Protein AF-A0A8J0UZQ8-F1 (afdb_monomer_lite)

pLDDT: mean 79.14, std 21.5, range [26.36, 98.38]

Radius of gyration: 143.66 Å; chains: 1; bounding box: 264×91×442 Å

Foldseek 3Di:
DPPPVVVVVVVVVPDPDDPPPCDLVNLVVVLVVLVVVVVVLVVVVVVLVVVVVVVVVVPDDDDDDDPVVVVVVVVSVVVVVVSVVVVVVSVVSNVVSVVVNVVVVPPPPPVVVVVVVVVVVVVVVVVVVVVVVVVVVVVVVVVVVVVVVVVVVVVVVVVVVVVVVVVVVVVVVVVVVVVVVVVVVVVVVVVVVVVVVVVVVVVVVVVVVVVVVVVVVVVVVVVVVVVVVVVVVVVVVVVVVVVVVVVVVVVVVVVVVVVVVVVVVVVVVVVVVVVVVVVVVVVVVVVVVVVVVVVVVVVVVVVVVVVVVVVVVVVVVVVVVVVVVVVVVVVVVVVVVVVVVVVVVVVVVVVVVVVVVVVVVVVVVVVVVVVVVVVVVVVVVVVPPVVPVVPDPPPPPDDDDDDDDDDDDDDDDDDYDDDDDDDDDDDDDDDDDDDDDDDDDDDDDDDDDDDDDDDDDDDDDDDDDDDPPPPVVVVVVVVVVVVVVVVVVVVVVVVVVVVVVVVVVVVVVVVVVVVVVVVVVVVVVVVVVVVVVVVVVVVVVVVVVVVVVVVVVVVVVVVVVVVVVVVVVVVVVVVVVVVVVVVVVVVVVVVVVVVVVVVVVVVVVVVVVVVVVVVVVVVVVVVVVVD

Organism: Xenopus laevis (NCBI:txid8355)

Sequence (627 aa):
MAHSETFLSSLKSSMHWPVEELTCDKVVTLLTKLKDTDVAANSVETLIEKLKDSSRGILRADNVSSLDAIDISKQNDLLWKELETFRHIRGILESFLQTHYSKSSRLINQESVEVLMGQLLEHEKDNLRLREQVVEKETKVEDLLHLIQQEKDTAVKSNQVSRSTEATHIRLQNLVKRKETENQQMVTQIQSLAAVISGRKLEIEDLRREITHLKEKQTFEKEGLKKAFRVQKQKVDNFQDVMENLNTQIKKKETELSEVHSSCSIWKDHHDSAVETKTRLEVQHESLTKQISDHLKHIKTMDEEREQSKEENAEKISAIILENARFSEENVKLKASIAALESETVLVNSELLEVREKASQQKHFAEQYENQVQKLQEELNKLKEKFKDVLTKKKEILENKASENKKVRKQLDADLAKLEHVPGMLKSADQMLQECQDSLLVSKGKCAEQSETIKELQIQVDTNDYFLGNESFKLENNRIERKCEEIRIKLEKMIMHNEQLESKLKGQERDLQRSEVELEGKAKECSTLMRLLENAVEAGNKQISEENNKVLSKELALQRKLQSLESELKRKRAEHKQLGCTLNAFEKTHNLRLEEIRHSLEMTESRNKSIQSYVQFLKTSYAAMFE

Structure (mmCIF, N/CA/C/O backbone):
data_AF-A0A8J0UZQ8-F1
#
_entry.id   AF-A0A8J0UZQ8-F1
#
loop_
_atom_site.group_PDB
_atom_site.id
_atom_site.type_symbol
_atom_site.label_atom_id
_atom_site.label_alt_id
_atom_site.label_comp_id
_atom_site.label_asym_id
_atom_site.label_entity_id
_atom_site.label_seq_id
_atom_site.pdbx_PDB_ins_code
_atom_site.Cartn_x
_atom_site.Cartn_y
_atom_site.Cartn_z
_atom_site.occupancy
_atom_site.B_iso_or_equiv
_atom_site.auth_seq_id
_atom_site.auth_comp_id
_atom_site.auth_asym_id
_atom_site.auth_atom_id
_atom_site.pdbx_PDB_model_num
ATOM 1 N N . MET A 1 1 ? -140.876 -11.805 173.313 1.00 34.88 1 MET A N 1
ATOM 2 C CA . MET A 1 1 ? -139.611 -12.425 172.850 1.00 34.88 1 MET A CA 1
ATOM 3 C C . MET A 1 1 ? -138.848 -11.565 171.840 1.00 34.88 1 MET A C 1
ATOM 5 O O . MET A 1 1 ? -137.631 -11.601 171.894 1.00 34.88 1 MET A O 1
ATOM 9 N N . ALA A 1 2 ? -139.491 -10.735 171.006 1.00 29.89 2 ALA A N 1
ATOM 10 C CA . ALA A 1 2 ? -138.828 -9.832 170.044 1.00 29.89 2 ALA A CA 1
ATOM 11 C C . ALA A 1 2 ? -138.071 -8.621 170.668 1.00 29.89 2 ALA A C 1
ATOM 13 O O . ALA A 1 2 ? -138.267 -7.480 170.254 1.00 29.89 2 ALA A O 1
ATOM 14 N N . HIS A 1 3 ? -137.261 -8.838 171.713 1.00 29.42 3 HIS A N 1
ATOM 15 C CA . HIS A 1 3 ? -136.576 -7.779 172.482 1.00 29.42 3 HIS A CA 1
ATOM 16 C C . HIS A 1 3 ? -135.078 -8.036 172.756 1.00 29.42 3 HIS A C 1
ATOM 18 O O . HIS A 1 3 ? -134.438 -7.208 173.395 1.00 29.42 3 HIS A O 1
ATOM 24 N N . SER A 1 4 ? -134.494 -9.141 172.275 1.00 35.53 4 SER A N 1
ATOM 25 C CA . SER A 1 4 ? -133.034 -9.361 172.304 1.00 35.53 4 SER A CA 1
ATOM 26 C C . SER A 1 4 ? -132.328 -8.924 171.013 1.00 35.53 4 SER A C 1
ATOM 28 O O . SER A 1 4 ? -131.155 -8.566 171.045 1.00 35.53 4 SER A O 1
ATOM 30 N N . GLU A 1 5 ? -133.029 -8.910 169.877 1.00 37.84 5 GLU A N 1
ATOM 31 C CA . GLU A 1 5 ? -132.443 -8.588 168.565 1.00 37.84 5 GLU A CA 1
ATOM 32 C C . GLU A 1 5 ? -132.211 -7.080 168.368 1.00 37.84 5 GLU A C 1
ATOM 34 O O . GLU A 1 5 ? -131.200 -6.676 167.791 1.00 37.84 5 GLU A O 1
ATOM 39 N N . THR A 1 6 ? -133.092 -6.232 168.911 1.00 38.31 6 THR A N 1
ATOM 40 C CA . THR A 1 6 ? -133.046 -4.767 168.744 1.00 38.31 6 THR A CA 1
ATOM 41 C C . THR A 1 6 ? -131.818 -4.098 169.367 1.00 38.31 6 THR A C 1
ATOM 43 O O . THR A 1 6 ? -131.409 -3.028 168.912 1.00 38.31 6 THR A O 1
ATOM 46 N N . PHE A 1 7 ? -131.191 -4.713 170.376 1.00 38.91 7 PHE A N 1
ATOM 47 C CA . PHE A 1 7 ? -129.964 -4.176 170.975 1.00 38.91 7 PHE A CA 1
ATOM 48 C C . PHE A 1 7 ? -128.735 -4.450 170.090 1.00 38.91 7 PHE A C 1
ATOM 50 O O . PHE A 1 7 ? -127.898 -3.567 169.895 1.00 38.91 7 PHE A O 1
ATOM 57 N N . LEU A 1 8 ? -128.668 -5.636 169.471 1.00 41.19 8 LEU A N 1
ATOM 58 C CA . LEU A 1 8 ? -127.585 -6.024 168.559 1.00 41.19 8 LEU A CA 1
ATOM 59 C C . LEU A 1 8 ? -127.618 -5.234 167.241 1.00 41.19 8 LEU A C 1
ATOM 61 O O . LEU A 1 8 ? -126.560 -4.872 166.724 1.00 41.19 8 LEU A O 1
ATOM 65 N N . SER A 1 9 ? -128.805 -4.907 166.716 1.00 42.94 9 SER A N 1
ATOM 66 C CA . SER A 1 9 ? -128.928 -4.034 165.539 1.00 42.94 9 SER A CA 1
ATOM 67 C C . SER A 1 9 ? -128.489 -2.593 165.820 1.00 42.94 9 SER A C 1
ATOM 69 O O . SER A 1 9 ? -127.842 -1.981 164.972 1.00 42.94 9 SER A O 1
ATOM 71 N N . SER A 1 10 ? -128.783 -2.061 167.014 1.00 37.75 10 SER A N 1
ATOM 72 C CA . SER A 1 10 ? -128.386 -0.697 167.401 1.00 37.75 10 SER A CA 1
ATOM 73 C C . SER A 1 10 ? -126.862 -0.560 167.532 1.00 37.75 10 SER A C 1
ATOM 75 O O . SER A 1 10 ? -126.260 0.349 166.959 1.00 37.75 10 SER A O 1
ATOM 77 N N . LEU A 1 11 ? -126.209 -1.533 168.181 1.00 39.81 11 LEU A N 1
ATOM 78 C CA . LEU A 1 11 ? -124.748 -1.569 168.327 1.00 39.81 11 LEU A CA 1
ATOM 79 C C . LEU A 1 11 ? -124.027 -1.662 166.968 1.00 39.81 11 LEU A C 1
ATOM 81 O O . LEU A 1 11 ? -123.036 -0.965 166.749 1.00 39.81 11 LEU A O 1
ATOM 85 N N . LYS A 1 12 ? -124.575 -2.433 166.016 1.00 43.50 12 LYS A N 1
ATOM 86 C CA . LYS A 1 12 ? -124.059 -2.513 164.636 1.00 43.50 12 LYS A CA 1
ATOM 87 C C . LYS A 1 12 ? -124.160 -1.203 163.849 1.00 43.50 12 LYS A C 1
ATOM 89 O O . LYS A 1 12 ? -123.363 -1.005 162.939 1.00 43.50 12 LYS A O 1
ATOM 94 N N . SER A 1 13 ? -125.112 -0.326 164.177 1.00 42.34 13 SER A N 1
ATOM 95 C CA . SER A 1 13 ? -125.307 0.952 163.476 1.00 42.34 13 SER A CA 1
ATOM 96 C C . SER A 1 13 ? -124.574 2.135 164.123 1.00 42.34 13 SER A C 1
ATOM 98 O O . SER A 1 13 ? -124.467 3.183 163.490 1.00 42.34 13 SER A O 1
ATOM 100 N N . SER A 1 14 ? -124.083 1.994 165.360 1.00 30.70 14 SER A N 1
ATOM 101 C CA . SER A 1 14 ? -123.416 3.080 166.097 1.00 30.70 14 SER A CA 1
ATOM 102 C C . SER A 1 14 ? -121.882 3.015 166.068 1.00 30.70 14 SER A C 1
ATOM 104 O O . SER A 1 14 ? -121.236 3.989 166.449 1.00 30.70 14 SER A O 1
ATOM 106 N N . MET A 1 15 ? -121.284 1.899 165.637 1.00 38.62 15 MET A N 1
ATOM 107 C CA . MET A 1 15 ? -119.825 1.723 165.575 1.00 38.62 15 MET A CA 1
ATOM 108 C C . MET A 1 15 ? -119.311 1.749 164.131 1.00 38.62 15 MET A C 1
ATOM 110 O O . MET A 1 15 ? -118.851 0.738 163.599 1.00 38.62 15 MET A O 1
ATOM 114 N N . HIS A 1 16 ? -119.368 2.922 163.494 1.00 40.88 16 HIS A N 1
ATOM 115 C CA . HIS A 1 16 ? -118.760 3.146 162.179 1.00 40.88 16 HIS A CA 1
ATOM 116 C C . HIS A 1 16 ? -117.230 3.269 162.308 1.00 40.88 16 HIS A C 1
ATOM 118 O O . HIS A 1 16 ? -116.658 4.351 162.192 1.00 40.88 16 HIS A O 1
ATOM 124 N N . TRP A 1 17 ? -116.553 2.149 162.570 1.00 43.09 17 TRP A N 1
ATOM 125 C CA . TRP A 1 17 ? -115.090 2.086 162.573 1.00 43.09 17 TRP A CA 1
ATOM 126 C C . TRP A 1 17 ? -114.530 2.492 161.192 1.00 43.09 17 TRP A C 1
ATOM 128 O O . TRP A 1 17 ? -115.028 1.989 160.180 1.00 43.09 17 TRP A O 1
ATOM 138 N N . PRO A 1 18 ? -113.508 3.368 161.107 1.00 45.88 18 PRO A N 1
ATOM 139 C CA . PRO A 1 18 ? -112.849 3.684 159.840 1.00 45.88 18 PRO A CA 1
ATOM 140 C C . PRO A 1 18 ? -112.042 2.481 159.336 1.00 45.88 18 PRO A C 1
ATOM 142 O O . PRO A 1 18 ? -111.085 2.050 159.979 1.00 45.88 18 PRO A O 1
ATOM 145 N N . VAL A 1 19 ? -112.427 1.922 158.186 1.00 46.81 19 VAL A N 1
ATOM 146 C CA . VAL A 1 19 ? -111.831 0.682 157.645 1.00 46.81 19 VAL A CA 1
ATOM 147 C C . VAL A 1 19 ? -110.556 0.949 156.821 1.00 46.81 19 VAL A C 1
ATOM 149 O O . VAL A 1 19 ? -109.783 0.034 156.560 1.00 46.81 19 VAL A O 1
ATOM 152 N N . GLU A 1 20 ? -110.289 2.203 156.447 1.00 48.88 20 GLU A N 1
ATOM 153 C CA . GLU A 1 20 ? -109.357 2.543 155.357 1.00 48.88 20 GLU A CA 1
ATOM 154 C C . GLU A 1 20 ? -107.892 2.805 155.781 1.00 48.88 20 GLU A C 1
ATOM 156 O O . GLU A 1 20 ? -107.035 2.959 154.917 1.00 48.88 20 GLU A O 1
ATOM 161 N N . GLU A 1 21 ? -107.554 2.795 157.081 1.00 50.72 21 GLU A N 1
ATOM 162 C CA . GLU A 1 21 ? -106.186 3.103 157.569 1.00 50.72 21 GLU A CA 1
ATOM 163 C C . GLU A 1 21 ? -105.440 1.954 158.291 1.00 50.72 21 GLU A C 1
ATOM 165 O O . GLU A 1 21 ? -104.323 2.154 158.796 1.00 50.72 21 GLU A O 1
ATOM 170 N N . LEU A 1 22 ? -106.004 0.744 158.373 1.00 54.41 22 LEU A N 1
ATOM 171 C CA . LEU A 1 22 ? -105.365 -0.392 159.061 1.00 54.41 22 LEU A CA 1
ATOM 172 C C . LEU A 1 22 ? -104.388 -1.157 158.145 1.00 54.41 22 LEU A C 1
ATOM 174 O O . LEU A 1 22 ? -104.737 -2.155 157.514 1.00 54.41 22 LEU A O 1
ATOM 178 N N . THR A 1 23 ? -103.126 -0.717 158.130 1.00 63.88 23 THR A N 1
ATOM 179 C CA . THR A 1 23 ? -101.997 -1.470 157.549 1.00 63.88 23 THR A CA 1
ATOM 180 C C . THR A 1 23 ? -101.756 -2.796 158.290 1.00 63.88 23 THR A C 1
ATOM 182 O O . THR A 1 23 ? -102.120 -2.931 159.460 1.00 63.88 23 THR A O 1
ATOM 185 N N . CYS A 1 24 ? -101.120 -3.780 157.636 1.00 66.19 24 CYS A N 1
ATOM 186 C CA . CYS A 1 24 ? -100.894 -5.120 158.208 1.00 66.19 24 CYS A CA 1
ATOM 187 C C . CYS A 1 24 ? -100.284 -5.089 159.620 1.00 66.19 24 CYS A C 1
ATOM 189 O O . CYS A 1 24 ? -100.784 -5.765 160.518 1.00 66.19 24 CYS A O 1
ATOM 191 N N . ASP A 1 25 ? -99.268 -4.256 159.847 1.00 63.06 25 ASP A N 1
ATOM 192 C CA . ASP A 1 25 ? -98.584 -4.171 161.143 1.00 63.06 25 ASP A CA 1
ATOM 193 C C . ASP A 1 25 ? -99.485 -3.583 162.244 1.00 63.06 25 ASP A C 1
ATOM 195 O O . ASP A 1 25 ? -99.451 -4.038 163.392 1.00 63.06 25 ASP A O 1
ATOM 199 N N . LYS A 1 26 ? -100.367 -2.627 161.897 1.00 66.56 26 LYS A N 1
ATOM 200 C CA . LYS A 1 26 ? -101.402 -2.116 162.815 1.00 66.56 26 LYS A CA 1
ATOM 201 C C . LYS A 1 26 ? -102.396 -3.225 163.185 1.00 66.56 26 LYS A C 1
ATOM 203 O O . LYS A 1 26 ? -102.745 -3.344 164.357 1.00 66.56 26 LYS A O 1
ATOM 208 N N . VAL A 1 27 ? -102.820 -4.055 162.223 1.00 69.56 27 VAL A N 1
ATOM 209 C CA . VAL A 1 27 ? -103.741 -5.189 162.461 1.00 69.56 27 VAL A CA 1
ATOM 210 C C . VAL A 1 27 ? -103.128 -6.202 163.435 1.00 69.56 27 VAL A C 1
ATOM 212 O O . VAL A 1 27 ? -103.775 -6.574 164.415 1.00 69.56 27 VAL A O 1
ATOM 215 N N . VAL A 1 28 ? -101.866 -6.593 163.224 1.00 73.94 28 VAL A N 1
ATOM 216 C CA . VAL A 1 28 ? -101.139 -7.511 164.124 1.00 73.94 28 VAL A CA 1
ATOM 217 C C . VAL A 1 28 ? -101.000 -6.918 165.533 1.00 73.94 28 VAL A C 1
ATOM 219 O O . VAL A 1 28 ? -101.250 -7.608 166.520 1.00 73.94 28 VAL A O 1
ATOM 222 N N . THR A 1 29 ? -100.684 -5.622 165.636 1.00 74.44 29 THR A N 1
ATOM 223 C CA . THR A 1 29 ? -100.526 -4.908 166.921 1.00 74.44 29 THR A CA 1
ATOM 224 C C . THR A 1 29 ? -101.844 -4.743 167.698 1.00 74.44 29 THR A C 1
ATOM 226 O O . THR A 1 29 ? -101.830 -4.578 168.919 1.00 74.44 29 THR A O 1
ATOM 229 N N . LEU A 1 30 ? -102.994 -4.781 167.018 1.00 74.19 30 LEU A N 1
ATOM 230 C CA . LEU A 1 30 ? -104.315 -4.752 167.657 1.00 74.19 30 LEU A CA 1
ATOM 231 C C . LEU A 1 30 ? -104.755 -6.145 168.134 1.00 74.19 30 LEU A C 1
ATOM 233 O O . LEU A 1 30 ? -105.306 -6.262 169.228 1.00 74.19 30 LEU A O 1
ATOM 237 N N . LEU A 1 31 ? -104.465 -7.198 167.361 1.00 74.38 31 LEU A N 1
ATOM 238 C CA . LEU A 1 31 ? -104.781 -8.587 167.726 1.00 74.38 31 LEU A CA 1
ATOM 239 C C . LEU A 1 31 ? -104.046 -9.067 168.989 1.00 74.38 31 LEU A C 1
ATOM 241 O O . LEU A 1 31 ? -104.606 -9.857 169.748 1.00 74.38 31 LEU A O 1
ATOM 245 N N . THR A 1 32 ? -102.825 -8.589 169.252 1.00 76.19 32 THR A N 1
ATOM 246 C CA . THR A 1 32 ? -102.106 -8.905 170.501 1.00 76.19 32 THR A CA 1
ATOM 247 C C . THR A 1 32 ? -102.741 -8.221 171.713 1.00 76.19 32 THR A C 1
ATOM 249 O O . THR A 1 32 ? -103.123 -8.904 172.663 1.00 76.19 32 THR A O 1
ATOM 252 N N . LYS A 1 33 ? -102.978 -6.903 171.651 1.00 75.19 33 LYS A N 1
ATOM 253 C CA . LYS A 1 33 ? -103.614 -6.135 172.745 1.00 75.19 33 LYS A CA 1
ATOM 254 C C . LYS A 1 33 ? -105.016 -6.636 173.122 1.00 75.19 33 LYS A C 1
ATOM 256 O O . LYS A 1 33 ? -105.438 -6.500 174.273 1.00 75.19 33 LYS A O 1
ATOM 261 N N . LEU A 1 34 ? -105.744 -7.229 172.173 1.00 76.12 34 LEU A N 1
ATOM 262 C CA . LEU A 1 34 ? -107.062 -7.823 172.423 1.00 76.12 34 LEU A CA 1
ATOM 263 C C . LEU A 1 34 ? -106.997 -9.086 173.307 1.00 76.12 34 LEU A C 1
ATOM 265 O O . LEU A 1 34 ? -107.992 -9.434 173.938 1.00 76.12 34 LEU A O 1
ATOM 269 N N . LYS A 1 35 ? -105.839 -9.756 173.390 1.00 77.69 35 LYS A N 1
ATOM 270 C CA . LYS A 1 35 ? -105.624 -10.917 174.272 1.00 77.69 35 LYS A CA 1
ATOM 271 C C . LYS A 1 35 ? -105.169 -10.514 175.670 1.00 77.69 35 LYS A C 1
ATOM 273 O O . LYS A 1 35 ? -105.643 -11.096 176.641 1.00 77.69 35 LYS A O 1
ATOM 278 N N . ASP A 1 36 ? -104.349 -9.472 175.789 1.00 72.12 36 ASP A N 1
ATOM 279 C CA . ASP A 1 36 ? -103.924 -8.940 177.094 1.00 72.12 36 ASP A CA 1
ATOM 280 C C . ASP A 1 36 ? -105.127 -8.457 177.932 1.00 72.12 36 ASP A C 1
ATOM 282 O O . ASP A 1 36 ? -105.193 -8.672 179.144 1.00 72.12 36 ASP A O 1
ATOM 286 N N . THR A 1 37 ? -106.125 -7.856 177.275 1.00 70.62 37 THR A N 1
ATOM 287 C CA . THR A 1 37 ? -107.376 -7.411 177.919 1.00 70.62 37 THR A CA 1
ATOM 288 C C . THR A 1 37 ? -108.304 -8.561 178.330 1.00 70.62 37 THR A C 1
ATOM 290 O O . THR A 1 37 ? -109.068 -8.405 179.283 1.00 70.62 37 THR A O 1
ATOM 293 N N . ASP A 1 38 ? -108.209 -9.729 177.691 1.00 70.25 38 ASP A N 1
ATOM 294 C CA . ASP A 1 38 ? -109.006 -10.917 178.030 1.00 70.25 38 ASP A CA 1
ATOM 295 C C . ASP A 1 38 ? -108.553 -11.540 179.365 1.00 70.25 38 ASP A C 1
ATOM 297 O O . ASP A 1 38 ? -109.364 -11.889 180.223 1.00 70.25 38 ASP A O 1
ATOM 301 N N . VAL A 1 39 ? -107.235 -11.584 179.602 1.00 71.62 39 VAL A N 1
ATOM 302 C CA . VAL A 1 39 ? -106.645 -12.032 180.880 1.00 71.62 39 VAL A CA 1
ATOM 303 C C . VAL A 1 39 ? -107.080 -11.128 182.044 1.00 71.62 39 VAL A C 1
ATOM 305 O O . VAL A 1 39 ? -107.359 -11.611 183.147 1.00 71.62 39 VAL A O 1
ATOM 308 N N . ALA A 1 40 ? -107.196 -9.819 181.797 1.00 65.31 40 ALA A N 1
ATOM 309 C CA . ALA A 1 40 ? -107.700 -8.866 182.782 1.00 65.31 40 ALA A CA 1
ATOM 310 C C . ALA A 1 40 ? -109.198 -9.070 183.084 1.00 65.31 40 ALA A C 1
ATOM 312 O O . ALA A 1 40 ? -109.579 -9.075 184.254 1.00 65.31 40 ALA A O 1
ATOM 313 N N . ALA A 1 41 ? -110.038 -9.298 182.067 1.00 67.25 41 ALA A N 1
ATOM 314 C CA . ALA A 1 41 ? -111.479 -9.507 182.243 1.00 67.25 41 ALA A CA 1
ATOM 315 C C . ALA A 1 41 ? -111.796 -10.740 183.115 1.00 67.25 41 ALA A C 1
ATOM 317 O O . ALA A 1 41 ? -112.526 -10.632 184.103 1.00 67.25 41 ALA A O 1
ATOM 318 N N . ASN A 1 42 ? -111.154 -11.879 182.833 1.00 70.00 42 ASN A N 1
ATOM 319 C CA . ASN A 1 42 ? -111.321 -13.125 183.600 1.00 70.00 42 ASN A CA 1
ATOM 320 C C . ASN A 1 42 ? -110.870 -12.984 185.079 1.00 70.00 42 ASN A C 1
ATOM 322 O O . ASN A 1 42 ? -111.333 -13.700 185.973 1.00 70.00 42 ASN A O 1
ATOM 326 N N . SER A 1 43 ? -109.982 -12.023 185.364 1.00 66.19 43 SER A N 1
ATOM 327 C CA . SER A 1 43 ? -109.537 -11.695 186.729 1.00 66.19 43 SER A CA 1
ATOM 328 C C . SER A 1 43 ? -110.558 -10.856 187.517 1.00 66.19 43 SER A C 1
ATOM 330 O O . SER A 1 43 ? -110.538 -10.863 188.747 1.00 66.19 43 SER A O 1
ATOM 332 N N . VAL A 1 44 ? -111.464 -10.145 186.834 1.00 66.62 44 VAL A N 1
ATOM 333 C CA . VAL A 1 44 ? -112.565 -9.382 187.456 1.00 66.62 44 VAL A CA 1
ATOM 334 C C . VAL A 1 44 ? -113.750 -10.297 187.776 1.00 66.62 44 VAL A C 1
ATOM 336 O O . VAL A 1 44 ? -114.333 -10.196 188.856 1.00 66.62 44 VAL A O 1
ATOM 339 N N . GLU A 1 45 ? -114.064 -11.240 186.888 1.00 65.38 45 GLU A N 1
ATOM 340 C CA . GLU A 1 45 ? -115.134 -12.233 187.067 1.00 65.38 45 GLU A CA 1
ATOM 341 C C . GLU A 1 45 ? -114.956 -13.028 188.382 1.00 65.38 45 GLU A C 1
ATOM 343 O O . GLU A 1 45 ? -115.851 -13.074 189.230 1.00 65.38 45 GLU A O 1
ATOM 348 N N . THR A 1 46 ? -113.735 -13.509 188.643 1.00 66.31 46 THR A N 1
ATOM 349 C CA . THR A 1 46 ? -113.366 -14.230 189.882 1.00 66.31 46 THR A CA 1
ATOM 350 C C . THR A 1 46 ? -113.296 -13.365 191.156 1.00 66.31 46 THR A C 1
ATOM 352 O O . THR A 1 46 ? -113.137 -13.906 192.260 1.00 66.31 46 THR A O 1
ATOM 355 N N . LEU A 1 47 ? -113.437 -12.038 191.048 1.00 63.91 47 LEU A N 1
ATOM 356 C CA . LEU A 1 47 ? -113.645 -11.125 192.184 1.00 63.91 47 LEU A CA 1
ATOM 357 C C . LEU A 1 47 ? -115.138 -10.875 192.448 1.00 63.91 47 LEU A C 1
ATOM 359 O O . LEU A 1 47 ? -115.550 -10.866 193.611 1.00 63.91 47 LEU A O 1
ATOM 363 N N . ILE A 1 48 ? -115.951 -10.735 191.395 1.00 67.31 48 ILE A N 1
ATOM 364 C CA . ILE A 1 48 ? -117.414 -10.575 191.494 1.00 67.31 48 ILE A CA 1
ATOM 365 C C . ILE A 1 48 ? -118.045 -11.804 192.167 1.00 67.31 48 ILE A C 1
ATOM 367 O O . ILE A 1 48 ? -118.869 -11.654 193.072 1.00 67.31 48 ILE A O 1
ATOM 371 N N . GLU A 1 49 ? -117.594 -13.010 191.808 1.00 66.75 49 GLU A N 1
ATOM 372 C CA . GLU A 1 49 ? -118.042 -14.273 192.416 1.00 66.75 49 GLU A CA 1
ATOM 373 C C . GLU A 1 49 ? -117.886 -14.260 193.954 1.00 66.75 49 GLU A C 1
ATOM 375 O O . GLU A 1 49 ? -118.827 -14.535 194.701 1.00 66.75 49 GLU A O 1
ATOM 380 N N . LYS A 1 50 ? -116.720 -13.821 194.453 1.00 62.31 50 LYS A N 1
ATOM 381 C CA . LYS A 1 50 ? -116.420 -13.723 195.896 1.00 62.31 50 LYS A CA 1
ATOM 382 C C . LYS A 1 50 ? -117.275 -12.668 196.603 1.00 62.31 50 LYS A C 1
ATOM 384 O O . LYS A 1 50 ? -117.646 -12.850 197.765 1.00 62.31 50 LYS A O 1
ATOM 389 N N . LEU A 1 51 ? -117.623 -11.580 195.913 1.00 62.84 51 LEU A N 1
ATOM 390 C CA . LEU A 1 51 ? -118.540 -10.561 196.429 1.00 62.84 51 LEU A CA 1
ATOM 391 C C . LEU A 1 51 ? -119.965 -11.128 196.606 1.00 62.84 51 LEU A C 1
ATOM 393 O O . LEU A 1 51 ? -120.651 -10.810 197.584 1.00 62.84 51 LEU A O 1
ATOM 397 N N . LYS A 1 52 ? -120.391 -12.008 195.687 1.00 61.31 52 LYS A N 1
ATOM 398 C CA . LYS A 1 52 ? -121.694 -12.703 195.683 1.00 61.31 52 LYS A CA 1
ATOM 399 C C . LYS A 1 52 ? -121.823 -13.752 196.802 1.00 61.31 52 LYS A C 1
ATOM 401 O O . LYS A 1 52 ? -122.936 -14.039 197.240 1.00 61.31 52 LYS A O 1
ATOM 406 N N . ASP A 1 53 ? -120.707 -14.255 197.332 1.00 60.19 53 ASP A N 1
ATOM 407 C CA . ASP A 1 53 ? -120.685 -15.092 198.542 1.00 60.19 53 ASP A CA 1
ATOM 408 C C . ASP A 1 53 ? -120.609 -14.287 199.842 1.00 60.19 53 ASP A C 1
ATOM 410 O O . ASP A 1 53 ? -121.390 -14.545 200.759 1.00 60.19 53 ASP A O 1
ATOM 414 N N . SER A 1 54 ? -119.750 -13.266 199.918 1.00 59.44 54 SER A N 1
ATOM 415 C CA . SER A 1 54 ? -119.637 -12.422 201.120 1.00 59.44 54 SER A CA 1
ATOM 416 C C . SER A 1 54 ? -120.969 -11.730 201.467 1.00 59.44 54 SER A C 1
ATOM 418 O O . SER A 1 54 ? -121.408 -11.726 202.619 1.00 59.44 54 SER A O 1
ATOM 420 N N . SER A 1 55 ? -121.694 -11.247 200.450 1.00 57.31 55 SER A N 1
ATOM 421 C CA . SER A 1 55 ? -123.030 -10.648 200.613 1.00 57.31 55 SER A CA 1
ATOM 422 C C . SER A 1 55 ? -124.107 -11.632 201.103 1.00 57.31 55 SER A C 1
ATOM 424 O O . SER A 1 55 ? -125.024 -11.218 201.815 1.00 57.31 55 SER A O 1
ATOM 426 N N . ARG A 1 56 ? -123.985 -12.941 200.825 1.00 58.91 56 ARG A N 1
ATOM 427 C CA . ARG A 1 56 ? -124.908 -13.968 201.355 1.00 58.91 56 ARG A CA 1
ATOM 428 C C . ARG A 1 56 ? -124.755 -14.215 202.860 1.00 58.91 56 ARG A C 1
ATOM 430 O O . ARG A 1 56 ? -125.693 -14.731 203.468 1.00 58.91 56 ARG A O 1
ATOM 437 N N . GLY A 1 57 ? -123.623 -13.840 203.462 1.00 53.06 57 GLY A N 1
ATOM 438 C CA . GLY A 1 57 ? -123.392 -13.964 204.906 1.00 53.06 57 GLY A CA 1
ATOM 439 C C . GLY A 1 57 ? -124.132 -12.921 205.753 1.00 53.06 57 GLY A C 1
ATOM 440 O O . GLY A 1 57 ? -124.505 -13.211 206.884 1.00 53.06 57 GLY A O 1
ATOM 441 N N . ILE A 1 58 ? -124.379 -11.728 205.202 1.00 57.28 58 ILE A N 1
ATOM 442 C CA . ILE A 1 58 ? -124.948 -10.582 205.938 1.00 57.28 58 ILE A CA 1
ATOM 443 C C . ILE A 1 58 ? -126.482 -10.691 206.065 1.00 57.28 58 ILE A C 1
ATOM 445 O O . ILE A 1 58 ? -127.068 -10.276 207.059 1.00 57.28 58 ILE A O 1
ATOM 449 N N . LEU A 1 59 ? -127.152 -11.300 205.082 1.00 54.25 59 LEU A N 1
ATOM 450 C CA . LEU A 1 59 ? -128.613 -11.267 204.908 1.00 54.25 59 LEU A CA 1
ATOM 451 C C . LEU A 1 59 ? -129.411 -12.288 205.759 1.00 54.25 59 LEU A C 1
ATOM 453 O O . LEU A 1 59 ? -130.439 -12.785 205.297 1.00 54.25 59 LEU A O 1
ATOM 457 N N . ARG A 1 60 ? -128.953 -12.664 206.967 1.00 55.31 60 ARG A N 1
ATOM 458 C CA . ARG A 1 60 ? -129.600 -13.738 207.765 1.00 55.31 60 ARG A CA 1
ATOM 459 C C . ARG A 1 60 ? -129.935 -13.455 209.237 1.00 55.31 60 ARG A C 1
ATOM 461 O O . ARG A 1 60 ? -130.613 -14.300 209.817 1.00 55.31 60 ARG A O 1
ATOM 468 N N . ALA A 1 61 ? -129.523 -12.337 209.841 1.00 46.50 61 ALA A N 1
ATOM 469 C CA . ALA A 1 61 ? -129.875 -12.020 211.234 1.00 46.50 61 ALA A CA 1
ATOM 470 C C . ALA A 1 61 ? -129.862 -10.509 211.547 1.00 46.50 61 ALA A C 1
ATOM 472 O O . ALA A 1 61 ? -129.175 -9.742 210.878 1.00 46.50 61 ALA A O 1
ATOM 473 N N . ASP A 1 62 ? -130.641 -10.142 212.568 1.00 47.34 62 ASP A N 1
ATOM 474 C CA . ASP A 1 62 ? -130.685 -8.928 213.403 1.00 47.34 62 ASP A CA 1
ATOM 475 C C . ASP A 1 62 ? -129.653 -7.811 213.090 1.00 47.34 62 ASP A C 1
ATOM 477 O O . ASP A 1 62 ? -128.448 -8.014 213.203 1.00 47.34 62 ASP A O 1
ATOM 481 N N . ASN A 1 63 ? -130.022 -6.556 212.797 1.00 48.81 63 ASN A N 1
ATOM 482 C CA . ASN A 1 63 ? -131.346 -5.920 212.731 1.00 48.81 63 ASN A CA 1
ATOM 483 C C . ASN A 1 63 ? -131.379 -4.888 211.583 1.00 48.81 63 ASN A C 1
ATOM 485 O O . ASN A 1 63 ? -131.177 -3.695 211.809 1.00 48.81 63 ASN A O 1
ATOM 489 N N . VAL A 1 64 ? -131.647 -5.332 210.351 1.00 53.41 64 VAL A N 1
ATOM 490 C CA . VAL A 1 64 ? -131.880 -4.452 209.188 1.00 53.41 64 VAL A CA 1
ATOM 491 C C . VAL A 1 64 ? -133.095 -4.962 208.404 1.00 53.41 64 VAL A C 1
ATOM 493 O O . VAL A 1 64 ? -133.310 -6.169 208.304 1.00 53.41 64 VAL A O 1
ATOM 496 N N . SER A 1 65 ? -133.940 -4.049 207.918 1.00 41.34 65 SER A N 1
ATOM 497 C CA . SER A 1 65 ? -135.270 -4.377 207.383 1.00 41.34 65 SER A CA 1
ATOM 498 C C . SER A 1 65 ? -135.253 -4.777 205.900 1.00 41.34 65 SER A C 1
ATOM 500 O O . SER A 1 65 ? -134.316 -4.488 205.162 1.00 41.34 65 SER A O 1
ATOM 502 N N . SER A 1 66 ? -136.323 -5.430 205.443 1.00 52.34 66 SER A N 1
ATOM 503 C CA . SER A 1 66 ? -136.405 -6.208 204.193 1.00 52.34 66 SER A CA 1
ATOM 504 C C . SER A 1 66 ? -136.265 -5.438 202.867 1.00 52.34 66 SER A C 1
ATOM 506 O O . SER A 1 66 ? -136.463 -6.036 201.810 1.00 52.34 66 SER A O 1
ATOM 508 N N . LEU A 1 67 ? -135.969 -4.137 202.889 1.00 57.97 67 LEU A N 1
ATOM 509 C CA . LEU A 1 67 ? -135.809 -3.322 201.681 1.00 57.97 67 LEU A CA 1
ATOM 510 C C . LEU A 1 67 ? -134.410 -3.506 201.064 1.00 57.97 67 LEU A C 1
ATOM 512 O O . LEU A 1 67 ? -134.289 -3.794 199.873 1.00 57.97 67 LEU A O 1
ATOM 516 N N . ASP A 1 68 ? -133.365 -3.445 201.894 1.00 54.50 68 ASP A N 1
ATOM 517 C CA . ASP A 1 68 ? -131.959 -3.423 201.455 1.00 54.50 68 ASP A CA 1
ATOM 518 C C . ASP A 1 68 ? -131.514 -4.739 200.787 1.00 54.50 68 ASP A C 1
ATOM 520 O O . ASP A 1 68 ? -130.649 -4.756 199.908 1.00 54.50 68 ASP A O 1
ATOM 524 N N . ALA A 1 69 ?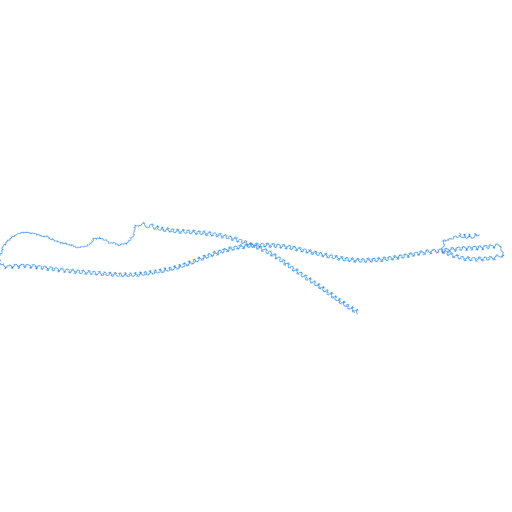 -132.167 -5.851 201.140 1.00 57.16 69 ALA A N 1
ATOM 525 C CA . ALA A 1 69 ? -131.928 -7.169 200.553 1.00 57.16 69 ALA A CA 1
ATOM 526 C C . ALA A 1 69 ? -132.216 -7.231 199.039 1.00 57.16 69 ALA A C 1
ATOM 528 O O . ALA A 1 69 ? -131.628 -8.049 198.328 1.00 57.16 69 ALA A O 1
ATOM 529 N N . ILE A 1 70 ? -133.121 -6.385 198.535 1.00 59.03 70 ILE A N 1
ATOM 530 C CA . ILE A 1 70 ? -133.573 -6.421 197.138 1.00 59.03 70 ILE A CA 1
ATOM 531 C C . ILE A 1 70 ? -132.603 -5.658 196.223 1.00 59.03 70 ILE A C 1
ATOM 533 O O . ILE A 1 70 ? -132.303 -6.121 195.119 1.00 59.03 70 ILE A O 1
ATOM 537 N N . ASP A 1 71 ? -132.082 -4.513 196.665 1.00 61.06 71 ASP A N 1
ATOM 538 C CA . ASP A 1 71 ? -131.254 -3.651 195.813 1.00 61.06 71 ASP A CA 1
ATOM 539 C C . ASP A 1 71 ? -129.809 -4.155 195.669 1.00 61.06 71 ASP A C 1
ATOM 541 O O . ASP A 1 71 ? -129.236 -4.051 194.580 1.00 61.06 71 ASP A O 1
ATOM 545 N N . ILE A 1 72 ? -129.268 -4.832 196.691 1.00 61.53 72 ILE A N 1
ATOM 546 C CA . ILE A 1 72 ? -127.977 -5.540 196.597 1.00 61.53 72 ILE A CA 1
ATOM 547 C C . ILE A 1 72 ? -128.026 -6.635 195.513 1.00 61.53 72 ILE A C 1
ATOM 549 O O . ILE A 1 72 ? -127.067 -6.798 194.756 1.00 61.53 72 ILE A O 1
ATOM 553 N N . SER A 1 73 ? -129.151 -7.351 195.371 1.00 60.59 73 SER A N 1
ATOM 554 C CA . SER A 1 73 ? -129.312 -8.352 194.304 1.00 60.59 73 SER A CA 1
ATOM 555 C C . SER A 1 73 ? -129.333 -7.706 192.914 1.00 60.59 73 SER A C 1
ATOM 557 O O . SER A 1 73 ? -128.650 -8.182 192.007 1.00 60.59 73 SER A O 1
ATOM 559 N N . LYS A 1 74 ? -130.063 -6.591 192.745 1.00 62.75 74 LYS A N 1
ATOM 560 C CA . LYS A 1 74 ? -130.160 -5.877 191.456 1.00 62.75 74 LYS A CA 1
ATOM 561 C C . LYS A 1 74 ? -128.805 -5.369 190.963 1.00 62.75 74 LYS A C 1
ATOM 563 O O . LYS A 1 74 ? -128.523 -5.485 189.774 1.00 62.75 74 LYS A O 1
ATOM 568 N N . GLN A 1 75 ? -127.972 -4.813 191.848 1.00 66.06 75 GLN A N 1
ATOM 569 C CA . GLN A 1 75 ? -126.637 -4.334 191.465 1.00 66.06 75 GLN A CA 1
ATOM 570 C C . GLN A 1 75 ? -125.730 -5.478 190.993 1.00 66.06 75 GLN A C 1
ATOM 572 O O . GLN A 1 75 ? -125.022 -5.333 189.998 1.00 66.06 75 GLN A O 1
ATOM 577 N N . ASN A 1 76 ? -125.791 -6.632 191.661 1.00 65.88 76 ASN A N 1
ATOM 578 C CA . ASN A 1 76 ? -124.946 -7.785 191.345 1.00 65.88 76 ASN A CA 1
ATOM 579 C C . ASN A 1 76 ? -125.320 -8.428 189.989 1.00 65.88 76 ASN A C 1
ATOM 581 O O . ASN A 1 76 ? -124.447 -8.840 189.227 1.00 65.88 76 ASN A O 1
ATOM 585 N N . ASP A 1 77 ? -126.611 -8.451 189.641 1.00 63.28 77 ASP A N 1
ATOM 586 C CA . ASP A 1 77 ? -127.081 -8.953 188.340 1.00 63.28 77 ASP A CA 1
ATOM 587 C C . ASP A 1 77 ? -126.920 -7.927 187.194 1.00 63.28 77 ASP A C 1
ATOM 589 O O . ASP A 1 77 ? -126.861 -8.311 186.022 1.00 63.28 77 ASP A O 1
ATOM 593 N N . LEU A 1 78 ? -126.801 -6.628 187.503 1.00 75.19 78 LEU A N 1
ATOM 594 C CA . LEU A 1 78 ? -126.449 -5.589 186.524 1.00 75.19 78 LEU A CA 1
ATOM 595 C C . LEU A 1 78 ? -124.977 -5.701 186.092 1.00 75.19 78 LEU A C 1
ATOM 597 O O . LEU A 1 78 ? -124.688 -5.685 184.897 1.00 75.19 78 LEU A O 1
ATOM 601 N N . LEU A 1 79 ? -124.068 -5.889 187.054 1.00 67.88 79 LEU A N 1
ATOM 602 C CA . LEU A 1 79 ? -122.625 -6.037 186.818 1.00 67.88 79 LEU A CA 1
ATOM 603 C C . LEU A 1 79 ? -122.302 -7.257 185.937 1.00 67.88 79 LEU A C 1
ATOM 605 O O . LEU A 1 79 ? -121.494 -7.168 185.013 1.00 67.88 79 LEU A O 1
ATOM 609 N N . TRP A 1 80 ? -122.999 -8.377 186.160 1.00 73.69 80 TRP A N 1
ATOM 610 C CA . TRP A 1 80 ? -122.872 -9.576 185.320 1.00 73.69 80 TRP A CA 1
ATOM 611 C C . TRP A 1 80 ? -123.343 -9.338 183.872 1.00 73.69 80 TRP A C 1
ATOM 613 O O . TRP A 1 80 ? -122.765 -9.875 182.928 1.00 73.69 80 TRP A O 1
ATOM 623 N N . LYS A 1 81 ? -124.362 -8.489 183.671 1.00 70.44 81 LYS A N 1
ATOM 624 C CA . LYS A 1 81 ? -124.845 -8.115 182.332 1.00 70.44 81 LYS A CA 1
ATOM 625 C C . LYS A 1 81 ? -123.835 -7.291 181.536 1.00 70.44 81 LYS A C 1
ATOM 627 O O . LYS A 1 81 ? -123.722 -7.511 180.333 1.00 70.44 81 LYS A O 1
ATOM 632 N N . GLU A 1 82 ? -123.122 -6.358 182.165 1.00 71.56 82 GLU A N 1
ATOM 633 C CA . GLU A 1 82 ? -122.096 -5.563 181.471 1.00 71.56 82 GLU A CA 1
ATOM 634 C C . GLU A 1 82 ? -120.885 -6.416 181.065 1.00 71.56 82 GLU A C 1
ATOM 636 O O . GLU A 1 82 ? -120.370 -6.282 179.954 1.00 71.56 82 GLU A O 1
ATOM 641 N N . LEU A 1 83 ? -120.468 -7.351 181.923 1.00 74.25 83 LEU A N 1
ATOM 642 C CA . LEU A 1 83 ? -119.356 -8.260 181.629 1.00 74.25 83 LEU A CA 1
ATOM 643 C C . LEU A 1 83 ? -119.684 -9.169 180.422 1.00 74.25 83 LEU A C 1
ATOM 645 O O . LEU A 1 83 ? -118.868 -9.321 179.508 1.00 74.25 83 LEU A O 1
ATOM 649 N N . GLU A 1 84 ? -120.919 -9.674 180.346 1.00 69.88 84 GLU A N 1
ATOM 650 C CA . GLU A 1 84 ? -121.399 -10.475 179.210 1.00 69.88 84 GLU A CA 1
ATOM 651 C C . GLU A 1 84 ? -121.516 -9.667 177.898 1.00 69.88 84 GLU A C 1
ATOM 653 O O . GLU A 1 84 ? -121.182 -10.182 176.825 1.00 69.88 84 GLU A O 1
ATOM 658 N N . THR A 1 85 ? -121.925 -8.389 177.938 1.00 72.00 85 THR A N 1
ATOM 659 C CA . THR A 1 85 ? -121.947 -7.557 176.715 1.00 72.00 85 THR A CA 1
ATOM 660 C C . THR A 1 85 ? -120.539 -7.236 176.214 1.00 72.00 85 THR A C 1
ATOM 662 O O . THR A 1 85 ? -120.309 -7.280 175.001 1.00 72.00 85 THR A O 1
ATOM 665 N N . PHE A 1 86 ? -119.574 -7.004 177.111 1.00 74.50 86 PHE A N 1
ATOM 666 C CA . PHE A 1 86 ? -118.166 -6.820 176.741 1.00 74.50 86 PHE A CA 1
ATOM 667 C C . PHE A 1 86 ? -117.597 -8.064 176.036 1.00 74.50 86 PHE A C 1
ATOM 669 O O . PHE A 1 86 ? -116.985 -7.955 174.966 1.00 74.50 86 PHE A O 1
ATOM 676 N N . ARG A 1 87 ? -117.878 -9.259 176.578 1.00 75.50 87 ARG A N 1
ATOM 677 C CA . ARG A 1 87 ? -117.479 -10.553 175.995 1.00 75.50 87 ARG A CA 1
ATOM 678 C C . ARG A 1 87 ? -117.995 -10.726 174.561 1.00 75.50 87 ARG A C 1
ATOM 680 O O . ARG A 1 87 ? -117.250 -11.178 173.690 1.00 75.50 87 ARG A O 1
ATOM 687 N N . HIS A 1 88 ? -119.235 -10.314 174.293 1.00 73.69 88 HIS A N 1
ATOM 688 C CA . HIS A 1 88 ? -119.837 -10.408 172.960 1.00 73.69 88 HIS A CA 1
ATOM 689 C C . HIS A 1 88 ? -119.230 -9.413 171.951 1.00 73.69 88 HIS A C 1
ATOM 691 O O . HIS A 1 88 ? -118.964 -9.780 170.805 1.00 73.69 88 HIS A O 1
ATOM 697 N N . ILE A 1 89 ? -118.950 -8.172 172.371 1.00 73.62 89 ILE A N 1
ATOM 698 C CA . ILE A 1 89 ? -118.326 -7.146 171.513 1.00 73.62 89 ILE A CA 1
ATOM 699 C C . ILE A 1 89 ? -116.897 -7.555 171.110 1.00 73.62 89 ILE A C 1
ATOM 701 O O . ILE A 1 89 ? -116.524 -7.406 169.942 1.00 73.62 89 ILE A O 1
ATOM 705 N N . ARG A 1 90 ? -116.117 -8.141 172.033 1.00 76.44 90 ARG A N 1
ATOM 706 C CA . ARG A 1 90 ? -114.752 -8.634 171.761 1.00 76.44 90 ARG A CA 1
ATOM 707 C C . ARG A 1 90 ? -114.707 -9.663 170.627 1.00 76.44 90 ARG A C 1
ATOM 709 O O . ARG A 1 90 ? -113.890 -9.526 169.717 1.00 76.44 90 ARG A O 1
ATOM 716 N N . GLY A 1 91 ? -115.589 -10.667 170.661 1.00 75.50 91 GLY A N 1
ATOM 717 C CA . GLY A 1 91 ? -115.602 -11.753 169.671 1.00 75.50 91 GLY A CA 1
ATOM 718 C C . GLY A 1 91 ? -115.879 -11.276 168.239 1.00 75.50 91 GLY A C 1
ATOM 719 O O . GLY A 1 91 ? -115.313 -11.807 167.282 1.00 75.50 91 GLY A O 1
ATOM 720 N N . ILE A 1 92 ? -116.686 -10.221 168.085 1.00 76.81 92 ILE A N 1
ATOM 721 C CA . ILE A 1 92 ? -116.921 -9.575 166.786 1.00 76.81 92 ILE A CA 1
ATOM 722 C C . ILE A 1 92 ? -115.618 -8.939 166.271 1.00 76.81 92 ILE A C 1
ATOM 724 O O . ILE A 1 92 ? -115.255 -9.142 165.109 1.00 76.81 92 ILE A O 1
ATOM 728 N N . LEU A 1 93 ? -114.886 -8.224 167.133 1.00 75.88 93 LEU A N 1
ATOM 729 C CA . LEU A 1 93 ? -113.668 -7.496 166.764 1.00 75.88 93 LEU A CA 1
ATOM 730 C C . LEU A 1 93 ? -112.524 -8.424 166.309 1.00 75.88 93 LEU A C 1
ATOM 732 O O . LEU A 1 93 ? -111.861 -8.136 165.311 1.00 75.88 93 LEU A O 1
ATOM 736 N N . GLU A 1 94 ? -112.320 -9.556 166.993 1.00 76.25 94 GLU A N 1
ATOM 737 C CA . GLU A 1 94 ? -111.263 -10.528 166.653 1.00 76.25 94 GLU A CA 1
ATOM 738 C C . GLU A 1 94 ? -111.487 -11.142 165.257 1.00 76.25 94 GLU A C 1
ATOM 740 O O . GLU A 1 94 ? -110.562 -11.203 164.441 1.00 76.25 94 GLU A O 1
ATOM 745 N N . SER A 1 95 ? -112.738 -11.499 164.931 1.00 74.81 95 SER A N 1
ATOM 746 C CA . SER A 1 95 ? -113.104 -12.063 163.620 1.00 74.81 95 SER A CA 1
ATOM 747 C C . SER A 1 95 ? -112.852 -11.101 162.446 1.00 74.81 95 SER A C 1
ATOM 749 O O . SER A 1 95 ? -112.445 -11.523 161.356 1.00 74.81 95 SER A O 1
ATOM 751 N N . PHE A 1 96 ? -113.042 -9.798 162.674 1.00 78.25 96 PHE A N 1
ATOM 752 C CA . PHE A 1 96 ? -112.859 -8.756 161.666 1.00 78.25 96 PHE A CA 1
ATOM 753 C C . PHE A 1 96 ? -111.374 -8.553 161.327 1.00 78.25 96 PHE A C 1
ATOM 755 O O . PHE A 1 96 ? -110.990 -8.585 160.155 1.00 78.25 96 PHE A O 1
ATOM 762 N N . LEU A 1 97 ? -110.526 -8.421 162.353 1.00 78.00 97 LEU A N 1
ATOM 763 C CA . LEU A 1 97 ? -109.082 -8.209 162.193 1.00 78.00 97 LEU A CA 1
ATOM 764 C C . LEU A 1 97 ? -108.397 -9.400 161.502 1.00 78.00 97 LEU A C 1
ATOM 766 O O . LEU A 1 97 ? -107.620 -9.202 160.564 1.00 78.00 97 LEU A O 1
ATOM 770 N N . GLN A 1 98 ? -108.740 -10.632 161.899 1.00 75.19 98 GLN A N 1
ATOM 771 C CA . GLN A 1 98 ? -108.189 -11.852 161.299 1.00 75.19 98 GLN A CA 1
ATOM 772 C C . GLN A 1 98 ? -108.492 -11.939 159.790 1.00 75.19 98 GLN A C 1
ATOM 774 O O . GLN A 1 98 ? -107.618 -12.276 158.988 1.00 75.19 98 GLN A O 1
ATOM 779 N N . THR A 1 99 ? -109.717 -11.576 159.392 1.00 74.88 99 THR A N 1
ATOM 780 C CA . THR A 1 99 ? -110.169 -11.606 157.990 1.00 74.88 99 THR A CA 1
ATOM 781 C C . THR A 1 99 ? -109.419 -10.595 157.113 1.00 74.88 99 THR A C 1
ATOM 783 O O . THR A 1 99 ? -109.134 -10.876 155.946 1.00 74.88 99 THR A O 1
ATOM 786 N N . HIS A 1 100 ? -109.065 -9.427 157.662 1.00 71.81 100 HIS A N 1
ATOM 787 C CA . HIS A 1 100 ? -108.376 -8.370 156.915 1.00 71.81 100 HIS A CA 1
ATOM 788 C C . HIS A 1 100 ? -106.932 -8.759 156.550 1.00 71.81 100 HIS A C 1
ATOM 790 O O . HIS A 1 100 ? -106.507 -8.597 155.402 1.00 71.81 100 HIS A O 1
ATOM 796 N N . TYR A 1 101 ? -106.198 -9.349 157.503 1.00 71.81 101 TYR A N 1
ATOM 797 C CA . TYR A 1 101 ? -104.798 -9.756 157.327 1.00 71.81 101 TYR A CA 1
ATOM 798 C C . TYR A 1 101 ? -104.620 -10.777 156.188 1.00 71.81 101 TYR A C 1
ATOM 800 O O . TYR A 1 101 ? -103.822 -10.569 155.270 1.00 71.81 101 TYR A O 1
ATOM 808 N N . SER A 1 102 ? -105.418 -11.854 156.191 1.00 68.44 102 SER A N 1
ATOM 809 C CA . SER A 1 102 ? -105.322 -12.930 155.191 1.00 68.44 102 SER A CA 1
ATOM 810 C C . SER A 1 102 ? -105.629 -12.482 153.759 1.00 68.44 102 SER A C 1
ATOM 812 O O . SER A 1 102 ? -105.150 -13.105 152.809 1.00 68.44 102 SER A O 1
ATOM 814 N N . LYS A 1 103 ? -106.430 -11.422 153.589 1.00 66.81 103 LYS A N 1
ATOM 815 C CA . LYS A 1 103 ? -106.817 -10.903 152.271 1.00 66.81 103 LYS A CA 1
ATOM 816 C C . LYS A 1 103 ? -105.719 -10.030 151.657 1.00 66.81 103 LYS A C 1
ATOM 818 O O . LYS A 1 103 ? -105.430 -10.171 150.473 1.00 66.81 103 LYS A O 1
ATOM 823 N N . SER A 1 104 ? -105.078 -9.185 152.468 1.00 63.41 104 SER A N 1
ATOM 824 C CA . SER A 1 104 ? -104.045 -8.247 152.006 1.00 63.41 104 SER A CA 1
ATOM 825 C C . SER A 1 104 ? -102.748 -8.957 151.583 1.00 63.41 104 SER A C 1
ATOM 827 O O . SER A 1 104 ? -102.209 -8.697 150.508 1.00 63.41 104 SER A O 1
ATOM 829 N N . SER A 1 105 ? -102.292 -9.946 152.365 1.00 60.28 105 SER A N 1
ATOM 830 C CA . SER A 1 105 ? -101.015 -10.639 152.115 1.00 60.28 105 SER A CA 1
ATOM 831 C C . SER A 1 105 ? -100.968 -11.487 150.832 1.00 60.28 105 SER A C 1
ATOM 833 O O . SER A 1 105 ? -99.872 -11.846 150.402 1.00 60.28 105 SER A O 1
ATOM 835 N N . ARG A 1 106 ? -102.112 -11.861 150.239 1.00 63.47 106 ARG A N 1
ATOM 836 C CA . ARG A 1 106 ? -102.142 -12.711 149.032 1.00 63.47 106 ARG A CA 1
ATOM 837 C C . ARG A 1 106 ? -101.944 -11.937 147.730 1.00 63.47 106 ARG A C 1
ATOM 839 O O . ARG A 1 106 ? -101.323 -12.471 146.823 1.00 63.47 106 ARG A O 1
ATOM 846 N N . LEU A 1 107 ? -102.454 -10.709 147.644 1.00 62.81 107 LEU A N 1
ATOM 847 C CA . LEU A 1 107 ? -102.429 -9.916 146.408 1.00 62.81 107 LEU A CA 1
ATOM 848 C C . LEU A 1 107 ? -100.998 -9.478 146.048 1.00 62.81 107 LEU A C 1
ATOM 850 O O . LEU A 1 107 ? -100.523 -9.735 144.947 1.00 62.81 107 LEU A O 1
ATOM 854 N N . ILE A 1 108 ? -100.279 -8.907 147.019 1.00 63.31 108 ILE A N 1
ATOM 855 C CA . ILE A 1 108 ? -98.977 -8.245 146.813 1.00 63.31 108 ILE A CA 1
ATOM 856 C C . ILE A 1 108 ? -97.879 -9.211 146.313 1.00 63.31 108 ILE A C 1
ATOM 858 O O . ILE A 1 108 ? -97.012 -8.823 145.528 1.00 63.31 108 ILE A O 1
ATOM 862 N N . ASN A 1 109 ? -97.917 -10.475 146.745 1.00 63.22 109 ASN A N 1
ATOM 863 C CA . ASN A 1 109 ? -96.851 -11.449 146.478 1.00 63.22 109 ASN A CA 1
ATOM 864 C C . ASN A 1 109 ? -97.017 -12.237 145.168 1.00 63.22 109 ASN A C 1
ATOM 866 O O . ASN A 1 109 ? -96.081 -12.933 144.785 1.00 63.22 109 ASN A O 1
ATOM 870 N N . GLN A 1 110 ? -98.178 -12.179 144.505 1.00 65.00 110 GLN A N 1
ATOM 871 C CA . GLN A 1 110 ? -98.411 -12.958 143.283 1.00 65.00 110 GLN A CA 1
ATOM 872 C C . GLN A 1 110 ? -98.122 -12.137 142.016 1.00 65.00 110 GLN A C 1
ATOM 874 O O . GLN A 1 110 ? -97.300 -12.550 141.198 1.00 65.00 110 GLN A O 1
ATOM 879 N N . GLU A 1 111 ? -98.699 -10.936 141.897 1.00 64.56 111 GLU A N 1
ATOM 880 C CA . GLU A 1 111 ? -98.511 -10.062 140.724 1.00 64.56 111 GLU A CA 1
ATOM 881 C C . GLU A 1 111 ? -97.036 -9.662 140.516 1.00 64.56 111 GLU A C 1
ATOM 883 O O . GLU A 1 111 ? -96.545 -9.592 139.390 1.00 64.56 111 GLU A O 1
ATOM 888 N N . SER A 1 112 ? -96.297 -9.446 141.609 1.00 67.44 112 SER A N 1
ATOM 889 C CA . SER A 1 112 ? -94.893 -9.013 141.578 1.00 67.44 112 SER A CA 1
ATOM 890 C C . SER A 1 112 ? -93.921 -10.083 141.058 1.00 67.44 112 SER A C 1
ATOM 892 O O . SER A 1 112 ? -92.915 -9.742 140.432 1.00 67.44 112 SER A O 1
ATOM 894 N N . VAL A 1 113 ? -94.218 -11.369 141.270 1.00 75.88 113 VAL A N 1
ATOM 895 C CA . VAL A 1 113 ? -93.373 -12.487 140.813 1.00 75.88 113 VAL A CA 1
ATOM 896 C C . VAL A 1 113 ? -93.637 -12.818 139.343 1.00 75.88 113 VAL A C 1
ATOM 898 O O . VAL A 1 113 ? -92.689 -13.055 138.593 1.00 75.88 113 VAL A O 1
ATOM 901 N N . GLU A 1 114 ? -94.900 -12.789 138.907 1.00 77.94 114 GLU A N 1
ATOM 902 C CA . GLU A 1 114 ? -95.278 -13.075 137.515 1.00 77.94 114 GLU A CA 1
ATOM 903 C C . GLU A 1 114 ? -94.668 -12.050 136.535 1.00 77.94 114 GLU A C 1
ATOM 905 O O . GLU A 1 114 ? -94.131 -12.440 135.496 1.00 77.94 114 GLU A O 1
ATOM 910 N N . VAL A 1 115 ? -94.637 -10.758 136.896 1.00 81.62 115 VAL A N 1
ATOM 911 C CA . VAL A 1 115 ? -94.015 -9.698 136.073 1.00 81.62 115 VAL A CA 1
ATOM 912 C C . VAL A 1 115 ? -92.505 -9.906 135.897 1.00 81.62 115 VAL A C 1
ATOM 914 O O . VAL A 1 115 ? -92.007 -9.843 134.771 1.00 81.62 115 VAL A O 1
ATOM 917 N N . LEU A 1 116 ? -91.769 -10.188 136.979 1.00 82.62 116 LEU A N 1
ATOM 918 C CA . LEU A 1 116 ? -90.316 -10.408 136.917 1.00 82.62 116 LEU A CA 1
ATOM 919 C C . LEU A 1 116 ? -89.957 -11.683 136.138 1.00 82.62 116 LEU A C 1
ATOM 921 O O . LEU A 1 116 ? -88.984 -11.695 135.384 1.00 82.62 116 LEU A O 1
ATOM 925 N N . MET A 1 117 ? -90.757 -12.743 136.275 1.00 83.38 117 MET A N 1
ATOM 926 C CA . MET A 1 117 ? -90.562 -13.990 135.531 1.00 83.38 117 MET A CA 1
ATOM 927 C C . MET A 1 117 ? -90.835 -13.804 134.030 1.00 83.38 117 MET A C 1
ATOM 929 O O . MET A 1 117 ? -90.086 -14.320 133.200 1.00 83.38 117 MET A O 1
ATOM 933 N N . GLY A 1 118 ? -91.850 -13.008 133.674 1.00 86.00 118 GLY A N 1
ATOM 934 C CA . GLY A 1 118 ? -92.115 -12.605 132.291 1.00 86.00 118 GLY A CA 1
ATOM 935 C C . GLY A 1 118 ? -90.973 -11.787 131.678 1.00 86.00 118 GLY A C 1
ATOM 936 O O . GLY A 1 118 ? -90.562 -12.065 130.553 1.00 86.00 118 GLY A O 1
ATOM 937 N N . GLN A 1 119 ? -90.408 -10.834 132.429 1.00 88.00 119 GLN A N 1
ATOM 938 C CA . GLN A 1 119 ? -89.242 -10.053 131.991 1.00 88.00 119 GLN A CA 1
ATOM 939 C C . GLN A 1 119 ? -87.998 -10.927 131.781 1.00 88.00 119 GLN A C 1
ATOM 941 O O . GLN A 1 119 ? -87.308 -10.765 130.775 1.00 88.00 119 GLN A O 1
ATOM 946 N N . LEU A 1 120 ? -87.731 -11.883 132.679 1.00 87.75 120 LEU A N 1
ATOM 947 C CA . LEU A 1 120 ? -86.614 -12.818 132.523 1.00 87.75 120 LEU A CA 1
ATOM 948 C C . LEU A 1 120 ? -86.776 -13.683 131.263 1.00 87.75 120 LEU A C 1
ATOM 950 O O . LEU A 1 120 ? -85.846 -13.761 130.466 1.00 87.75 120 LEU A O 1
ATOM 954 N N . LEU A 1 121 ? -87.961 -14.262 131.042 1.00 90.50 121 LEU A N 1
ATOM 955 C CA . LEU A 1 121 ? -88.250 -15.068 129.850 1.00 90.50 121 LEU A CA 1
ATOM 956 C C . LEU A 1 121 ? -88.140 -14.261 128.548 1.00 90.50 121 LEU A C 1
ATOM 958 O O . LEU A 1 121 ? -87.685 -14.796 127.537 1.00 90.50 121 LEU A O 1
ATOM 962 N N . GLU A 1 122 ? -88.533 -12.985 128.539 1.00 89.88 122 GLU A N 1
ATOM 963 C CA . GLU A 1 122 ? -88.370 -12.135 127.353 1.00 89.88 122 GLU A CA 1
ATOM 964 C C . GLU A 1 122 ? -86.892 -11.798 127.102 1.00 89.88 122 GLU A C 1
ATOM 966 O O . GLU A 1 122 ? -86.425 -11.881 125.966 1.00 89.88 122 GLU A O 1
ATOM 971 N N . HIS A 1 123 ? -86.112 -11.538 128.157 1.00 90.44 123 HIS A N 1
ATOM 972 C CA . HIS A 1 123 ? -84.662 -11.373 128.045 1.00 90.44 123 HIS A CA 1
ATOM 973 C C . HIS A 1 123 ? -83.935 -12.659 127.616 1.00 90.44 123 HIS A C 1
ATOM 975 O O . HIS A 1 123 ? -82.946 -12.576 126.889 1.00 90.44 123 HIS A O 1
ATOM 981 N N . GLU A 1 124 ? -84.414 -13.847 127.994 1.00 90.19 124 GLU A N 1
ATOM 982 C CA . GLU A 1 124 ? -83.877 -15.124 127.502 1.00 90.19 124 GLU A CA 1
ATOM 983 C C . GLU A 1 124 ? -84.165 -15.329 126.006 1.00 90.19 124 GLU A C 1
ATOM 985 O O . GLU A 1 124 ? -83.251 -15.698 125.261 1.00 90.19 124 GLU A O 1
ATOM 990 N N . LYS A 1 125 ? -85.380 -15.007 125.532 1.00 91.81 125 LYS A N 1
ATOM 991 C CA . LYS A 1 125 ? -85.711 -14.989 124.090 1.00 91.81 125 LYS A CA 1
ATOM 992 C C . LYS A 1 125 ? -84.854 -13.983 123.323 1.00 91.81 125 LYS A C 1
ATOM 994 O O . LYS A 1 125 ? -84.346 -14.311 122.253 1.00 91.81 125 LYS A O 1
ATOM 999 N N . ASP A 1 126 ? -84.676 -12.774 123.857 1.00 92.38 126 ASP A N 1
ATOM 1000 C CA . ASP A 1 126 ? -83.815 -11.748 123.262 1.00 92.38 126 ASP A CA 1
ATOM 1001 C C . ASP A 1 126 ? -82.359 -12.228 123.170 1.00 92.38 126 ASP A C 1
ATOM 1003 O O . ASP A 1 126 ? -81.720 -12.049 122.134 1.00 92.38 126 ASP A O 1
ATOM 1007 N N . ASN A 1 127 ? -81.837 -12.880 124.214 1.00 90.44 127 ASN A N 1
ATOM 1008 C CA . ASN A 1 127 ? -80.471 -13.413 124.257 1.00 90.44 127 ASN A CA 1
ATOM 1009 C C . ASN A 1 127 ? -80.283 -14.570 123.259 1.00 90.44 127 ASN A C 1
ATOM 1011 O O . ASN A 1 127 ? -79.279 -14.603 122.550 1.00 90.44 127 ASN A O 1
ATOM 1015 N N . LEU A 1 128 ? -81.266 -15.471 123.135 1.00 94.44 128 LEU A N 1
ATOM 1016 C CA . LEU A 1 128 ? -81.293 -16.507 122.096 1.00 94.44 128 LEU A CA 1
ATOM 1017 C C . LEU A 1 128 ? -81.301 -15.891 120.691 1.00 94.44 128 LEU A C 1
ATOM 1019 O O . LEU A 1 128 ? -80.401 -16.179 119.904 1.00 94.44 128 LEU A O 1
ATOM 1023 N N . ARG A 1 129 ? -82.227 -14.966 120.410 1.00 94.56 129 ARG A N 1
ATOM 1024 C CA . ARG A 1 129 ? -82.325 -14.270 119.116 1.00 94.56 129 ARG A CA 1
ATOM 1025 C C . ARG A 1 129 ? -81.042 -13.509 118.770 1.00 94.56 129 ARG A C 1
ATOM 1027 O O . ARG A 1 129 ? -80.640 -13.481 117.610 1.00 94.56 129 ARG A O 1
ATOM 1034 N N . LEU A 1 130 ? -80.382 -12.898 119.755 1.00 94.25 130 LEU A N 1
ATOM 1035 C CA . LEU A 1 130 ? -79.095 -12.224 119.559 1.00 94.25 130 LEU A CA 1
ATOM 1036 C C . LEU A 1 130 ? -77.962 -13.214 119.260 1.00 94.25 130 LEU A C 1
ATOM 1038 O O . LEU A 1 130 ? -77.135 -12.917 118.404 1.00 94.25 130 LEU A O 1
ATOM 1042 N N . ARG A 1 131 ? -77.927 -14.396 119.890 1.00 93.38 131 ARG A N 1
ATOM 1043 C CA . ARG A 1 131 ? -76.950 -15.454 119.558 1.00 93.38 131 ARG A CA 1
ATOM 1044 C C . ARG A 1 131 ? -77.170 -16.016 118.158 1.00 93.38 131 ARG A C 1
ATOM 1046 O O . ARG A 1 131 ? -76.207 -16.163 117.416 1.00 93.38 131 ARG A O 1
ATOM 1053 N N . GLU A 1 132 ? -78.421 -16.276 117.785 1.00 93.75 132 GLU A N 1
ATOM 1054 C CA . GLU A 1 132 ? -78.785 -16.692 116.426 1.00 93.75 132 GLU A CA 1
ATOM 1055 C C . GLU A 1 132 ? -78.353 -15.636 115.403 1.00 93.75 132 GLU A C 1
ATOM 1057 O O . GLU A 1 132 ? -77.719 -15.975 114.409 1.00 93.75 132 GLU A O 1
ATOM 1062 N N . GLN A 1 133 ? -78.596 -14.350 115.679 1.00 95.06 133 GLN A N 1
ATOM 1063 C CA . GLN A 1 133 ? -78.114 -13.251 114.838 1.00 95.06 133 GLN A CA 1
ATOM 1064 C C . GLN A 1 133 ? -76.585 -13.138 114.809 1.00 95.06 133 GLN A C 1
ATOM 1066 O O . GLN A 1 133 ? -76.048 -12.803 113.761 1.00 95.06 133 GLN A O 1
ATOM 1071 N N . VAL A 1 134 ? -75.867 -13.420 115.900 1.00 93.25 134 VAL A N 1
ATOM 1072 C CA . VAL A 1 134 ? -74.394 -13.455 115.894 1.00 93.25 134 VAL A CA 1
ATOM 1073 C C . VAL A 1 134 ? -73.895 -14.575 114.980 1.00 93.25 134 VAL A C 1
ATOM 1075 O O . VAL A 1 134 ? -73.148 -14.279 114.054 1.00 93.25 134 VAL A O 1
ATOM 1078 N N . VAL A 1 135 ? -74.391 -15.807 115.124 1.00 94.00 135 VAL A N 1
ATOM 1079 C CA . VAL A 1 135 ? -74.000 -16.941 114.260 1.00 94.00 135 VAL A CA 1
ATOM 1080 C C . VAL A 1 135 ? -74.392 -16.700 112.792 1.00 94.00 135 VAL A C 1
ATOM 1082 O O . VAL A 1 135 ? -73.622 -16.994 111.876 1.00 94.00 135 VAL A O 1
ATOM 1085 N N . GLU A 1 136 ? -75.554 -16.092 112.538 1.00 93.88 136 GLU A N 1
ATOM 1086 C CA . GLU A 1 136 ? -76.003 -15.702 111.191 1.00 93.88 136 GLU A CA 1
ATOM 1087 C C . GLU A 1 136 ? -75.151 -14.570 110.580 1.00 93.88 136 GLU A C 1
ATOM 1089 O O . GLU A 1 136 ? -75.119 -14.400 109.361 1.00 93.88 136 GLU A O 1
ATOM 1094 N N . LYS A 1 137 ? -74.434 -13.792 111.402 1.00 93.31 137 LYS A N 1
ATOM 1095 C CA . LYS A 1 137 ? -73.462 -12.781 110.955 1.00 93.31 137 LYS A CA 1
ATOM 1096 C C . LYS A 1 137 ? -72.058 -13.360 110.811 1.00 93.31 137 LYS A C 1
ATOM 1098 O O . LYS A 1 137 ? -71.377 -12.983 109.865 1.00 93.31 137 LYS A O 1
ATOM 1103 N N . GLU A 1 138 ? -71.647 -14.271 111.688 1.00 93.19 138 GLU A N 1
ATOM 1104 C CA . GLU A 1 138 ? -70.365 -14.981 111.622 1.00 93.19 138 GLU A CA 1
ATOM 1105 C C . GLU A 1 138 ? -70.283 -15.824 110.345 1.00 93.19 138 GLU A C 1
ATOM 1107 O O . GLU A 1 138 ? -69.378 -15.614 109.543 1.00 93.19 138 GLU A O 1
ATOM 1112 N N . THR A 1 139 ? -71.296 -16.650 110.067 1.00 93.69 139 THR A N 1
ATOM 1113 C CA . THR A 1 139 ? -71.400 -17.414 108.804 1.00 93.69 139 THR A CA 1
ATOM 1114 C C . THR A 1 139 ? -71.370 -16.510 107.565 1.00 93.69 139 THR A C 1
ATOM 1116 O O . THR A 1 139 ? -70.622 -16.772 106.627 1.00 93.69 139 THR A O 1
ATOM 1119 N N . LYS A 1 140 ? -72.083 -15.374 107.577 1.00 95.06 140 LYS A N 1
ATOM 1120 C CA . LYS A 1 140 ? -72.018 -14.382 106.484 1.00 95.06 140 LYS A CA 1
ATOM 1121 C C . LYS A 1 140 ? -70.648 -13.708 106.357 1.00 95.06 140 LYS A C 1
ATOM 1123 O O . LYS A 1 140 ? -70.281 -13.302 105.258 1.00 95.06 140 LYS A O 1
ATOM 1128 N N . VAL A 1 141 ? -69.891 -13.564 107.445 1.00 93.56 141 VAL A N 1
ATOM 1129 C CA . VAL A 1 141 ? -68.504 -13.078 107.407 1.00 93.56 141 VAL A CA 1
ATOM 1130 C C . VAL A 1 141 ? -67.576 -14.148 106.827 1.00 93.56 141 VAL A C 1
ATOM 1132 O O . VAL A 1 141 ? -66.724 -13.802 106.013 1.00 93.56 141 VAL A O 1
ATOM 1135 N N . GLU A 1 142 ? -67.764 -15.426 107.156 1.00 94.25 142 GLU A N 1
ATOM 1136 C CA . GLU A 1 142 ? -67.017 -16.542 106.556 1.00 94.25 142 GLU A CA 1
ATOM 1137 C C . GLU A 1 142 ? -67.281 -16.666 105.044 1.00 94.25 142 GLU A C 1
ATOM 1139 O O . GLU A 1 142 ? -66.326 -16.720 104.263 1.00 94.25 142 GLU A O 1
ATOM 1144 N N . ASP A 1 143 ? -68.545 -16.590 104.610 1.00 94.38 143 ASP A N 1
ATOM 1145 C CA . ASP A 1 143 ? -68.930 -16.552 103.189 1.00 94.38 143 ASP A CA 1
ATOM 1146 C C . ASP A 1 143 ? -68.276 -15.370 102.451 1.00 94.38 143 ASP A C 1
ATOM 1148 O O . ASP A 1 143 ? -67.701 -15.533 101.368 1.00 94.38 143 ASP A O 1
ATOM 1152 N N . LEU A 1 144 ? -68.320 -14.168 103.040 1.00 94.31 144 LEU A N 1
ATOM 1153 C CA . LEU A 1 144 ? -67.696 -12.972 102.466 1.00 94.31 144 LEU A CA 1
ATOM 1154 C C . LEU A 1 144 ? -66.165 -13.077 102.427 1.00 94.31 144 LEU A C 1
ATOM 1156 O O . LEU A 1 144 ? -65.557 -12.638 101.452 1.00 94.31 144 LEU A O 1
ATOM 1160 N N . LEU A 1 145 ? -65.528 -13.687 103.431 1.00 94.56 145 LEU A N 1
ATOM 1161 C CA . LEU A 1 145 ? -64.086 -13.950 103.433 1.00 94.56 145 LEU A CA 1
ATOM 1162 C C . LEU A 1 145 ? -63.692 -14.959 102.345 1.00 94.56 145 LEU A C 1
ATOM 1164 O O . LEU A 1 145 ? -62.683 -14.748 101.664 1.00 94.56 145 LEU A O 1
ATOM 1168 N N . HIS A 1 146 ? -64.497 -16.004 102.124 1.00 95.00 146 HIS A N 1
ATOM 1169 C CA . HIS A 1 146 ? -64.304 -16.934 101.011 1.00 95.00 146 HIS A CA 1
ATOM 1170 C C . HIS A 1 146 ? -64.432 -16.218 99.656 1.00 95.00 146 HIS A C 1
ATOM 1172 O O . HIS A 1 146 ? -63.552 -16.357 98.804 1.00 95.00 146 HIS A O 1
ATOM 1178 N N . LEU A 1 147 ? -65.469 -15.392 99.472 1.00 95.19 147 LEU A N 1
ATOM 1179 C CA . LEU A 1 147 ? -65.659 -14.559 98.277 1.00 95.19 147 LEU A CA 1
ATOM 1180 C C . LEU A 1 147 ? -64.473 -13.613 98.028 1.00 95.19 147 LEU A C 1
ATOM 1182 O O . LEU A 1 147 ? -63.944 -13.592 96.919 1.00 95.19 147 LEU A O 1
ATOM 1186 N N . ILE A 1 148 ? -63.997 -12.900 99.054 1.00 93.00 148 ILE A N 1
ATOM 1187 C CA . ILE A 1 148 ? -62.834 -12.000 98.961 1.00 93.00 148 ILE A CA 1
ATOM 1188 C C . ILE A 1 148 ? -61.562 -12.771 98.580 1.00 93.00 148 ILE A C 1
ATOM 1190 O O . ILE A 1 148 ? -60.781 -12.304 97.747 1.00 93.00 148 ILE A O 1
ATOM 1194 N N . GLN A 1 149 ? -61.335 -13.960 99.148 1.00 94.19 149 GLN A N 1
ATOM 1195 C CA . GLN A 1 149 ? -60.172 -14.782 98.806 1.00 94.19 149 GLN A CA 1
ATOM 1196 C C . GLN A 1 149 ? -60.279 -15.360 97.381 1.00 94.19 149 GLN A C 1
ATOM 1198 O O . GLN A 1 149 ? -59.294 -15.335 96.641 1.00 94.19 149 GLN A O 1
ATOM 1203 N N . GLN A 1 150 ? -61.469 -15.783 96.947 1.00 94.56 150 GLN A N 1
ATOM 1204 C CA . GLN A 1 150 ? -61.728 -16.230 95.575 1.00 94.56 150 GLN A CA 1
ATOM 1205 C C . GLN A 1 150 ? -61.556 -15.093 94.551 1.00 94.56 150 GLN A C 1
ATOM 1207 O O . GLN A 1 150 ? -60.967 -15.305 93.484 1.00 94.56 150 GLN A O 1
ATOM 1212 N N . GLU A 1 151 ? -62.026 -13.882 94.859 1.00 91.69 151 GLU A N 1
ATOM 1213 C CA . GLU A 1 151 ? -61.848 -12.694 94.019 1.00 91.69 151 GLU A CA 1
ATOM 1214 C C . GLU A 1 151 ? -60.369 -12.297 93.936 1.00 91.69 151 GLU A C 1
ATOM 1216 O O . GLU A 1 151 ? -59.847 -12.096 92.841 1.00 91.69 151 GLU A O 1
ATOM 1221 N N . LYS A 1 152 ? -59.651 -12.299 95.064 1.00 94.94 152 LYS A N 1
ATOM 1222 C CA . LYS A 1 152 ? -58.199 -12.075 95.138 1.00 94.94 152 LYS A CA 1
ATOM 1223 C C . LYS A 1 152 ? -57.408 -13.085 94.301 1.00 94.94 152 LYS A C 1
ATOM 1225 O O . LYS A 1 152 ? -56.546 -12.677 93.522 1.00 94.94 152 LYS A O 1
ATOM 1230 N N . ASP A 1 153 ? -57.717 -14.378 94.381 1.00 94.38 153 ASP A N 1
ATOM 1231 C CA . ASP A 1 153 ? -57.052 -15.398 93.557 1.00 94.38 153 ASP A CA 1
ATOM 1232 C C . ASP A 1 153 ? -57.411 -15.269 92.070 1.00 94.38 153 ASP A C 1
ATOM 1234 O O . ASP A 1 153 ? -56.582 -15.536 91.194 1.00 94.38 153 ASP A O 1
ATOM 1238 N N . THR A 1 154 ? -58.626 -14.811 91.762 1.00 94.19 154 THR A N 1
ATOM 1239 C CA . THR A 1 154 ? -59.054 -14.486 90.392 1.00 94.19 154 THR A CA 1
ATOM 1240 C C . THR A 1 154 ? -58.320 -13.251 89.862 1.00 94.19 154 THR A C 1
ATOM 1242 O O . THR A 1 154 ? -57.842 -13.263 88.727 1.00 94.19 154 THR A O 1
ATOM 1245 N N . ALA A 1 155 ? -58.121 -12.226 90.691 1.00 94.12 155 ALA A N 1
ATOM 1246 C CA . ALA A 1 155 ? -57.335 -11.041 90.371 1.00 94.12 155 ALA A CA 1
ATOM 1247 C C . ALA A 1 155 ? -55.845 -11.373 90.182 1.00 94.12 155 ALA A C 1
ATOM 1249 O O . ALA A 1 155 ? -55.218 -10.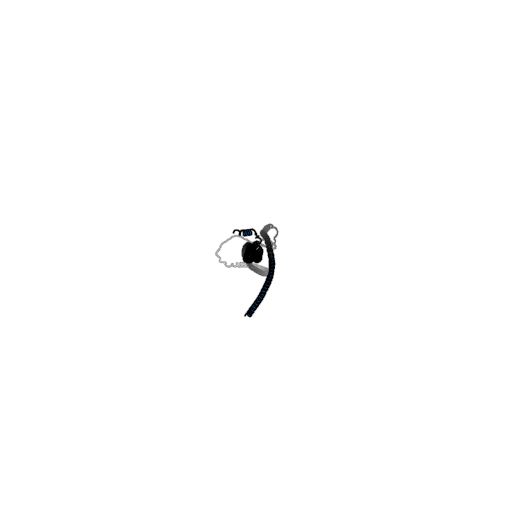833 89.271 1.00 94.12 155 ALA A O 1
ATOM 1250 N N . VAL A 1 156 ? -55.267 -12.290 90.966 1.00 95.44 156 VAL A N 1
ATOM 1251 C CA . VAL A 1 156 ? -53.892 -12.785 90.758 1.00 95.44 156 VAL A CA 1
ATOM 1252 C C . VAL A 1 156 ? -53.772 -13.521 89.419 1.00 95.44 156 VAL A C 1
ATOM 1254 O O . VAL A 1 156 ? -52.878 -13.200 88.632 1.00 95.44 156 VAL A O 1
ATOM 1257 N N . LYS A 1 157 ? -54.700 -14.437 89.107 1.00 94.94 157 LYS A N 1
ATOM 1258 C CA . LYS A 1 157 ? -54.742 -15.148 87.812 1.00 94.94 157 LYS A CA 1
ATOM 1259 C C . LYS A 1 157 ? -54.891 -14.171 86.640 1.00 94.94 157 LYS A C 1
ATOM 1261 O O . LYS A 1 157 ? -54.123 -14.250 85.683 1.00 94.94 157 LYS A O 1
ATOM 1266 N N . SER A 1 158 ? -55.808 -13.209 86.745 1.00 94.31 158 SER A N 1
ATOM 1267 C CA . SER A 1 158 ? -56.025 -12.152 85.747 1.00 94.31 158 SER A CA 1
ATOM 1268 C C . SER A 1 158 ? -54.772 -11.292 85.536 1.00 94.31 158 SER A C 1
ATOM 1270 O O . SER A 1 158 ? -54.333 -11.102 84.403 1.00 94.31 158 SER A O 1
ATOM 1272 N N . ASN A 1 159 ? -54.105 -10.863 86.613 1.00 95.38 159 ASN A N 1
ATOM 1273 C CA . ASN A 1 159 ? -52.837 -10.132 86.534 1.00 95.38 159 ASN A CA 1
ATOM 1274 C C . ASN A 1 159 ? -51.710 -10.961 85.894 1.00 95.38 159 ASN A C 1
ATOM 1276 O O . ASN A 1 159 ? -50.894 -10.413 85.153 1.00 95.38 159 ASN A O 1
ATOM 1280 N N . GLN A 1 160 ? -51.645 -12.271 86.149 1.00 95.94 160 GLN A N 1
ATOM 1281 C CA . GLN A 1 160 ? -50.640 -13.141 85.535 1.00 95.94 160 GLN A CA 1
ATOM 1282 C C . GLN A 1 160 ? -50.906 -13.374 84.039 1.00 95.94 160 GLN A C 1
ATOM 1284 O O . GLN A 1 160 ? -49.954 -13.367 83.256 1.00 95.94 160 GLN A O 1
ATOM 1289 N N . VAL A 1 161 ? -52.173 -13.501 83.629 1.00 95.69 161 VAL A N 1
ATOM 1290 C CA . VAL A 1 161 ? -52.568 -13.508 82.208 1.00 95.69 161 VAL A CA 1
ATOM 1291 C C . VAL A 1 161 ? -52.237 -12.164 81.556 1.00 95.69 161 VAL A C 1
ATOM 1293 O O . VAL A 1 161 ? -51.558 -12.148 80.540 1.00 95.69 161 VAL A O 1
ATOM 1296 N N . SER A 1 162 ? -52.607 -11.039 82.171 1.00 95.50 162 SER A N 1
ATOM 1297 C CA . SER A 1 162 ? -52.308 -9.690 81.667 1.00 95.50 162 SER A CA 1
ATOM 1298 C C . SER A 1 162 ? -50.804 -9.479 81.423 1.00 95.50 162 SER A C 1
ATOM 1300 O O . SER A 1 162 ? -50.387 -9.084 80.330 1.00 95.50 162 SER A O 1
ATOM 1302 N N . ARG A 1 163 ? -49.959 -9.865 82.391 1.00 96.12 163 ARG A N 1
ATOM 1303 C CA . ARG A 1 163 ? -48.490 -9.836 82.258 1.00 96.12 163 ARG A CA 1
ATOM 1304 C C . ARG A 1 163 ? -47.971 -10.737 81.133 1.00 96.12 163 ARG A C 1
ATOM 1306 O O . ARG A 1 163 ? -47.011 -10.357 80.464 1.00 96.12 163 ARG A O 1
ATOM 1313 N N . SER A 1 164 ? -48.569 -11.910 80.909 1.00 95.44 164 SER A N 1
ATOM 1314 C CA . SER A 1 164 ? -48.151 -12.801 79.818 1.00 95.44 164 SER A CA 1
ATOM 1315 C C . SER A 1 164 ? -48.603 -12.281 78.450 1.00 95.44 164 SER A C 1
ATOM 1317 O O . SER A 1 164 ? -47.809 -12.305 77.507 1.00 95.44 164 SER A O 1
ATOM 1319 N N . THR A 1 165 ? -49.809 -11.711 78.349 1.00 95.56 165 THR A N 1
ATOM 1320 C CA . THR A 1 165 ? -50.285 -11.055 77.125 1.00 95.56 165 THR A CA 1
ATOM 1321 C C . THR A 1 165 ? -49.428 -9.844 76.771 1.00 95.56 165 THR A C 1
ATOM 1323 O O . THR A 1 165 ? -48.994 -9.750 75.624 1.00 95.56 165 THR A O 1
ATOM 1326 N N . GLU A 1 166 ? -49.060 -9.002 77.740 1.00 96.56 166 GLU A N 1
ATOM 1327 C CA . GLU A 1 166 ? -48.170 -7.855 77.515 1.00 96.56 166 GLU A CA 1
ATOM 1328 C C . GLU A 1 166 ? -46.769 -8.305 77.069 1.00 96.56 166 GLU A C 1
ATOM 1330 O O . GLU A 1 166 ? -46.247 -7.833 76.058 1.00 96.56 166 GLU A O 1
ATOM 1335 N N . ALA A 1 167 ? -46.187 -9.314 77.729 1.00 96.56 167 ALA A N 1
ATOM 1336 C CA . ALA A 1 167 ? -44.904 -9.884 77.315 1.00 96.56 167 ALA A CA 1
ATOM 1337 C C . ALA A 1 167 ? -44.945 -10.444 75.876 1.00 96.56 167 ALA A C 1
ATOM 1339 O O . ALA A 1 167 ? -43.991 -10.265 75.111 1.00 96.56 167 ALA A O 1
ATOM 1340 N N . THR A 1 168 ? -46.049 -11.084 75.468 1.00 96.25 168 THR A N 1
ATOM 1341 C CA . THR A 1 168 ? -46.220 -11.531 74.074 1.00 96.25 168 THR A CA 1
ATOM 1342 C C . THR A 1 168 ? -46.469 -10.378 73.100 1.00 96.25 168 THR A C 1
ATOM 1344 O O . THR A 1 168 ? -45.918 -10.419 71.999 1.00 96.25 168 THR A O 1
ATOM 1347 N N . HIS A 1 169 ? -47.200 -9.331 73.497 1.00 97.50 169 HIS A N 1
ATOM 1348 C CA . HIS A 1 169 ? -47.419 -8.129 72.690 1.00 97.50 169 HIS A CA 1
ATOM 1349 C C . HIS A 1 169 ? -46.092 -7.417 72.402 1.00 97.50 169 HIS A C 1
ATOM 1351 O O . HIS A 1 169 ? -45.750 -7.214 71.236 1.00 97.50 169 HIS A O 1
ATOM 1357 N N . ILE A 1 170 ? -45.280 -7.157 73.432 1.00 97.56 170 ILE A N 1
ATOM 1358 C CA . ILE A 1 170 ? -43.929 -6.589 73.298 1.00 97.56 170 ILE A CA 1
ATOM 1359 C C . ILE A 1 170 ? -43.054 -7.472 72.394 1.00 97.56 170 ILE A C 1
ATOM 1361 O O . ILE A 1 170 ? -42.360 -6.963 71.508 1.00 97.56 170 ILE A O 1
ATOM 1365 N N . ARG A 1 171 ? -43.097 -8.806 72.556 1.00 97.44 171 ARG A N 1
ATOM 1366 C CA . ARG A 1 171 ? -42.319 -9.735 71.713 1.00 97.44 171 ARG A CA 1
ATOM 1367 C C . ARG A 1 171 ? -42.734 -9.673 70.240 1.00 97.44 171 ARG A C 1
ATOM 1369 O O . ARG A 1 171 ? -41.862 -9.714 69.372 1.00 97.44 171 ARG A O 1
ATOM 1376 N N . LEU A 1 172 ? -44.035 -9.578 69.959 1.00 97.62 172 LEU A N 1
ATOM 1377 C CA . LEU A 1 172 ? -44.574 -9.454 68.603 1.00 97.62 172 LEU A CA 1
ATOM 1378 C C . LEU A 1 172 ? -44.263 -8.080 68.001 1.00 97.62 172 LEU A C 1
ATOM 1380 O O . LEU A 1 172 ? -43.764 -8.021 66.881 1.00 97.62 172 LEU A O 1
ATOM 1384 N N . GLN A 1 173 ? -44.436 -6.991 68.751 1.00 97.94 173 GLN A N 1
ATOM 1385 C CA . GLN A 1 173 ? -44.092 -5.638 68.307 1.00 97.94 173 GLN A CA 1
ATOM 1386 C C . GLN A 1 173 ? -42.594 -5.525 67.959 1.00 97.94 173 GLN A C 1
ATOM 1388 O O . GLN A 1 173 ? -42.231 -4.976 66.921 1.00 97.94 173 GLN A O 1
ATOM 1393 N N . ASN A 1 174 ? -41.717 -6.129 68.768 1.00 97.25 174 ASN A N 1
ATOM 1394 C CA . ASN A 1 174 ? -40.276 -6.208 68.501 1.00 97.25 174 ASN A CA 1
ATOM 1395 C C . ASN A 1 174 ? -39.898 -7.211 67.393 1.00 97.25 174 ASN A C 1
ATOM 1397 O O . ASN A 1 174 ? -38.756 -7.213 66.932 1.00 97.25 174 ASN A O 1
ATOM 1401 N N . LEU A 1 175 ? -40.807 -8.090 66.961 1.00 98.12 175 LEU A N 1
ATOM 1402 C CA . LEU A 1 175 ? -40.629 -8.919 65.766 1.00 98.12 175 LEU A CA 1
ATOM 1403 C C . LEU A 1 175 ? -41.053 -8.152 64.506 1.00 98.12 175 LEU A C 1
ATOM 1405 O O . LEU A 1 175 ? -40.293 -8.133 63.542 1.00 98.12 175 LEU A O 1
ATOM 1409 N N . VAL A 1 176 ? -42.199 -7.464 64.552 1.00 97.50 176 VAL A N 1
ATOM 1410 C CA . VAL A 1 176 ? -42.699 -6.584 63.482 1.00 97.50 176 VAL A CA 1
ATOM 1411 C C . VAL A 1 176 ? -41.669 -5.501 63.162 1.00 97.50 176 VAL A C 1
ATOM 1413 O O . VAL A 1 176 ? -41.173 -5.479 62.041 1.00 97.50 176 VAL A O 1
ATOM 1416 N N . LYS A 1 177 ? -41.207 -4.734 64.160 1.00 97.81 177 LYS A N 1
ATOM 1417 C CA . LYS A 1 177 ? -40.170 -3.693 63.990 1.00 97.81 177 LYS A CA 1
ATOM 1418 C C . LYS A 1 177 ? -38.876 -4.198 63.338 1.00 97.81 177 LYS A C 1
ATOM 1420 O O . LYS A 1 177 ? -38.227 -3.461 62.603 1.00 97.81 177 LYS A O 1
ATOM 1425 N N . ARG A 1 178 ? -38.484 -5.455 63.589 1.00 97.56 178 ARG A N 1
ATOM 1426 C CA . ARG A 1 178 ? -37.325 -6.079 62.921 1.00 97.56 178 ARG A CA 1
ATOM 1427 C C . ARG A 1 178 ? -37.633 -6.485 61.482 1.00 97.56 178 ARG A C 1
ATOM 1429 O O . ARG A 1 178 ? -36.798 -6.271 60.616 1.00 97.56 178 ARG A O 1
ATOM 1436 N N . LYS A 1 179 ? -38.824 -7.017 61.195 1.00 97.56 179 LYS A N 1
ATOM 1437 C CA . LYS A 1 179 ? -39.227 -7.331 59.814 1.00 97.56 179 LYS A CA 1
ATOM 1438 C C . LYS A 1 179 ? -39.490 -6.087 58.967 1.00 97.56 179 LYS A C 1
ATOM 1440 O O . LYS A 1 179 ? -39.218 -6.115 57.773 1.00 97.56 179 LYS A O 1
ATOM 1445 N N . GLU A 1 180 ? -39.907 -4.983 59.574 1.00 97.44 180 GLU A N 1
ATOM 1446 C CA . GLU A 1 180 ? -39.975 -3.670 58.928 1.00 97.44 180 GLU A CA 1
ATOM 1447 C C . GLU A 1 180 ? -38.576 -3.165 58.539 1.00 97.44 180 GLU A C 1
ATOM 1449 O O . GLU A 1 180 ? -38.371 -2.793 57.384 1.00 97.44 180 GLU A O 1
ATOM 1454 N N . THR A 1 181 ? -37.583 -3.219 59.438 1.00 97.00 181 THR A N 1
ATOM 1455 C CA . THR A 1 181 ? -36.211 -2.789 59.102 1.00 97.00 181 THR A CA 1
ATOM 1456 C C . THR A 1 181 ? -35.506 -3.730 58.123 1.00 97.00 181 THR A C 1
ATOM 1458 O O . THR A 1 181 ? -34.839 -3.242 57.211 1.00 97.00 181 THR A O 1
ATOM 1461 N N . GLU A 1 182 ? -35.700 -5.049 58.230 1.00 97.19 182 GLU A N 1
ATOM 1462 C CA . GLU A 1 182 ? -35.245 -6.019 57.221 1.00 97.19 182 GLU A CA 1
ATOM 1463 C C . GLU A 1 182 ? -35.871 -5.728 55.841 1.00 97.19 182 GLU A C 1
ATOM 1465 O O . GLU A 1 182 ? -35.153 -5.646 54.845 1.00 97.19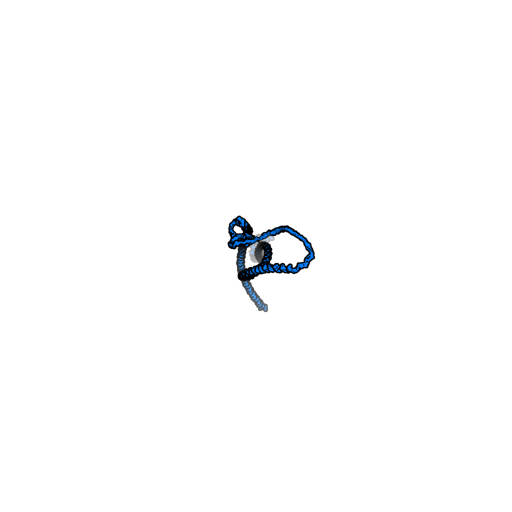 182 GLU A O 1
ATOM 1470 N N . ASN A 1 183 ? -37.186 -5.486 55.763 1.00 97.88 183 ASN A N 1
ATOM 1471 C CA . ASN A 1 183 ? -37.850 -5.132 54.503 1.00 97.88 183 ASN A CA 1
ATOM 1472 C C . ASN A 1 183 ? -37.327 -3.806 53.928 1.00 97.88 183 ASN A C 1
ATOM 1474 O O . ASN A 1 183 ? -37.091 -3.721 52.723 1.00 97.88 183 ASN A O 1
ATOM 1478 N N . GLN A 1 184 ? -37.084 -2.790 54.762 1.00 97.88 184 GLN A N 1
ATOM 1479 C CA . GLN A 1 184 ? -36.522 -1.509 54.320 1.00 97.88 184 GLN A CA 1
ATOM 1480 C C . GLN A 1 184 ? -35.105 -1.676 53.731 1.00 97.88 184 GLN A C 1
ATOM 1482 O O . GLN A 1 184 ? -34.756 -1.041 52.729 1.00 97.88 184 GLN A O 1
ATOM 1487 N N . GLN A 1 185 ? -34.297 -2.571 54.310 1.00 98.19 185 GLN A N 1
ATOM 1488 C CA . GLN A 1 185 ? -32.985 -2.953 53.777 1.00 98.19 185 GLN A CA 1
ATOM 1489 C C . GLN A 1 185 ? -33.115 -3.702 52.441 1.00 98.19 185 GLN A C 1
ATOM 1491 O O . GLN A 1 185 ? -32.412 -3.372 51.489 1.00 98.19 185 GLN A O 1
ATOM 1496 N N . MET A 1 186 ? -34.053 -4.645 52.318 1.00 97.62 186 MET A N 1
ATOM 1497 C CA . MET A 1 186 ? -34.293 -5.357 51.054 1.00 97.62 186 MET A CA 1
ATOM 1498 C C . MET A 1 186 ? -34.786 -4.417 49.941 1.00 97.62 186 MET A C 1
ATOM 1500 O O . MET A 1 186 ? -34.300 -4.496 48.814 1.00 97.62 186 MET A O 1
ATOM 1504 N N . VAL A 1 187 ? -35.689 -3.477 50.245 1.00 98.25 187 VAL A N 1
ATOM 1505 C CA . VAL A 1 187 ? -36.175 -2.467 49.284 1.00 98.25 187 VAL A CA 1
ATOM 1506 C C . VAL A 1 187 ? -35.036 -1.571 48.793 1.00 98.25 187 VAL A C 1
ATOM 1508 O O . VAL A 1 187 ? -34.903 -1.365 47.587 1.00 98.25 187 VAL A O 1
ATOM 1511 N N . THR A 1 188 ? -34.180 -1.076 49.691 1.00 97.62 188 THR A N 1
ATOM 1512 C CA . THR A 1 188 ? -33.037 -0.226 49.304 1.00 97.62 188 THR A CA 1
ATOM 1513 C C . THR A 1 188 ? -31.972 -0.997 48.513 1.00 97.62 188 THR A C 1
ATOM 1515 O O . THR A 1 188 ? -31.442 -0.469 47.532 1.00 97.62 188 THR A O 1
ATOM 1518 N N . GLN A 1 189 ? -31.724 -2.272 48.839 1.00 98.25 189 GLN A N 1
ATOM 1519 C CA . GLN A 1 189 ? -30.886 -3.155 48.017 1.00 98.25 189 GLN A CA 1
ATOM 1520 C C . GLN A 1 189 ? -31.468 -3.336 46.607 1.00 98.25 189 GLN A C 1
ATOM 1522 O O . GLN A 1 189 ? -30.760 -3.088 45.629 1.00 98.25 189 GLN A O 1
ATOM 1527 N N . ILE A 1 190 ? -32.757 -3.675 46.481 1.00 97.69 190 ILE A N 1
ATOM 1528 C CA . ILE A 1 190 ? -33.445 -3.830 45.186 1.00 97.69 190 ILE A CA 1
ATOM 1529 C C . ILE A 1 190 ? -33.377 -2.535 44.361 1.00 97.69 190 ILE A C 1
ATOM 1531 O O . ILE A 1 190 ? -33.068 -2.589 43.171 1.00 97.69 190 ILE A O 1
ATOM 1535 N N . GLN A 1 191 ? -33.595 -1.370 44.978 1.00 98.19 191 GLN A N 1
ATOM 1536 C CA . GLN A 1 191 ? -33.478 -0.067 44.310 1.00 98.19 191 GLN A CA 1
ATOM 1537 C C . GLN A 1 191 ? -32.052 0.199 43.800 1.00 98.19 191 GLN A C 1
ATOM 1539 O O . GLN A 1 191 ? -31.883 0.626 42.656 1.00 98.19 191 GLN A O 1
ATOM 1544 N N . SER A 1 192 ? -31.021 -0.102 44.599 1.00 98.00 192 SER A N 1
ATOM 1545 C CA . SER A 1 192 ? -29.621 0.057 44.174 1.00 98.00 192 SER A CA 1
ATOM 1546 C C . SER A 1 192 ? -29.250 -0.877 43.013 1.00 98.00 192 SER A C 1
ATOM 1548 O O . SER A 1 192 ? -28.626 -0.442 42.043 1.00 98.00 192 SER A O 1
ATOM 1550 N N . LEU A 1 193 ? -29.710 -2.133 43.044 1.00 98.00 193 LEU A N 1
ATOM 1551 C CA . LEU A 1 193 ? -29.510 -3.098 41.962 1.00 98.00 193 LEU A CA 1
ATOM 1552 C C . LEU A 1 193 ? -30.249 -2.673 40.687 1.00 98.00 193 LEU A C 1
ATOM 1554 O O . LEU A 1 193 ? -29.675 -2.744 39.601 1.00 98.00 193 LEU A O 1
ATOM 1558 N N . ALA A 1 194 ? -31.477 -2.162 40.802 1.00 97.56 194 ALA A N 1
ATOM 1559 C CA . ALA A 1 194 ? -32.233 -1.628 39.670 1.00 97.56 194 ALA A CA 1
ATOM 1560 C C . ALA A 1 194 ? -31.531 -0.420 39.020 1.00 97.56 194 ALA A C 1
ATOM 1562 O O . ALA A 1 194 ? -31.462 -0.340 37.791 1.00 97.56 194 ALA A O 1
ATOM 1563 N N . ALA A 1 195 ? -30.942 0.477 39.819 1.00 97.94 195 ALA A N 1
ATOM 1564 C CA . ALA A 1 195 ? -30.140 1.591 39.312 1.00 97.94 195 ALA A CA 1
ATOM 1565 C C . ALA A 1 195 ? -28.883 1.107 38.560 1.00 97.94 195 ALA A C 1
ATOM 1567 O O . ALA A 1 195 ? -28.608 1.580 37.455 1.00 97.94 195 ALA A O 1
ATOM 1568 N N . VAL A 1 196 ? -28.163 0.113 39.099 1.00 98.19 196 VAL A N 1
ATOM 1569 C CA . VAL A 1 196 ? -27.002 -0.505 38.427 1.00 98.19 196 VAL A CA 1
ATOM 1570 C C . VAL A 1 196 ? -27.408 -1.190 37.116 1.00 98.19 196 VAL A C 1
ATOM 1572 O O . VAL A 1 196 ? -26.738 -1.002 36.100 1.00 98.19 196 VAL A O 1
ATOM 1575 N N . ILE A 1 197 ? -28.523 -1.928 37.098 1.00 97.88 197 ILE A N 1
ATOM 1576 C CA . ILE A 1 197 ? -29.068 -2.560 35.885 1.00 97.88 197 ILE A CA 1
ATOM 1577 C C . ILE A 1 197 ? -29.433 -1.500 34.836 1.00 97.88 197 ILE A C 1
ATOM 1579 O O . ILE A 1 197 ? -29.108 -1.669 33.661 1.00 97.88 197 ILE A O 1
ATOM 1583 N N . SER A 1 198 ? -30.046 -0.383 35.243 1.00 97.81 198 SER A N 1
ATOM 1584 C CA . SER A 1 198 ? -30.362 0.727 34.337 1.00 97.81 198 SER A CA 1
ATOM 1585 C C . SER A 1 198 ? -29.100 1.371 33.750 1.00 97.81 198 SER A C 1
ATOM 1587 O O . SER A 1 198 ? -29.054 1.628 32.547 1.00 97.81 198 SER A O 1
ATOM 1589 N N . GLY A 1 199 ? -28.056 1.577 34.561 1.00 97.75 199 GLY A N 1
ATOM 1590 C CA . GLY A 1 199 ? -26.761 2.086 34.096 1.00 97.75 199 GLY A CA 1
ATOM 1591 C C . GLY A 1 199 ? -26.093 1.153 33.082 1.00 97.75 199 GLY A C 1
ATOM 1592 O O . GLY A 1 199 ? -25.723 1.589 31.993 1.00 97.75 199 GLY A O 1
ATOM 1593 N N . ARG A 1 200 ? -26.026 -0.153 33.383 1.00 97.38 200 ARG A N 1
ATOM 1594 C CA . ARG A 1 200 ? -25.495 -1.169 32.454 1.00 97.38 200 ARG A CA 1
ATOM 1595 C C . ARG A 1 200 ? -26.318 -1.283 31.168 1.00 97.38 200 ARG A C 1
ATOM 1597 O O . ARG A 1 200 ? -25.753 -1.528 30.107 1.00 97.38 200 ARG A O 1
ATOM 1604 N N . LYS A 1 201 ? -27.639 -1.079 31.224 1.00 98.38 201 LYS A N 1
ATOM 1605 C CA . LYS A 1 201 ? -28.491 -1.055 30.025 1.00 98.38 201 LYS A CA 1
ATOM 1606 C C . LYS A 1 201 ? -28.138 0.117 29.099 1.00 98.38 201 LYS A C 1
ATOM 1608 O O . LYS A 1 201 ? -28.073 -0.089 27.892 1.00 98.38 201 LYS A O 1
ATOM 1613 N N . LEU A 1 202 ? -27.886 1.308 29.648 1.00 97.94 202 LEU A N 1
ATOM 1614 C CA . LEU A 1 202 ? -27.460 2.476 28.866 1.00 97.94 202 LEU A CA 1
ATOM 1615 C C . LEU A 1 202 ? -26.084 2.250 28.223 1.00 97.94 202 LEU A C 1
ATOM 1617 O O . LEU A 1 202 ? -25.959 2.414 27.014 1.00 97.94 202 LEU A O 1
ATOM 1621 N N . GLU A 1 203 ? -25.110 1.755 28.991 1.00 98.12 203 GLU A N 1
ATOM 1622 C CA . GLU A 1 203 ? -23.766 1.394 28.505 1.00 98.12 203 GLU A CA 1
ATOM 1623 C C . GLU A 1 203 ? -23.815 0.369 27.353 1.00 98.12 203 GLU A C 1
ATOM 1625 O O . GLU A 1 203 ? -23.110 0.510 26.354 1.00 98.12 203 GLU A O 1
ATOM 1630 N N . ILE A 1 204 ? -24.698 -0.634 27.437 1.00 97.88 204 ILE A N 1
ATOM 1631 C CA . ILE A 1 204 ? -24.941 -1.591 26.345 1.00 97.88 204 ILE A CA 1
ATOM 1632 C C . ILE A 1 204 ? -25.533 -0.895 25.108 1.00 97.88 204 ILE A C 1
ATOM 1634 O O . ILE A 1 204 ? -25.168 -1.243 23.985 1.00 97.88 204 ILE A O 1
ATOM 1638 N N . GLU A 1 205 ? -26.423 0.084 25.278 1.00 98.00 205 GLU A N 1
ATOM 1639 C CA . GLU A 1 205 ? -27.005 0.850 24.168 1.00 98.00 205 GLU A CA 1
ATOM 1640 C C . GLU A 1 205 ? -25.990 1.812 23.517 1.00 98.00 205 GLU A C 1
ATOM 1642 O O . GLU A 1 205 ? -26.038 2.019 22.303 1.00 98.00 205 GLU A O 1
ATOM 1647 N N . ASP A 1 206 ? -25.051 2.368 24.293 1.00 97.56 206 ASP A N 1
ATOM 1648 C CA . ASP A 1 206 ? -23.911 3.148 23.789 1.00 97.56 206 ASP A CA 1
ATOM 1649 C C . ASP A 1 206 ? -22.958 2.271 22.968 1.00 97.56 206 ASP A C 1
ATOM 1651 O O . ASP A 1 206 ? -22.690 2.573 21.802 1.00 97.56 206 ASP A O 1
ATOM 1655 N N . LEU A 1 207 ? -22.527 1.134 23.523 1.00 97.94 207 LEU A N 1
ATOM 1656 C CA . LEU A 1 207 ? -21.651 0.180 22.835 1.00 97.94 207 LEU A CA 1
ATOM 1657 C C . LEU A 1 207 ? -22.299 -0.391 21.563 1.00 97.94 207 LEU A C 1
ATOM 1659 O O . LEU A 1 207 ? -21.621 -0.587 20.556 1.00 97.94 207 LEU A O 1
ATOM 1663 N N . ARG A 1 208 ? -23.620 -0.612 21.556 1.00 98.38 208 ARG A N 1
ATOM 1664 C CA . ARG A 1 208 ? -24.365 -0.998 20.343 1.00 98.38 208 ARG A CA 1
ATOM 1665 C C . ARG A 1 208 ? -24.280 0.066 19.250 1.00 98.38 208 ARG A C 1
ATOM 1667 O O . ARG A 1 208 ? -24.025 -0.296 18.102 1.00 98.38 208 ARG A O 1
ATOM 1674 N N . ARG A 1 209 ? -24.459 1.345 19.600 1.00 97.94 209 ARG A N 1
ATOM 1675 C CA . ARG A 1 209 ? -24.347 2.478 18.663 1.00 97.94 209 ARG A CA 1
ATOM 1676 C C . ARG A 1 209 ? -22.922 2.658 18.136 1.00 97.94 209 ARG A C 1
ATOM 1678 O O . ARG A 1 209 ? -22.745 2.931 16.949 1.00 97.94 209 ARG A O 1
ATOM 1685 N N . GLU A 1 210 ? -21.907 2.440 18.970 1.00 97.25 210 GLU A N 1
ATOM 1686 C CA . GLU A 1 210 ? -20.511 2.427 18.516 1.00 97.25 210 GLU A CA 1
ATOM 1687 C C . GLU A 1 210 ? -20.248 1.260 17.544 1.00 97.25 210 GLU A C 1
ATOM 1689 O O . GLU A 1 210 ? -19.671 1.463 16.475 1.00 97.25 210 GLU A O 1
ATOM 1694 N N . ILE A 1 211 ? -20.750 0.056 17.843 1.00 97.62 211 ILE A N 1
ATOM 1695 C CA . ILE A 1 211 ? -20.624 -1.123 16.969 1.00 97.62 211 ILE A CA 1
ATOM 1696 C C . ILE A 1 211 ? -21.322 -0.919 15.612 1.00 97.62 211 ILE A C 1
ATOM 1698 O O . ILE A 1 211 ? -20.786 -1.368 14.595 1.00 97.62 211 ILE A O 1
ATOM 1702 N N . THR A 1 212 ? -22.490 -0.267 15.548 1.00 97.69 212 THR A N 1
ATOM 1703 C CA . THR A 1 212 ? -23.142 0.034 14.257 1.00 97.69 212 THR A CA 1
ATOM 1704 C C . THR A 1 212 ? -22.352 1.065 13.456 1.00 97.69 212 THR A C 1
ATOM 1706 O O . THR A 1 212 ? -22.033 0.799 12.299 1.00 97.69 212 THR A O 1
ATOM 1709 N N . HIS A 1 213 ? -21.920 2.162 14.084 1.00 97.56 213 HIS A N 1
ATOM 1710 C CA . HIS A 1 213 ? -21.096 3.186 13.435 1.00 97.56 213 HIS A CA 1
ATOM 1711 C C . HIS A 1 213 ? -19.758 2.624 12.910 1.00 97.56 213 HIS A C 1
ATOM 1713 O O . HIS A 1 213 ? -19.348 2.917 11.786 1.00 97.56 213 HIS A O 1
ATOM 1719 N N . LEU A 1 214 ? -19.088 1.753 13.676 1.00 97.44 214 LEU A N 1
ATOM 1720 C CA . LEU A 1 214 ? -17.855 1.089 13.236 1.00 97.44 214 LEU A CA 1
ATOM 1721 C C . LEU A 1 214 ? -18.089 0.138 12.049 1.00 97.44 214 LEU A C 1
ATOM 1723 O O . LEU A 1 214 ? -17.242 0.068 11.157 1.00 97.44 214 LEU A O 1
ATOM 1727 N N . LYS A 1 215 ? -19.234 -0.557 11.990 1.00 97.38 215 LYS A N 1
ATOM 1728 C CA . LYS A 1 215 ? -19.616 -1.386 10.830 1.00 97.38 215 LYS A CA 1
ATOM 1729 C C . LYS A 1 215 ? -19.901 -0.537 9.593 1.00 97.38 215 LYS A C 1
ATOM 1731 O O . LYS A 1 215 ? -19.398 -0.854 8.518 1.00 97.38 215 LYS A O 1
ATOM 1736 N N . GLU A 1 216 ? -20.657 0.548 9.735 1.00 97.00 216 GLU A N 1
ATOM 1737 C CA . GLU A 1 216 ? -20.943 1.493 8.647 1.00 97.00 216 GLU A CA 1
ATOM 1738 C C . GLU A 1 216 ? -19.640 2.062 8.075 1.00 97.00 216 GLU A C 1
ATOM 1740 O O . GLU A 1 216 ? -19.376 1.922 6.875 1.00 97.00 216 GLU A O 1
ATOM 1745 N N . LYS A 1 217 ? -18.758 2.565 8.946 1.00 97.00 217 LYS A N 1
ATOM 1746 C CA . LYS A 1 217 ? -17.414 3.021 8.577 1.00 97.00 217 LYS A CA 1
ATOM 1747 C C . LYS A 1 217 ? -16.612 1.934 7.850 1.00 97.00 217 LYS A C 1
ATOM 1749 O O . LYS A 1 217 ? -16.073 2.205 6.779 1.00 97.00 217 LYS A O 1
ATOM 1754 N N . GLN A 1 218 ? -16.588 0.700 8.361 1.00 97.50 218 GLN A N 1
ATOM 1755 C CA . GLN A 1 218 ? -15.902 -0.421 7.706 1.00 97.50 218 GLN A CA 1
ATOM 1756 C C . GLN A 1 218 ? -16.463 -0.697 6.299 1.00 97.50 218 GLN A C 1
ATOM 1758 O O . GLN A 1 218 ? -15.695 -0.973 5.375 1.00 97.50 218 GLN A O 1
ATOM 1763 N N . THR A 1 219 ? -17.784 -0.617 6.098 1.00 97.00 219 THR A N 1
ATOM 1764 C CA . THR A 1 219 ? -18.380 -0.798 4.761 1.00 97.00 219 THR A CA 1
ATOM 1765 C C . THR A 1 219 ? -18.027 0.339 3.802 1.00 97.00 219 THR A C 1
ATOM 1767 O O . THR A 1 219 ? -17.730 0.068 2.636 1.00 97.00 219 THR A O 1
ATOM 1770 N N . PHE A 1 220 ? -17.972 1.582 4.290 1.00 95.62 220 PHE A N 1
ATOM 1771 C CA . PHE A 1 220 ? -17.550 2.747 3.512 1.00 95.62 220 PHE A CA 1
ATOM 1772 C C . PHE A 1 220 ? -16.074 2.651 3.095 1.00 95.62 220 PHE A C 1
ATOM 1774 O O . PHE A 1 220 ? -15.759 2.771 1.910 1.00 95.62 220 PHE A O 1
ATOM 1781 N N . GLU A 1 221 ? -15.175 2.347 4.036 1.00 96.62 221 GLU A N 1
ATOM 1782 C CA . GLU A 1 221 ? -13.742 2.145 3.770 1.00 96.62 221 GLU A CA 1
ATOM 1783 C C . GLU A 1 221 ? -13.515 0.985 2.787 1.00 96.62 221 GLU A C 1
ATOM 1785 O O . GLU A 1 221 ? -12.756 1.124 1.826 1.00 96.62 221 GLU A O 1
ATOM 1790 N N . LYS A 1 222 ? -14.242 -0.130 2.946 1.00 97.81 222 LYS A N 1
ATOM 1791 C CA . LYS A 1 222 ? -14.206 -1.272 2.016 1.00 97.81 222 LYS A CA 1
ATOM 1792 C C . LYS A 1 222 ? -14.647 -0.891 0.599 1.00 97.81 222 LYS A C 1
ATOM 1794 O O . LYS A 1 222 ? -14.061 -1.383 -0.364 1.00 97.81 222 LYS A O 1
ATOM 1799 N N . GLU A 1 223 ? -15.653 -0.033 0.441 1.00 96.38 223 GLU A N 1
ATOM 1800 C CA . GLU A 1 223 ? -16.095 0.435 -0.880 1.00 96.38 223 GLU A CA 1
ATOM 1801 C C . GLU A 1 223 ? -15.122 1.460 -1.490 1.00 96.38 223 GLU A C 1
ATOM 1803 O O . GLU A 1 223 ? -14.858 1.416 -2.693 1.00 96.38 223 GLU A O 1
ATOM 1808 N N . GLY A 1 224 ? -14.510 2.320 -0.670 1.00 96.00 224 GLY A N 1
ATOM 1809 C CA . GLY A 1 224 ? -13.399 3.183 -1.084 1.00 96.00 224 GLY A CA 1
ATOM 1810 C C . GLY A 1 224 ? -12.206 2.377 -1.611 1.00 96.00 224 GLY A C 1
ATOM 1811 O O . GLY A 1 224 ? -11.722 2.636 -2.714 1.00 96.00 224 GLY A O 1
ATOM 1812 N N . LEU A 1 225 ? -11.801 1.330 -0.885 1.00 96.81 225 LEU A N 1
ATOM 1813 C CA . LEU A 1 225 ? -10.732 0.412 -1.292 1.00 96.81 225 LEU A CA 1
ATOM 1814 C C . LEU A 1 225 ? -11.061 -0.336 -2.594 1.00 96.81 225 LEU A C 1
ATOM 1816 O O . LEU A 1 225 ? -10.202 -0.421 -3.470 1.00 96.81 225 LEU A O 1
ATOM 1820 N N . LYS A 1 226 ? -12.301 -0.816 -2.787 1.00 97.75 226 LYS A N 1
ATOM 1821 C CA . LYS A 1 226 ? -12.728 -1.401 -4.077 1.00 97.75 226 LYS A CA 1
ATOM 1822 C C . LYS A 1 226 ? -12.604 -0.405 -5.232 1.00 97.75 226 LYS A C 1
ATOM 1824 O O . LYS A 1 226 ? -12.173 -0.792 -6.316 1.00 97.75 226 LYS A O 1
ATOM 1829 N N . LYS A 1 227 ? -13.001 0.857 -5.031 1.00 97.31 227 LYS A N 1
ATOM 1830 C CA . LYS A 1 227 ? -12.913 1.906 -6.062 1.00 97.31 227 LYS A CA 1
ATOM 1831 C C . LYS A 1 227 ? -11.456 2.211 -6.412 1.00 97.31 227 LYS A C 1
ATOM 1833 O O . LYS A 1 227 ? -11.117 2.213 -7.592 1.00 97.31 227 LYS A O 1
ATOM 1838 N N . ALA A 1 228 ? -10.589 2.357 -5.409 1.00 94.69 228 ALA A N 1
ATOM 1839 C CA . ALA A 1 228 ? -9.148 2.513 -5.610 1.00 94.69 228 ALA A CA 1
ATOM 1840 C C . ALA A 1 228 ? -8.536 1.311 -6.356 1.00 94.69 228 ALA A C 1
ATOM 1842 O O . ALA A 1 228 ? -7.799 1.501 -7.321 1.00 94.69 228 ALA A O 1
ATOM 1843 N N . PHE A 1 229 ? -8.905 0.081 -5.983 1.00 95.94 229 PHE A N 1
ATOM 1844 C CA . PHE A 1 229 ? -8.459 -1.138 -6.665 1.00 95.94 229 PHE A CA 1
ATOM 1845 C C . PHE A 1 229 ? -8.920 -1.201 -8.129 1.00 95.94 229 PHE A C 1
ATOM 1847 O O . PHE A 1 229 ? -8.127 -1.561 -8.993 1.00 95.94 229 PHE A O 1
ATOM 1854 N N . ARG A 1 230 ? -10.163 -0.803 -8.443 1.00 97.44 230 ARG A N 1
ATOM 1855 C CA . ARG A 1 230 ? -10.653 -0.721 -9.834 1.00 97.44 230 ARG A CA 1
ATOM 1856 C C . ARG A 1 230 ? -9.841 0.270 -10.671 1.00 97.44 230 ARG A C 1
ATOM 1858 O O . ARG A 1 230 ? -9.438 -0.078 -11.774 1.00 97.44 230 ARG A O 1
ATOM 1865 N N . VAL A 1 231 ? -9.563 1.463 -10.137 1.00 96.44 231 VAL A N 1
ATOM 1866 C CA . VAL A 1 231 ? -8.729 2.474 -10.815 1.00 96.44 231 VAL A CA 1
ATOM 1867 C C . VAL A 1 231 ? -7.297 1.970 -11.003 1.00 96.44 231 VAL A C 1
ATOM 1869 O O . VAL A 1 231 ? -6.724 2.142 -12.076 1.00 96.44 231 VAL A O 1
ATOM 1872 N N . GLN A 1 232 ? -6.714 1.318 -9.993 1.00 94.50 232 GLN A N 1
ATOM 1873 C CA . GLN A 1 232 ? -5.360 0.777 -10.106 1.00 94.50 232 GLN A CA 1
ATOM 1874 C C . GLN A 1 232 ? -5.289 -0.402 -11.082 1.00 94.50 232 GLN A C 1
ATOM 1876 O O . GLN A 1 232 ? -4.323 -0.480 -11.837 1.00 94.50 232 GLN A O 1
ATOM 1881 N N . LYS A 1 233 ? -6.313 -1.268 -11.135 1.00 97.25 233 LYS A N 1
ATOM 1882 C CA . LYS A 1 233 ? -6.407 -2.301 -12.172 1.00 97.25 233 LYS A CA 1
ATOM 1883 C C . LYS A 1 233 ? -6.467 -1.662 -13.562 1.00 97.25 233 LYS A C 1
ATOM 1885 O O . LYS A 1 233 ? -5.636 -2.001 -14.388 1.00 97.25 233 LYS A O 1
ATOM 1890 N N . GLN A 1 234 ? -7.357 -0.695 -13.791 1.00 97.00 234 GLN A N 1
ATOM 1891 C CA . GLN A 1 234 ? -7.461 -0.020 -15.090 1.00 97.00 234 GLN A CA 1
ATOM 1892 C C . GLN A 1 234 ? -6.134 0.632 -15.519 1.00 97.00 234 GLN A C 1
ATOM 1894 O O . GLN A 1 234 ? -5.790 0.609 -16.694 1.00 97.00 234 GLN A O 1
ATOM 1899 N N . LYS A 1 235 ? -5.344 1.174 -14.580 1.00 96.25 235 LYS A N 1
ATOM 1900 C CA . LYS A 1 235 ? -3.984 1.650 -14.883 1.00 96.25 235 LYS A CA 1
ATOM 1901 C C . LYS A 1 235 ? -3.050 0.524 -15.333 1.00 96.25 235 LYS A C 1
ATOM 1903 O O . LYS A 1 235 ? -2.290 0.737 -16.266 1.00 96.25 235 LYS A O 1
ATOM 1908 N N . VAL A 1 236 ? -3.085 -0.639 -14.678 1.00 96.25 236 VAL A N 1
ATOM 1909 C CA . VAL A 1 236 ? -2.280 -1.811 -15.070 1.00 96.25 236 VAL A CA 1
ATOM 1910 C C . VAL A 1 236 ? -2.706 -2.330 -16.441 1.00 96.25 236 VAL A C 1
ATOM 1912 O O . VAL A 1 236 ? -1.836 -2.535 -17.279 1.00 96.25 236 VAL A O 1
ATOM 1915 N N . ASP A 1 237 ? -4.013 -2.457 -16.688 1.00 96.00 237 ASP A N 1
ATOM 1916 C CA . ASP A 1 237 ? -4.566 -2.865 -17.984 1.00 96.00 237 ASP A CA 1
ATOM 1917 C C . ASP A 1 237 ? -4.084 -1.892 -19.093 1.00 96.00 237 ASP A C 1
ATOM 1919 O O . ASP A 1 237 ? -3.426 -2.309 -20.043 1.00 96.00 237 ASP A O 1
ATOM 1923 N N . ASN A 1 238 ? -4.252 -0.573 -18.905 1.00 97.00 238 ASN A N 1
ATOM 1924 C CA . ASN A 1 238 ? -3.756 0.451 -19.839 1.00 97.00 238 ASN A CA 1
ATOM 1925 C C . ASN A 1 238 ? -2.223 0.405 -20.050 1.00 97.00 238 ASN A C 1
ATOM 1927 O O . ASN A 1 238 ? -1.739 0.675 -21.149 1.00 97.00 238 ASN A O 1
ATOM 1931 N N . PHE A 1 239 ? -1.432 0.128 -19.005 1.00 94.81 239 PHE A N 1
ATOM 1932 C CA . PHE A 1 239 ? 0.024 -0.005 -19.142 1.00 94.81 239 PHE A CA 1
ATOM 1933 C C . PHE A 1 239 ? 0.412 -1.284 -19.891 1.00 94.81 239 PHE A C 1
ATOM 1935 O O . PHE A 1 239 ? 1.406 -1.268 -20.616 1.00 94.81 239 PHE A O 1
ATOM 1942 N N . GLN A 1 240 ? -0.359 -2.365 -19.755 1.00 97.50 240 GLN A N 1
ATOM 1943 C CA . GLN A 1 240 ? -0.159 -3.590 -20.522 1.00 97.50 240 GLN A CA 1
ATOM 1944 C C . GLN A 1 240 ? -0.375 -3.335 -22.020 1.00 97.50 240 GLN A C 1
ATOM 1946 O O . GLN A 1 240 ? 0.513 -3.671 -22.802 1.00 97.50 240 GLN A O 1
ATOM 1951 N N . ASP A 1 241 ? -1.455 -2.647 -22.404 1.00 97.00 241 ASP A N 1
ATOM 1952 C CA . ASP A 1 241 ? -1.723 -2.263 -23.801 1.00 97.00 241 ASP A CA 1
ATOM 1953 C C . ASP A 1 241 ? -0.573 -1.426 -24.402 1.00 97.00 241 ASP A C 1
ATOM 1955 O O . ASP A 1 241 ? -0.133 -1.648 -25.534 1.00 97.00 241 ASP A O 1
ATOM 1959 N N . VAL A 1 242 ? -0.036 -0.470 -23.630 1.00 96.75 242 VAL A N 1
ATOM 1960 C CA . VAL A 1 242 ? 1.105 0.365 -24.049 1.00 96.75 242 VAL A CA 1
ATOM 1961 C C . VAL A 1 242 ? 2.393 -0.455 -24.180 1.00 96.75 242 VAL A C 1
ATOM 1963 O O . VAL A 1 242 ? 3.125 -0.278 -25.155 1.00 96.75 242 VAL A O 1
ATOM 1966 N N . MET A 1 243 ? 2.673 -1.368 -23.244 1.00 94.88 243 MET A N 1
ATOM 1967 C CA . MET A 1 243 ? 3.833 -2.264 -23.334 1.00 94.88 243 MET A CA 1
ATOM 1968 C C . MET A 1 243 ? 3.722 -3.233 -24.514 1.00 94.88 243 MET A C 1
ATOM 1970 O O . MET A 1 243 ? 4.724 -3.484 -25.179 1.00 94.88 243 MET A O 1
ATOM 1974 N N . GLU A 1 244 ? 2.530 -3.753 -24.811 1.00 97.25 244 GLU A N 1
ATOM 1975 C CA . GLU A 1 244 ? 2.307 -4.640 -25.954 1.00 97.25 244 GLU A CA 1
ATOM 1976 C C . GLU A 1 244 ? 2.495 -3.894 -27.282 1.00 97.25 244 GLU A C 1
ATOM 1978 O O . GLU A 1 244 ? 3.248 -4.358 -28.141 1.00 97.25 244 GLU A O 1
ATOM 1983 N N . ASN A 1 245 ? 1.944 -2.683 -27.411 1.00 97.62 245 ASN A N 1
ATOM 1984 C CA . ASN A 1 245 ? 2.197 -1.800 -28.552 1.00 97.62 245 ASN A CA 1
ATOM 1985 C C . ASN A 1 245 ? 3.707 -1.542 -28.746 1.00 97.62 245 ASN A C 1
ATOM 1987 O O . ASN A 1 245 ? 4.248 -1.820 -29.819 1.00 97.62 245 ASN A O 1
ATOM 1991 N N . LEU A 1 246 ? 4.421 -1.109 -27.699 1.00 96.75 246 LEU A N 1
ATOM 1992 C CA . LEU A 1 246 ? 5.873 -0.887 -27.762 1.00 96.75 246 LEU A CA 1
ATOM 1993 C C . LEU A 1 246 ? 6.647 -2.163 -28.135 1.00 96.75 246 LEU A C 1
ATOM 1995 O O . LEU A 1 246 ? 7.560 -2.100 -28.954 1.00 96.75 246 LEU A O 1
ATOM 1999 N N . ASN A 1 247 ? 6.253 -3.329 -27.619 1.00 97.81 247 ASN A N 1
ATOM 2000 C CA . ASN A 1 247 ? 6.841 -4.626 -27.970 1.00 97.81 247 ASN A CA 1
ATOM 2001 C C . ASN A 1 247 ? 6.631 -4.973 -29.459 1.00 97.81 247 ASN A C 1
ATOM 2003 O O . ASN A 1 247 ? 7.554 -5.457 -30.114 1.00 97.81 247 ASN A O 1
ATOM 2007 N N . THR A 1 248 ? 5.459 -4.679 -30.040 1.00 97.56 248 THR A N 1
ATOM 2008 C CA . THR A 1 248 ? 5.251 -4.853 -31.494 1.00 97.56 248 THR A CA 1
ATOM 2009 C C . THR A 1 248 ? 6.095 -3.888 -32.330 1.00 97.56 248 THR A C 1
ATOM 2011 O O . THR A 1 248 ? 6.630 -4.291 -33.363 1.00 97.56 248 THR A O 1
ATOM 2014 N N . GLN A 1 249 ? 6.292 -2.646 -31.871 1.00 97.69 249 GLN A N 1
ATOM 2015 C CA . GLN A 1 249 ? 7.161 -1.675 -32.545 1.00 97.69 249 GLN A CA 1
ATOM 2016 C C . GLN A 1 249 ? 8.641 -2.078 -32.474 1.00 97.69 249 GLN A C 1
ATOM 2018 O O . GLN A 1 249 ? 9.338 -1.983 -33.483 1.00 97.69 249 GLN A O 1
ATOM 2023 N N . ILE A 1 250 ? 9.105 -2.584 -31.325 1.00 96.69 250 ILE A N 1
ATOM 2024 C CA . ILE A 1 250 ? 10.459 -3.131 -31.157 1.00 96.69 250 ILE A CA 1
ATOM 2025 C C . ILE A 1 250 ? 10.670 -4.299 -32.124 1.00 96.69 250 ILE A C 1
ATOM 2027 O O . ILE A 1 250 ? 11.583 -4.231 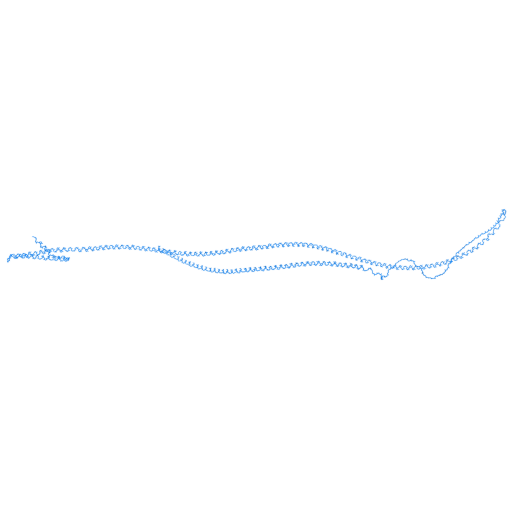-32.940 1.00 96.69 250 ILE A O 1
ATOM 2031 N N . LYS A 1 251 ? 9.771 -5.290 -32.155 1.00 97.69 251 LYS A N 1
ATOM 2032 C CA . LYS A 1 251 ? 9.851 -6.429 -33.094 1.00 97.69 251 LYS A CA 1
ATOM 2033 C C . LYS A 1 251 ? 9.846 -6.009 -34.567 1.00 97.69 251 LYS A C 1
ATOM 2035 O O . LYS A 1 251 ? 10.554 -6.593 -35.390 1.00 97.69 251 LYS A O 1
ATOM 2040 N N . LYS A 1 252 ? 9.081 -4.969 -34.920 1.00 97.69 252 LYS A N 1
ATOM 2041 C CA . LYS A 1 252 ? 9.118 -4.380 -36.268 1.00 97.69 252 LYS A CA 1
ATOM 2042 C C . LYS A 1 252 ? 10.478 -3.739 -36.571 1.00 97.69 252 LYS A C 1
ATOM 2044 O O . LYS A 1 252 ? 10.984 -3.871 -37.677 1.00 97.69 252 LYS A O 1
ATOM 2049 N N . LYS A 1 253 ? 11.105 -3.081 -35.594 1.00 97.38 253 LYS A N 1
ATOM 2050 C CA . LYS A 1 253 ? 12.453 -2.516 -35.754 1.00 97.38 253 LYS A CA 1
ATOM 2051 C C . LYS A 1 253 ? 13.546 -3.583 -35.770 1.00 97.38 253 LYS A C 1
ATOM 2053 O O . LYS A 1 253 ? 14.491 -3.436 -36.530 1.00 97.38 253 LYS A O 1
ATOM 2058 N N . GLU A 1 254 ? 13.402 -4.674 -35.024 1.00 97.75 254 GLU A N 1
ATOM 2059 C CA . GLU A 1 254 ? 14.299 -5.838 -35.082 1.00 97.75 254 GLU A CA 1
ATOM 2060 C C . GLU A 1 254 ? 14.258 -6.519 -36.461 1.00 97.75 254 GLU A C 1
ATOM 2062 O O . GLU A 1 254 ? 15.305 -6.879 -37.002 1.00 97.75 254 GLU A O 1
ATOM 2067 N N . THR A 1 255 ? 13.074 -6.636 -37.075 1.00 96.62 255 THR A N 1
ATOM 2068 C CA . THR A 1 255 ? 12.930 -7.153 -38.450 1.00 96.62 255 THR A CA 1
ATOM 2069 C C . THR A 1 255 ? 13.496 -6.186 -39.494 1.00 96.62 255 THR A C 1
ATOM 2071 O O . THR A 1 255 ? 14.347 -6.603 -40.276 1.00 96.62 255 THR A O 1
ATOM 2074 N N . GLU A 1 256 ? 13.160 -4.891 -39.440 1.00 97.25 256 GLU A N 1
ATOM 2075 C CA . GLU A 1 256 ? 13.755 -3.864 -40.321 1.00 97.25 256 GLU A CA 1
ATOM 2076 C C . GLU A 1 256 ? 15.299 -3.818 -40.207 1.00 97.25 256 GLU A C 1
ATOM 2078 O O . GLU A 1 256 ? 16.000 -3.729 -41.216 1.00 97.25 256 GLU A O 1
ATOM 2083 N N . LEU A 1 257 ? 15.858 -3.929 -38.995 1.00 96.81 257 LEU A N 1
ATOM 2084 C CA . LEU A 1 257 ? 17.310 -3.998 -38.775 1.00 96.81 257 LEU A CA 1
ATOM 2085 C C . LEU A 1 257 ? 17.928 -5.288 -39.332 1.00 96.81 257 LEU A C 1
ATOM 2087 O O . LEU A 1 257 ? 19.036 -5.245 -39.862 1.00 96.81 257 LEU A O 1
ATOM 2091 N N . SER A 1 258 ? 17.225 -6.420 -39.245 1.00 96.12 258 SER A N 1
ATOM 2092 C CA . SER A 1 258 ? 17.684 -7.703 -39.798 1.00 96.12 258 SER A CA 1
ATOM 2093 C C . SER A 1 258 ? 17.721 -7.678 -41.331 1.00 96.12 258 SER A C 1
ATOM 2095 O O . SER A 1 258 ? 18.693 -8.132 -41.938 1.00 96.12 258 SER A O 1
ATOM 2097 N N . GLU A 1 259 ? 16.707 -7.081 -41.963 1.00 96.69 259 GLU A N 1
ATOM 2098 C CA . GLU A 1 259 ? 16.653 -6.847 -43.411 1.00 96.69 259 GLU A CA 1
ATOM 2099 C C . GLU A 1 259 ? 17.805 -5.939 -43.871 1.00 96.69 259 GLU A C 1
ATOM 2101 O O . GLU A 1 259 ? 18.553 -6.298 -44.789 1.00 96.69 259 GLU A O 1
ATOM 2106 N N . VAL A 1 260 ? 18.028 -4.812 -43.183 1.00 95.94 260 VAL A N 1
ATOM 2107 C CA . VAL A 1 260 ? 19.148 -3.896 -43.461 1.00 95.94 260 VAL A CA 1
ATOM 2108 C C . VAL A 1 260 ? 20.505 -4.573 -43.235 1.00 95.94 260 VAL A C 1
ATOM 2110 O O . VAL A 1 260 ? 21.404 -4.404 -44.058 1.00 95.94 260 VAL A O 1
ATOM 2113 N N . HIS A 1 261 ? 20.665 -5.385 -42.187 1.00 95.56 261 HIS A N 1
ATOM 2114 C CA . HIS A 1 261 ? 21.903 -6.130 -41.938 1.00 95.56 261 HIS A CA 1
ATOM 2115 C C . HIS A 1 261 ? 22.177 -7.166 -43.039 1.00 95.56 261 HIS A C 1
ATOM 2117 O O . HIS A 1 261 ? 23.302 -7.255 -43.530 1.00 95.56 261 HIS A O 1
ATOM 2123 N N . SER A 1 262 ? 21.160 -7.919 -43.475 1.00 95.69 262 SER A N 1
ATOM 2124 C CA . SER A 1 262 ? 21.308 -8.869 -44.589 1.00 95.69 262 SER A CA 1
ATOM 2125 C C . SER A 1 262 ? 21.684 -8.160 -45.898 1.00 95.69 262 SER A C 1
ATOM 2127 O O . SER A 1 262 ? 22.607 -8.587 -46.589 1.00 95.69 262 SER A O 1
ATOM 2129 N N . SER A 1 263 ? 21.065 -7.007 -46.171 1.00 95.81 263 SER A N 1
ATOM 2130 C CA . SER A 1 263 ? 21.385 -6.155 -47.320 1.00 95.81 263 SER A CA 1
ATOM 2131 C C . SER A 1 263 ? 22.819 -5.616 -47.250 1.00 95.81 263 SER A C 1
ATOM 2133 O O . SER A 1 263 ? 23.528 -5.607 -48.252 1.00 95.81 263 SER A O 1
ATOM 2135 N N . CYS A 1 264 ? 23.269 -5.202 -46.062 1.00 95.31 264 CYS A N 1
ATOM 2136 C CA . CYS A 1 264 ? 24.634 -4.741 -45.812 1.00 95.31 264 CYS A CA 1
ATOM 2137 C C . CYS A 1 264 ? 25.666 -5.860 -46.037 1.00 95.31 264 CYS A C 1
ATOM 2139 O O . CYS A 1 264 ? 26.686 -5.619 -46.680 1.00 95.31 264 CYS A O 1
ATOM 2141 N N . SER A 1 265 ? 25.373 -7.091 -45.593 1.00 95.44 265 SER A N 1
ATOM 2142 C CA . SER A 1 265 ? 26.211 -8.264 -45.882 1.00 95.44 265 SER A CA 1
ATOM 2143 C C . SER A 1 265 ? 26.336 -8.488 -47.388 1.00 95.44 265 SER A C 1
ATOM 2145 O O . SER A 1 265 ? 27.449 -8.539 -47.893 1.00 95.44 265 SER A O 1
ATOM 2147 N N . ILE A 1 266 ? 25.218 -8.493 -48.123 1.00 97.12 266 ILE A N 1
ATOM 2148 C CA . ILE A 1 266 ? 25.224 -8.667 -49.585 1.00 97.12 266 ILE A CA 1
ATOM 2149 C C . ILE A 1 266 ? 26.074 -7.581 -50.266 1.00 97.12 266 ILE A C 1
ATOM 2151 O O . ILE A 1 266 ? 26.871 -7.895 -51.150 1.00 97.12 266 ILE A O 1
ATOM 2155 N N . TRP A 1 267 ? 25.955 -6.314 -49.852 1.00 95.88 267 TRP A N 1
ATOM 2156 C CA . TRP A 1 267 ? 26.791 -5.224 -50.377 1.00 95.88 267 TRP A CA 1
ATOM 2157 C C . TRP A 1 267 ? 28.277 -5.379 -50.032 1.00 95.88 267 TRP A C 1
ATOM 2159 O O . TRP A 1 267 ? 29.123 -5.052 -50.866 1.00 95.88 267 TRP A O 1
ATOM 2169 N N . LYS A 1 268 ? 28.605 -5.904 -48.846 1.00 97.12 268 LYS A N 1
ATOM 2170 C CA . LYS A 1 268 ? 29.980 -6.245 -48.465 1.00 97.12 268 LYS A CA 1
ATOM 2171 C C . LYS A 1 268 ? 30.529 -7.373 -49.337 1.00 97.12 268 LYS A C 1
ATOM 2173 O O . LYS A 1 268 ? 31.613 -7.219 -49.883 1.00 97.12 268 LYS A O 1
ATOM 2178 N N . ASP A 1 269 ? 29.773 -8.447 -49.544 1.00 96.75 269 ASP A N 1
ATOM 2179 C CA . ASP A 1 269 ? 30.196 -9.586 -50.368 1.00 96.75 269 ASP A CA 1
ATOM 2180 C C . ASP A 1 269 ? 30.446 -9.154 -51.833 1.00 96.75 269 ASP A C 1
ATOM 2182 O O . ASP A 1 269 ? 31.418 -9.573 -52.466 1.00 96.75 269 ASP A O 1
ATOM 2186 N N . HIS A 1 270 ? 29.627 -8.229 -52.358 1.00 96.12 270 HIS A N 1
ATOM 2187 C CA . HIS A 1 270 ? 29.859 -7.588 -53.660 1.00 96.12 270 HIS A CA 1
ATOM 2188 C C . HIS A 1 270 ? 31.113 -6.696 -53.672 1.00 96.12 270 HIS A C 1
ATOM 2190 O O . HIS A 1 270 ? 31.835 -6.680 -54.670 1.00 96.12 270 HIS A O 1
ATOM 2196 N N . HIS A 1 271 ? 31.384 -5.951 -52.595 1.00 96.12 271 HIS A N 1
ATOM 2197 C CA . HIS A 1 271 ? 32.593 -5.132 -52.476 1.00 96.12 271 HIS A CA 1
ATOM 2198 C C . HIS A 1 271 ? 33.857 -5.995 -52.415 1.00 96.12 271 HIS A C 1
ATOM 2200 O O . HIS A 1 271 ? 34.798 -5.744 -53.165 1.00 96.12 271 HIS A O 1
ATOM 2206 N N . ASP A 1 272 ? 33.860 -7.034 -51.583 1.00 96.69 272 ASP A N 1
ATOM 2207 C CA . ASP A 1 272 ? 34.995 -7.939 -51.415 1.00 96.69 272 ASP A CA 1
ATOM 2208 C C . ASP A 1 272 ? 35.313 -8.642 -52.754 1.00 96.69 272 ASP A C 1
ATOM 2210 O O . ASP A 1 272 ? 36.461 -8.628 -53.202 1.00 96.69 272 ASP A O 1
ATOM 2214 N N . SER A 1 273 ? 34.297 -9.109 -53.495 1.00 96.81 273 SER A N 1
ATOM 2215 C CA . SER A 1 273 ? 34.481 -9.663 -54.851 1.00 96.81 273 SER A CA 1
ATOM 2216 C C . SER A 1 273 ? 34.946 -8.619 -55.890 1.00 96.81 273 SER A C 1
ATOM 2218 O O . SER A 1 273 ? 35.746 -8.920 -56.788 1.00 96.81 273 SER A O 1
ATOM 2220 N N . ALA A 1 274 ? 34.518 -7.358 -55.768 1.00 96.19 274 ALA A N 1
ATOM 2221 C CA . ALA A 1 274 ? 35.041 -6.263 -56.589 1.00 96.19 274 ALA A CA 1
ATOM 2222 C C . ALA A 1 274 ? 36.527 -5.970 -56.285 1.00 96.19 274 ALA A C 1
ATOM 2224 O O . ALA A 1 274 ? 37.293 -5.651 -57.197 1.00 96.19 274 ALA A O 1
ATOM 2225 N N . VAL A 1 275 ? 36.968 -6.135 -55.034 1.00 96.62 275 VAL A N 1
ATOM 2226 C CA . VAL A 1 275 ? 38.378 -6.016 -54.627 1.00 96.62 275 VAL A CA 1
ATOM 2227 C C . VAL A 1 275 ? 39.210 -7.209 -55.119 1.00 96.62 275 VAL A C 1
ATOM 2229 O O . VAL A 1 275 ? 40.309 -7.001 -55.639 1.00 96.62 275 VAL A O 1
ATOM 2232 N N . GLU A 1 276 ? 38.697 -8.440 -55.059 1.00 96.88 276 GLU A N 1
ATOM 2233 C CA . GLU A 1 276 ? 39.353 -9.622 -55.650 1.00 96.88 276 GLU A CA 1
ATOM 2234 C C . GLU A 1 276 ? 39.536 -9.478 -57.170 1.00 96.88 276 GLU A C 1
ATOM 2236 O O . GLU A 1 276 ? 40.618 -9.714 -57.717 1.00 96.88 276 GLU A O 1
ATOM 2241 N N . THR A 1 277 ? 38.491 -9.047 -57.880 1.00 96.69 277 THR A N 1
ATOM 2242 C CA . THR A 1 277 ? 38.570 -8.850 -59.335 1.00 96.69 277 THR A CA 1
ATOM 2243 C C . THR A 1 277 ? 39.477 -7.680 -59.713 1.00 96.69 277 THR A C 1
ATOM 2245 O O . THR A 1 277 ? 40.236 -7.813 -60.678 1.00 96.69 277 THR A O 1
ATOM 2248 N N . LYS A 1 278 ? 39.482 -6.586 -58.936 1.00 97.31 278 LYS A N 1
ATOM 2249 C CA . LYS A 1 278 ? 40.431 -5.469 -59.080 1.00 97.31 278 LYS A CA 1
ATOM 2250 C C . LYS A 1 278 ? 41.878 -5.926 -58.885 1.00 97.31 278 LYS A C 1
ATOM 2252 O O . LYS A 1 278 ? 42.691 -5.723 -59.779 1.00 97.31 278 LYS A O 1
ATOM 2257 N N . THR A 1 279 ? 42.200 -6.567 -57.763 1.00 96.38 279 THR A N 1
ATOM 2258 C CA . THR A 1 279 ? 43.577 -6.998 -57.452 1.00 96.38 279 THR A CA 1
ATOM 2259 C C . THR A 1 279 ? 44.106 -8.006 -58.475 1.00 96.38 279 THR A C 1
ATOM 2261 O O . THR A 1 279 ? 45.256 -7.904 -58.903 1.00 96.38 279 THR A O 1
ATOM 2264 N N . ARG A 1 280 ? 43.254 -8.908 -58.983 1.00 97.81 280 ARG A N 1
ATOM 2265 C CA . ARG A 1 280 ? 43.591 -9.785 -60.119 1.00 97.81 280 ARG A CA 1
ATOM 2266 C C . ARG A 1 280 ? 43.934 -9.002 -61.396 1.00 97.81 280 ARG A C 1
ATOM 2268 O O . ARG A 1 280 ? 44.871 -9.381 -62.097 1.00 97.81 280 ARG A O 1
ATOM 2275 N N . LEU A 1 281 ? 43.194 -7.935 -61.709 1.00 96.19 281 LEU A N 1
ATOM 2276 C CA . LEU A 1 281 ? 43.481 -7.064 -62.857 1.00 96.19 281 LEU A CA 1
ATOM 2277 C C . LEU A 1 281 ? 44.757 -6.234 -62.648 1.00 96.19 281 LEU A C 1
ATOM 2279 O O . LEU A 1 281 ? 45.511 -6.050 -63.599 1.00 96.19 281 LEU A O 1
ATOM 2283 N N . GLU A 1 282 ? 45.043 -5.791 -61.422 1.00 96.50 282 GLU A N 1
ATOM 2284 C CA . GLU A 1 282 ? 46.287 -5.085 -61.078 1.00 96.50 282 GLU A CA 1
ATOM 2285 C C . GLU A 1 282 ? 47.516 -5.991 -61.282 1.00 96.50 282 GLU A C 1
ATOM 2287 O O . GLU A 1 282 ? 48.473 -5.576 -61.934 1.00 96.50 282 GLU A O 1
ATOM 2292 N N . VAL A 1 283 ? 47.452 -7.262 -60.861 1.00 96.81 283 VAL A N 1
ATOM 2293 C CA . VAL A 1 283 ? 48.507 -8.267 -61.124 1.00 96.81 283 VAL A CA 1
ATOM 2294 C C . VAL A 1 283 ? 48.666 -8.565 -62.625 1.00 96.81 283 VAL A C 1
ATOM 2296 O O . VAL A 1 283 ? 49.787 -8.708 -63.118 1.00 96.81 283 VAL A O 1
ATOM 2299 N N . GLN A 1 284 ? 47.569 -8.628 -63.390 1.00 96.50 284 GLN A N 1
ATOM 2300 C CA . GLN A 1 284 ? 47.644 -8.770 -64.852 1.00 96.50 284 GLN A CA 1
ATOM 2301 C C . GLN A 1 284 ? 48.274 -7.537 -65.518 1.00 96.50 284 GLN A C 1
ATOM 2303 O O . GLN A 1 284 ? 49.109 -7.686 -66.410 1.00 96.50 284 GLN A O 1
ATOM 2308 N N . HIS A 1 285 ? 47.928 -6.332 -65.063 1.00 94.69 285 HIS A N 1
ATOM 2309 C CA . HIS A 1 285 ? 48.514 -5.084 -65.546 1.00 94.69 285 HIS A CA 1
ATOM 2310 C C . HIS A 1 285 ? 50.014 -4.999 -65.229 1.00 94.69 285 HIS A C 1
ATOM 2312 O O . HIS A 1 285 ? 50.798 -4.624 -66.100 1.00 94.69 285 HIS A O 1
ATOM 2318 N N . GLU A 1 286 ? 50.444 -5.388 -64.026 1.00 96.56 286 GLU A N 1
ATOM 2319 C CA . GLU A 1 286 ? 51.864 -5.460 -63.659 1.00 96.56 286 GLU A CA 1
ATOM 2320 C C . GLU A 1 286 ? 52.622 -6.469 -64.539 1.00 96.56 286 GLU A C 1
ATOM 2322 O O . GLU A 1 286 ? 53.681 -6.146 -65.082 1.00 96.56 286 GLU A O 1
ATOM 2327 N N . SER A 1 287 ? 52.046 -7.654 -64.777 1.00 97.12 287 SER A N 1
ATOM 2328 C CA . SER A 1 287 ? 52.622 -8.662 -65.678 1.00 97.12 287 SER A CA 1
ATOM 2329 C C . SER A 1 287 ? 52.786 -8.147 -67.115 1.00 97.12 287 SER A C 1
ATOM 2331 O O . SER A 1 287 ? 53.847 -8.327 -67.716 1.00 97.12 287 SER A O 1
ATOM 2333 N N . LEU A 1 288 ? 51.773 -7.465 -67.661 1.00 96.06 288 LEU A N 1
ATOM 2334 C CA . LEU A 1 288 ? 51.837 -6.853 -68.992 1.00 96.06 288 LEU A CA 1
ATOM 2335 C C . LEU A 1 288 ? 52.825 -5.677 -69.038 1.00 96.06 288 LEU A C 1
ATOM 2337 O O . LEU A 1 288 ? 53.588 -5.558 -69.993 1.00 96.06 288 LEU A O 1
ATOM 2341 N N . THR A 1 289 ? 52.879 -4.854 -67.989 1.00 96.75 289 THR A N 1
ATOM 2342 C CA . THR A 1 289 ? 53.852 -3.753 -67.855 1.00 96.75 289 THR A CA 1
ATOM 2343 C C . THR A 1 289 ? 55.284 -4.289 -67.844 1.00 96.75 289 THR A C 1
ATOM 2345 O O . THR A 1 289 ? 56.158 -3.738 -68.516 1.00 96.75 289 THR A O 1
ATOM 2348 N N . LYS A 1 290 ? 55.526 -5.408 -67.149 1.00 96.81 290 LYS A N 1
ATOM 2349 C CA . LYS A 1 290 ? 56.817 -6.101 -67.171 1.00 96.81 290 LYS A CA 1
ATOM 2350 C C . LYS A 1 290 ? 57.147 -6.643 -68.565 1.00 96.81 290 LYS A C 1
ATOM 2352 O O . LYS A 1 290 ? 58.242 -6.381 -69.048 1.00 96.81 290 LYS A O 1
ATOM 2357 N N . GLN A 1 291 ? 56.210 -7.321 -69.233 1.00 96.75 291 GLN A N 1
ATOM 2358 C CA . GLN A 1 291 ? 56.404 -7.808 -70.608 1.00 96.75 291 GLN A CA 1
ATOM 2359 C C . GLN A 1 291 ? 56.735 -6.667 -71.581 1.00 96.75 291 GLN A C 1
ATOM 2361 O O . GLN A 1 291 ? 57.656 -6.795 -72.381 1.00 96.75 291 GLN A O 1
ATOM 2366 N N . ILE A 1 292 ? 56.054 -5.521 -71.470 1.00 95.25 292 ILE A N 1
ATOM 2367 C CA . ILE A 1 292 ? 56.363 -4.313 -72.249 1.00 95.25 292 ILE A CA 1
ATOM 2368 C C . ILE A 1 292 ? 57.772 -3.795 -71.919 1.00 95.25 292 ILE A C 1
ATOM 2370 O O . ILE A 1 292 ? 58.528 -3.482 -72.834 1.00 95.25 292 ILE A O 1
ATOM 2374 N N . SER A 1 293 ? 58.165 -3.746 -70.642 1.00 95.69 293 SER A N 1
ATOM 2375 C CA . SER A 1 293 ? 59.520 -3.343 -70.233 1.00 95.69 293 SER A CA 1
ATOM 2376 C C . SER A 1 293 ? 60.602 -4.278 -70.786 1.00 95.69 293 SER A C 1
ATOM 2378 O O . SER A 1 293 ? 61.634 -3.806 -71.260 1.00 95.69 293 SER A O 1
ATOM 2380 N N . ASP A 1 294 ? 60.371 -5.589 -70.759 1.00 95.81 294 ASP A N 1
ATOM 2381 C CA . ASP A 1 294 ? 61.323 -6.590 -71.241 1.00 95.81 294 ASP A CA 1
ATOM 2382 C C . ASP A 1 294 ? 61.394 -6.613 -72.785 1.00 95.81 294 ASP A C 1
ATOM 2384 O O . ASP A 1 294 ? 62.490 -6.682 -73.342 1.00 95.81 294 ASP A O 1
ATOM 2388 N N . HIS A 1 295 ? 60.274 -6.408 -73.492 1.00 95.62 295 HIS A N 1
ATOM 2389 C CA . HIS A 1 295 ? 60.272 -6.170 -74.943 1.00 95.62 295 HIS A CA 1
ATOM 2390 C C . HIS A 1 295 ? 60.977 -4.860 -75.331 1.00 95.62 295 HIS A C 1
ATOM 2392 O O . HIS A 1 295 ? 61.735 -4.849 -76.296 1.00 95.62 295 HIS A O 1
ATOM 2398 N N . LEU A 1 296 ? 60.787 -3.766 -74.582 1.00 95.75 296 LEU A N 1
ATOM 2399 C CA . LEU A 1 296 ? 61.488 -2.498 -74.831 1.00 95.75 296 LEU A CA 1
ATOM 2400 C C . LEU A 1 296 ? 63.005 -2.628 -74.628 1.00 95.75 296 LEU A C 1
ATOM 2402 O O . LEU A 1 296 ? 63.768 -2.063 -75.409 1.00 95.75 296 LEU A O 1
ATOM 2406 N N . LYS A 1 297 ? 63.454 -3.408 -73.633 1.00 95.12 297 LYS A N 1
ATOM 2407 C CA . LYS A 1 297 ? 64.879 -3.758 -73.476 1.00 95.12 297 LYS A CA 1
ATOM 2408 C C . LYS A 1 297 ? 65.386 -4.551 -74.677 1.00 95.12 297 LYS A C 1
ATOM 2410 O O . LYS A 1 297 ? 66.439 -4.210 -75.196 1.00 95.12 297 LYS A O 1
ATOM 2415 N N . HIS A 1 298 ? 64.640 -5.559 -75.132 1.00 95.00 298 HIS A N 1
ATOM 2416 C CA . HIS A 1 298 ? 65.046 -6.382 -76.272 1.00 95.00 298 HIS A CA 1
ATOM 2417 C C . HIS A 1 298 ? 65.108 -5.584 -77.586 1.00 95.00 298 HIS A C 1
ATOM 2419 O O . HIS A 1 298 ? 66.068 -5.724 -78.335 1.00 95.00 298 HIS A O 1
ATOM 2425 N N . ILE A 1 299 ? 64.146 -4.691 -77.842 1.00 93.38 299 ILE A N 1
ATOM 2426 C CA . ILE A 1 299 ? 64.204 -3.763 -78.985 1.00 93.38 299 ILE A CA 1
ATOM 2427 C C . ILE A 1 299 ? 65.444 -2.869 -78.871 1.00 93.38 299 ILE A C 1
ATOM 2429 O O . ILE A 1 299 ? 66.179 -2.726 -79.843 1.00 93.38 299 ILE A O 1
ATOM 2433 N N . LYS A 1 300 ? 65.728 -2.329 -77.678 1.00 94.31 300 LYS A N 1
ATOM 2434 C CA . LYS A 1 300 ? 66.916 -1.499 -77.453 1.00 94.31 300 LYS A CA 1
ATOM 2435 C C . LYS A 1 300 ? 68.222 -2.267 -77.698 1.00 94.31 300 LYS A C 1
ATOM 2437 O O . LYS A 1 300 ? 69.090 -1.721 -78.366 1.00 94.31 300 LYS A O 1
ATOM 2442 N N . THR A 1 301 ? 68.356 -3.516 -77.239 1.00 94.56 301 THR A N 1
ATOM 2443 C CA . THR A 1 301 ? 69.555 -4.324 -77.537 1.00 94.56 301 THR A CA 1
ATOM 2444 C C . THR A 1 301 ? 69.658 -4.663 -79.023 1.00 94.56 301 THR A C 1
ATOM 2446 O O . THR A 1 301 ? 70.749 -4.597 -79.571 1.00 94.56 301 THR A O 1
ATOM 2449 N N . MET A 1 302 ? 68.538 -4.950 -79.701 1.00 92.69 302 MET A N 1
ATOM 2450 C CA . MET A 1 302 ? 68.523 -5.191 -81.151 1.00 92.69 302 MET A CA 1
ATOM 2451 C C . MET A 1 302 ? 68.934 -3.952 -81.962 1.00 92.69 302 MET A C 1
ATOM 2453 O O . MET A 1 302 ? 69.635 -4.094 -82.961 1.00 92.69 302 MET A O 1
ATOM 2457 N N . ASP A 1 303 ? 68.520 -2.743 -81.562 1.00 92.88 303 ASP A N 1
ATOM 2458 C CA . ASP A 1 303 ? 68.985 -1.507 -82.206 1.00 92.88 303 ASP A CA 1
ATOM 2459 C C . ASP A 1 303 ? 70.454 -1.197 -81.847 1.00 92.88 303 ASP A C 1
ATOM 2461 O O . ASP A 1 303 ? 71.199 -0.762 -82.718 1.00 92.88 303 ASP A O 1
ATOM 2465 N N . GLU A 1 304 ? 70.924 -1.490 -80.627 1.00 93.44 304 GLU A N 1
ATOM 2466 C CA . GLU A 1 304 ? 72.345 -1.352 -80.250 1.00 93.44 304 GLU A CA 1
ATOM 2467 C C . GLU A 1 304 ? 73.255 -2.306 -81.055 1.00 93.44 304 GLU A C 1
ATOM 2469 O O . GLU A 1 304 ? 74.248 -1.863 -81.634 1.00 93.44 304 GLU A O 1
ATOM 2474 N N . GLU A 1 305 ? 72.877 -3.582 -81.198 1.00 93.88 305 GLU A N 1
ATOM 2475 C CA . GLU A 1 305 ? 73.549 -4.560 -82.075 1.00 93.88 305 GLU A CA 1
ATOM 2476 C C . GLU A 1 305 ? 73.525 -4.126 -83.553 1.00 93.88 305 GLU A C 1
ATOM 2478 O O . GLU A 1 305 ? 74.489 -4.322 -84.299 1.00 93.88 305 GLU A O 1
ATOM 2483 N N . ARG A 1 306 ? 72.427 -3.503 -83.993 1.00 91.81 306 ARG A N 1
ATOM 2484 C CA . ARG A 1 306 ? 72.252 -3.007 -85.363 1.00 91.81 306 ARG A CA 1
ATOM 2485 C C . ARG A 1 306 ? 73.097 -1.771 -85.655 1.00 91.81 306 ARG A C 1
ATOM 2487 O O . ARG A 1 306 ? 73.644 -1.690 -86.756 1.00 91.81 306 ARG A O 1
ATOM 2494 N N . GLU A 1 307 ? 73.213 -0.822 -84.725 1.00 92.94 307 GLU A N 1
ATOM 2495 C CA . GLU A 1 307 ? 74.134 0.310 -84.879 1.00 92.94 307 GLU A CA 1
ATOM 2496 C C . GLU A 1 307 ? 75.594 -0.163 -84.841 1.00 92.94 307 GLU A C 1
ATOM 2498 O O . GLU A 1 307 ? 76.354 0.239 -85.719 1.00 92.94 307 GLU A O 1
ATOM 2503 N N . GLN A 1 308 ? 75.967 -1.108 -83.962 1.00 93.88 308 GLN A N 1
ATOM 2504 C CA . GLN A 1 308 ? 77.300 -1.730 -84.010 1.00 93.88 308 GLN A CA 1
ATOM 2505 C C . GLN A 1 308 ? 77.562 -2.370 -85.385 1.00 93.88 308 GLN A C 1
ATOM 2507 O O . GLN A 1 308 ? 78.585 -2.104 -86.012 1.00 93.88 308 GLN A O 1
ATOM 2512 N N . SER A 1 309 ? 76.623 -3.168 -85.905 1.00 90.88 309 SER A N 1
ATOM 2513 C CA . SER A 1 309 ? 76.782 -3.811 -87.215 1.00 90.88 309 SER A CA 1
ATOM 2514 C C . SER A 1 309 ? 76.866 -2.798 -88.366 1.00 90.88 309 SER A C 1
ATOM 2516 O O . SER A 1 309 ? 77.623 -3.001 -89.317 1.00 90.88 309 SER A O 1
ATOM 2518 N N . LYS A 1 310 ? 76.134 -1.677 -88.297 1.00 90.38 310 LYS A N 1
ATOM 2519 C CA . LYS A 1 310 ? 76.287 -0.560 -89.246 1.00 90.38 310 LYS A CA 1
ATOM 2520 C C . LYS A 1 310 ? 77.672 0.073 -89.157 1.00 90.38 310 LYS A C 1
ATOM 2522 O O . LYS A 1 310 ? 78.250 0.334 -90.206 1.00 90.38 310 LYS A O 1
ATOM 2527 N N . GLU A 1 311 ? 78.184 0.319 -87.954 1.00 92.50 311 GLU A N 1
ATOM 2528 C CA . GLU A 1 311 ? 79.483 0.962 -87.739 1.00 92.50 311 GLU A CA 1
ATOM 2529 C C . GLU A 1 311 ? 80.626 0.060 -88.223 1.00 92.50 311 GLU A C 1
ATOM 2531 O O . GLU A 1 311 ? 81.404 0.481 -89.076 1.00 92.50 311 GLU A O 1
ATOM 2536 N N . GLU A 1 312 ? 80.624 -1.229 -87.864 1.00 92.19 312 GLU A N 1
ATOM 2537 C CA . GLU A 1 312 ? 81.549 -2.220 -88.435 1.00 92.19 312 GLU A CA 1
ATOM 2538 C C . GLU A 1 312 ? 81.479 -2.278 -89.974 1.00 92.19 312 GLU A C 1
ATOM 2540 O O . GLU A 1 312 ? 82.479 -2.507 -90.655 1.00 92.19 312 GLU A O 1
ATOM 2545 N N . ASN A 1 313 ? 80.287 -2.127 -90.560 1.00 90.69 313 ASN A N 1
ATOM 2546 C CA . ASN A 1 313 ? 80.126 -2.127 -92.014 1.00 90.69 313 ASN A CA 1
ATOM 2547 C C . ASN A 1 313 ? 80.560 -0.795 -92.648 1.00 90.69 313 ASN A C 1
ATOM 2549 O O . ASN A 1 313 ? 81.072 -0.809 -93.767 1.00 90.69 313 ASN A O 1
ATOM 2553 N N . ALA A 1 314 ? 80.442 0.329 -91.941 1.00 91.06 314 ALA A N 1
ATOM 2554 C CA . ALA A 1 314 ? 80.999 1.615 -92.349 1.00 91.06 314 ALA A CA 1
ATOM 2555 C C . ALA A 1 314 ? 82.537 1.598 -92.307 1.00 91.06 314 ALA A C 1
ATOM 2557 O O . ALA A 1 314 ? 83.167 2.086 -93.245 1.00 91.06 314 ALA A O 1
ATOM 2558 N N . GLU A 1 315 ? 83.147 0.959 -91.303 1.00 91.25 315 GLU A N 1
ATOM 2559 C CA . GLU A 1 315 ? 84.592 0.695 -91.259 1.00 91.25 315 GLU A CA 1
ATOM 2560 C C . GLU A 1 315 ? 85.045 -0.162 -92.450 1.00 91.25 315 GLU A C 1
ATOM 2562 O O . GLU A 1 315 ? 85.976 0.218 -93.165 1.00 91.25 315 GLU A O 1
ATOM 2567 N N . LYS A 1 316 ? 84.349 -1.275 -92.733 1.00 92.50 316 LYS A N 1
ATOM 2568 C CA . LYS A 1 316 ? 84.626 -2.141 -93.899 1.00 92.50 316 LYS A CA 1
ATOM 2569 C C . LYS A 1 316 ? 84.502 -1.367 -95.220 1.00 92.50 316 LYS A C 1
ATOM 2571 O O . LYS A 1 316 ? 85.366 -1.497 -96.085 1.00 92.50 316 LYS A O 1
ATOM 2576 N N . ILE A 1 317 ? 83.475 -0.527 -95.375 1.00 90.62 317 ILE A N 1
ATOM 2577 C CA . ILE A 1 317 ? 83.294 0.335 -96.557 1.00 90.62 317 ILE A CA 1
ATOM 2578 C C . ILE A 1 317 ? 84.413 1.382 -96.654 1.00 90.62 317 ILE A C 1
ATOM 2580 O O . ILE A 1 317 ? 84.951 1.585 -97.740 1.00 90.62 317 ILE A O 1
ATOM 2584 N N . SER A 1 318 ? 84.815 2.002 -95.543 1.00 90.12 318 SER A N 1
ATOM 2585 C CA . SER A 1 318 ? 85.929 2.959 -95.494 1.00 90.12 318 SER A CA 1
ATOM 2586 C C . SER A 1 318 ? 87.253 2.310 -95.917 1.00 90.12 318 SER A C 1
ATOM 2588 O O . SER A 1 318 ? 87.967 2.847 -96.766 1.00 90.12 318 SER A O 1
ATOM 2590 N N . ALA A 1 319 ? 87.539 1.099 -95.426 1.00 93.38 319 ALA A N 1
ATOM 2591 C CA . ALA A 1 319 ? 88.700 0.313 -95.842 1.00 93.38 319 ALA A CA 1
ATOM 2592 C C . ALA A 1 319 ? 88.675 -0.017 -97.348 1.00 93.38 319 ALA A C 1
ATOM 2594 O O . ALA A 1 319 ? 89.685 0.160 -98.029 1.00 93.38 319 ALA A O 1
ATOM 2595 N N . ILE A 1 320 ? 87.516 -0.412 -97.892 1.00 90.81 320 ILE A N 1
ATOM 2596 C CA . ILE A 1 320 ? 87.334 -0.663 -99.333 1.00 90.81 320 ILE A CA 1
ATOM 2597 C C . ILE A 1 320 ? 87.506 0.626 -100.155 1.00 90.81 320 ILE A C 1
ATOM 2599 O O . ILE A 1 320 ? 88.092 0.582 -101.234 1.00 90.81 320 ILE A O 1
ATOM 2603 N N . ILE A 1 321 ? 87.047 1.782 -99.665 1.00 88.81 321 ILE A N 1
ATOM 2604 C CA . ILE A 1 321 ? 87.246 3.082 -100.329 1.00 88.81 321 ILE A CA 1
ATOM 2605 C C . ILE A 1 321 ? 88.735 3.451 -100.364 1.00 88.81 321 ILE A C 1
ATOM 2607 O O . ILE A 1 321 ? 89.227 3.864 -101.415 1.00 88.81 321 ILE A O 1
ATOM 2611 N N . LEU A 1 322 ? 89.467 3.260 -99.262 1.00 91.50 322 LEU A N 1
ATOM 2612 C CA . LEU A 1 322 ? 90.916 3.488 -99.203 1.00 91.50 322 LEU A CA 1
ATOM 2613 C C . LEU A 1 322 ? 91.688 2.538 -100.131 1.00 91.50 322 LEU A C 1
ATOM 2615 O O . LEU A 1 322 ? 92.609 2.967 -100.828 1.00 91.50 322 LEU A O 1
ATOM 2619 N N . GLU A 1 323 ? 91.301 1.263 -100.195 1.00 90.19 323 GLU A N 1
ATOM 2620 C CA . GLU A 1 323 ? 91.927 0.304 -101.105 1.00 90.19 323 GLU A CA 1
ATOM 2621 C C . GLU A 1 323 ? 91.601 0.599 -102.581 1.00 90.19 323 GLU A C 1
ATOM 2623 O O . GLU A 1 323 ? 92.491 0.556 -103.430 1.00 90.19 323 GLU A O 1
ATOM 2628 N N . ASN A 1 324 ? 90.366 0.994 -102.897 1.00 89.06 324 ASN A N 1
ATOM 2629 C CA . ASN A 1 324 ? 89.978 1.417 -104.244 1.00 89.06 324 ASN A CA 1
ATOM 2630 C C . ASN A 1 324 ? 90.681 2.726 -104.658 1.00 89.06 324 ASN A C 1
ATOM 2632 O O . ASN A 1 324 ? 91.099 2.869 -105.805 1.00 89.06 324 ASN A O 1
ATOM 2636 N N . ALA A 1 325 ? 90.907 3.655 -103.722 1.00 89.94 325 ALA A N 1
ATOM 2637 C CA . ALA A 1 325 ? 91.739 4.834 -103.960 1.00 89.94 325 ALA A CA 1
ATOM 2638 C C . ALA A 1 325 ? 93.195 4.444 -104.285 1.00 89.94 325 ALA A C 1
ATOM 2640 O O . ALA A 1 325 ? 93.752 4.958 -105.257 1.00 89.94 325 ALA A O 1
ATOM 2641 N N . ARG A 1 326 ? 93.778 3.475 -103.558 1.00 91.81 326 ARG A N 1
ATOM 2642 C CA . ARG A 1 326 ? 95.110 2.911 -103.862 1.00 91.81 326 ARG A CA 1
ATOM 2643 C C . ARG A 1 326 ? 95.148 2.279 -105.258 1.00 91.81 326 ARG A C 1
ATOM 2645 O O . ARG A 1 326 ? 96.053 2.582 -106.032 1.00 91.81 326 ARG A O 1
ATOM 2652 N N . PHE A 1 327 ? 94.156 1.458 -105.613 1.00 88.19 327 PHE A N 1
ATOM 2653 C CA . PHE A 1 327 ? 94.054 0.871 -106.955 1.00 88.19 327 PHE A CA 1
ATOM 2654 C C . PHE A 1 327 ? 93.844 1.929 -108.048 1.00 88.19 327 PHE A C 1
ATOM 2656 O O . PHE A 1 327 ? 94.370 1.776 -109.148 1.00 88.19 327 PHE A O 1
ATOM 2663 N N . SER A 1 328 ? 93.132 3.023 -107.770 1.00 85.25 328 SER A N 1
ATOM 2664 C CA . SER A 1 328 ? 92.990 4.144 -108.706 1.00 85.25 328 SER A CA 1
ATOM 2665 C C . SER A 1 328 ? 94.312 4.893 -108.906 1.00 85.25 328 SER A C 1
ATOM 2667 O O . SER A 1 328 ? 94.646 5.244 -110.037 1.00 85.25 328 SER A O 1
ATOM 2669 N N . GLU A 1 329 ? 95.090 5.114 -107.844 1.00 89.44 329 GLU A N 1
ATOM 2670 C CA . GLU A 1 329 ? 96.431 5.711 -107.928 1.00 89.44 329 GLU A CA 1
ATOM 2671 C C . GLU A 1 329 ? 97.393 4.812 -108.729 1.00 89.44 329 GLU A C 1
ATOM 2673 O O . GLU A 1 329 ? 98.147 5.285 -109.581 1.00 89.44 329 GLU A O 1
ATOM 2678 N N . GLU A 1 330 ? 97.325 3.499 -108.514 1.00 88.75 330 GLU A N 1
ATOM 2679 C CA . GLU A 1 330 ? 98.072 2.487 -109.265 1.00 88.75 330 GLU A CA 1
ATOM 2680 C C . GLU A 1 330 ? 97.647 2.428 -110.744 1.00 88.75 330 GLU A C 1
ATOM 2682 O O . GLU A 1 330 ? 98.498 2.399 -111.632 1.00 88.75 330 GLU A O 1
ATOM 2687 N N . ASN A 1 331 ? 96.348 2.536 -111.040 1.00 85.69 331 ASN A N 1
ATOM 2688 C CA . ASN A 1 331 ? 95.812 2.630 -112.404 1.00 85.69 331 ASN A CA 1
ATOM 2689 C C . ASN A 1 331 ? 96.291 3.908 -113.123 1.00 85.69 331 ASN A C 1
ATOM 2691 O O . ASN A 1 331 ? 96.638 3.857 -114.302 1.00 85.69 331 ASN A O 1
ATOM 2695 N N . VAL A 1 332 ? 96.382 5.041 -112.414 1.00 87.62 332 VAL A N 1
ATOM 2696 C CA . VAL A 1 332 ? 96.972 6.286 -112.942 1.00 87.62 332 VAL A CA 1
ATOM 2697 C C . VAL A 1 332 ? 98.467 6.114 -113.234 1.00 87.62 332 VAL A C 1
ATOM 2699 O O . VAL A 1 332 ? 98.915 6.514 -114.310 1.00 87.62 332 VAL A O 1
ATOM 2702 N N . LYS A 1 333 ? 99.233 5.463 -112.347 1.00 88.19 333 LYS A N 1
ATOM 2703 C CA . LYS A 1 333 ? 100.657 5.146 -112.583 1.00 88.19 333 LYS A CA 1
ATOM 2704 C C . LYS A 1 333 ? 100.845 4.229 -113.796 1.00 88.19 333 LYS A C 1
ATOM 2706 O O . LYS A 1 333 ? 101.693 4.508 -114.641 1.00 88.19 333 LYS A O 1
ATOM 2711 N N . LEU A 1 334 ? 100.022 3.187 -113.929 1.00 86.75 334 LEU A N 1
ATOM 2712 C CA . LEU A 1 334 ? 100.040 2.286 -115.085 1.00 86.75 334 LEU A CA 1
ATOM 2713 C C . LEU A 1 334 ? 99.686 3.020 -116.387 1.00 86.75 334 LEU A C 1
ATOM 2715 O O . LEU A 1 334 ? 100.391 2.856 -117.378 1.00 86.75 334 LEU A O 1
ATOM 2719 N N . LYS A 1 335 ? 98.667 3.890 -116.388 1.00 88.00 335 LYS A N 1
ATOM 2720 C CA . LYS A 1 335 ? 98.323 4.730 -117.553 1.00 88.00 335 LYS A CA 1
ATOM 2721 C C . LYS A 1 335 ? 99.445 5.689 -117.946 1.00 88.00 335 LYS A C 1
ATOM 2723 O O . LYS A 1 335 ? 99.730 5.816 -119.132 1.00 88.00 335 LYS A O 1
ATOM 2728 N N . ALA A 1 336 ? 100.109 6.322 -116.979 1.00 83.81 336 ALA A N 1
ATOM 2729 C CA . ALA A 1 336 ? 101.274 7.165 -117.248 1.00 83.81 336 ALA A CA 1
ATOM 2730 C C . ALA A 1 336 ? 102.437 6.351 -117.849 1.00 83.81 336 ALA A C 1
ATOM 2732 O O . ALA A 1 336 ? 103.085 6.808 -118.788 1.00 83.81 336 ALA A O 1
ATOM 2733 N N . SER A 1 337 ? 102.659 5.124 -117.363 1.00 85.38 337 SER A N 1
ATOM 2734 C CA . SER A 1 337 ? 103.663 4.211 -117.924 1.00 85.38 337 SER A CA 1
ATOM 2735 C C . SER A 1 337 ? 103.312 3.728 -119.337 1.00 85.38 337 SER A C 1
ATOM 2737 O O . SER A 1 337 ? 104.214 3.568 -120.152 1.00 85.38 337 SER A O 1
ATOM 2739 N N . ILE A 1 338 ? 102.027 3.517 -119.646 1.00 81.56 338 ILE A N 1
ATOM 2740 C CA . ILE A 1 338 ? 101.559 3.184 -121.000 1.00 81.56 338 ILE A CA 1
ATOM 2741 C C . ILE A 1 338 ? 101.793 4.371 -121.942 1.00 81.56 338 ILE A C 1
ATOM 2743 O O . ILE A 1 338 ? 102.432 4.194 -122.971 1.00 81.56 338 ILE A O 1
ATOM 2747 N N . ALA A 1 339 ? 101.384 5.585 -121.560 1.00 82.19 339 ALA A N 1
ATOM 2748 C CA . ALA A 1 339 ? 101.574 6.784 -122.382 1.00 82.19 339 ALA A CA 1
ATOM 2749 C C . ALA A 1 339 ? 103.061 7.091 -122.670 1.00 82.19 339 ALA A C 1
ATOM 2751 O O . ALA A 1 339 ? 103.403 7.582 -123.747 1.00 82.19 339 ALA A O 1
ATOM 2752 N N . ALA A 1 340 ? 103.963 6.769 -121.734 1.00 82.94 340 ALA A N 1
ATOM 2753 C CA . ALA A 1 340 ? 105.406 6.856 -121.959 1.00 82.94 340 ALA A CA 1
ATOM 2754 C C . ALA A 1 340 ? 105.885 5.867 -123.042 1.00 82.94 340 ALA A C 1
ATOM 2756 O O . ALA A 1 340 ? 106.586 6.272 -123.969 1.00 82.94 340 ALA A O 1
ATOM 2757 N N . LEU A 1 341 ? 105.450 4.603 -122.971 1.00 81.12 341 LEU A N 1
ATOM 2758 C CA . LEU A 1 341 ? 105.764 3.567 -123.965 1.00 81.12 341 LEU A CA 1
ATOM 2759 C C . LEU A 1 341 ? 105.118 3.845 -125.334 1.00 81.12 341 LEU A C 1
ATOM 2761 O O . LEU A 1 341 ? 105.706 3.537 -126.369 1.00 81.12 341 LEU A O 1
ATOM 2765 N N . GLU A 1 342 ? 103.931 4.455 -125.369 1.00 82.69 342 GLU A N 1
ATOM 2766 C CA . GLU A 1 342 ? 103.287 4.919 -126.606 1.00 82.69 342 GLU A CA 1
ATOM 2767 C C . GLU A 1 342 ? 104.103 6.042 -127.266 1.00 82.69 342 GLU A C 1
ATOM 2769 O O . GLU A 1 342 ? 104.342 5.995 -128.472 1.00 82.69 342 GLU A O 1
ATOM 2774 N N . SER A 1 343 ? 104.605 7.005 -126.485 1.00 78.38 343 SER A N 1
ATOM 2775 C CA . SER A 1 343 ? 105.496 8.072 -126.969 1.00 78.38 343 SER A CA 1
ATOM 2776 C C . SER A 1 343 ? 106.816 7.519 -127.532 1.00 78.38 343 SER A C 1
ATOM 2778 O O . SER A 1 343 ? 107.236 7.886 -128.632 1.00 78.38 343 SER A O 1
ATOM 2780 N N . GLU A 1 344 ? 107.433 6.564 -126.830 1.00 82.38 344 GLU A N 1
ATOM 2781 C CA . GLU A 1 344 ? 108.627 5.842 -127.293 1.00 82.38 344 GLU A CA 1
ATOM 2782 C C . GLU A 1 344 ? 108.342 5.039 -128.578 1.00 82.38 344 GLU A C 1
ATOM 2784 O O . GLU A 1 344 ? 109.123 5.067 -129.529 1.00 82.38 344 GLU A O 1
ATOM 2789 N N . THR A 1 345 ? 107.163 4.417 -128.676 1.00 78.88 345 THR A N 1
ATOM 2790 C CA . THR A 1 345 ? 106.703 3.716 -129.887 1.00 78.88 345 THR A CA 1
ATOM 2791 C C . THR A 1 345 ? 106.488 4.675 -131.066 1.00 78.88 345 THR A C 1
ATOM 2793 O O . THR A 1 345 ? 106.770 4.308 -132.209 1.00 78.88 345 THR A O 1
ATOM 2796 N N . VAL A 1 346 ? 106.021 5.906 -130.833 1.00 80.19 346 VAL A N 1
ATOM 2797 C CA . VAL A 1 346 ? 105.897 6.940 -131.879 1.00 80.19 346 VAL A CA 1
ATOM 2798 C C . VAL A 1 346 ? 107.276 7.403 -132.363 1.00 80.19 346 VAL A C 1
ATOM 2800 O O . VAL A 1 346 ? 107.476 7.515 -133.575 1.00 80.19 346 VAL A O 1
ATOM 2803 N N . LEU A 1 347 ? 108.241 7.588 -131.456 1.00 81.88 347 LEU A N 1
ATOM 2804 C CA . LEU A 1 347 ? 109.638 7.879 -131.805 1.00 81.88 347 LEU A CA 1
ATOM 2805 C C . LEU A 1 347 ? 110.238 6.778 -132.690 1.00 81.88 347 LEU A C 1
ATOM 2807 O O . LEU A 1 347 ? 110.646 7.069 -133.816 1.00 81.88 347 LEU A O 1
ATOM 2811 N N . VAL A 1 348 ? 110.182 5.516 -132.251 1.00 77.00 348 VAL A N 1
ATOM 2812 C CA . VAL A 1 348 ? 110.701 4.367 -133.018 1.00 77.00 348 VAL A CA 1
ATOM 2813 C C . VAL A 1 348 ? 110.019 4.234 -134.387 1.00 77.00 348 VAL A C 1
ATOM 2815 O O . VAL A 1 348 ? 110.678 3.912 -135.374 1.00 77.00 348 VAL A O 1
ATOM 2818 N N . ASN A 1 349 ? 108.717 4.530 -134.498 1.00 77.44 349 ASN A N 1
ATOM 2819 C CA . ASN A 1 349 ? 108.027 4.557 -135.794 1.00 77.44 349 ASN A CA 1
ATOM 2820 C C . ASN A 1 349 ? 108.515 5.691 -136.713 1.00 77.44 349 ASN A C 1
ATOM 2822 O O . ASN A 1 349 ? 108.578 5.488 -137.927 1.00 77.44 349 ASN A O 1
ATOM 2826 N N . SER A 1 350 ? 108.870 6.861 -136.172 1.00 75.81 350 SER A N 1
ATOM 2827 C CA . SER A 1 350 ? 109.409 7.970 -136.974 1.00 75.81 350 SER A CA 1
ATOM 2828 C C . SER A 1 350 ? 110.818 7.670 -137.507 1.00 75.81 350 SER A C 1
ATOM 2830 O O . SER A 1 350 ? 111.078 7.891 -138.690 1.00 75.81 350 SER A O 1
ATOM 2832 N N . GLU A 1 351 ? 111.679 7.047 -136.695 1.00 76.75 351 GLU A N 1
ATOM 2833 C CA . GLU A 1 351 ? 112.993 6.542 -137.121 1.00 76.75 351 GLU A CA 1
ATOM 2834 C C . GLU A 1 351 ? 112.851 5.471 -138.218 1.00 76.75 351 GLU A C 1
ATOM 2836 O O . GLU A 1 351 ? 113.532 5.518 -139.246 1.00 76.75 351 GLU A O 1
ATOM 2841 N N . LEU A 1 352 ? 111.903 4.538 -138.055 1.00 76.12 352 LEU A N 1
ATOM 2842 C CA . LEU A 1 352 ? 111.577 3.521 -139.063 1.00 76.12 352 LEU A CA 1
ATOM 2843 C C . LEU A 1 352 ? 111.129 4.134 -140.397 1.00 76.12 352 LEU A C 1
ATOM 2845 O O . LEU A 1 352 ? 111.439 3.591 -141.462 1.00 76.12 352 LEU A O 1
ATOM 2849 N N . LEU A 1 353 ? 110.394 5.246 -140.352 1.00 77.69 353 LEU A N 1
ATOM 2850 C CA . LEU A 1 353 ? 109.904 5.946 -141.537 1.00 77.69 353 LEU A CA 1
ATOM 2851 C C . LEU A 1 353 ? 111.046 6.686 -142.252 1.00 77.69 353 LEU A C 1
ATOM 2853 O O . LEU A 1 353 ? 111.178 6.550 -143.467 1.00 77.69 353 LEU A O 1
ATOM 2857 N N . GLU A 1 354 ? 111.940 7.342 -141.511 1.00 73.19 354 GLU A N 1
ATOM 2858 C CA . GLU A 1 354 ? 113.142 7.987 -142.062 1.00 73.19 354 GLU A CA 1
ATOM 2859 C C . GLU A 1 354 ? 114.090 6.963 -142.732 1.00 73.19 354 GLU A C 1
ATOM 2861 O O . GLU A 1 354 ? 114.605 7.189 -143.833 1.00 73.19 354 GLU A O 1
ATOM 2866 N N . VAL A 1 355 ? 114.267 5.778 -142.130 1.00 74.50 355 VAL A N 1
ATOM 2867 C CA . VAL A 1 355 ? 114.999 4.648 -142.740 1.00 74.50 355 VAL A CA 1
ATOM 2868 C C . VAL A 1 355 ? 114.320 4.165 -144.031 1.00 74.50 355 VAL A C 1
ATOM 2870 O O . VAL A 1 355 ? 114.996 3.846 -145.015 1.00 74.50 355 VAL A O 1
ATOM 2873 N N . ARG A 1 356 ? 112.983 4.143 -144.065 1.00 73.88 356 ARG A N 1
ATOM 2874 C CA . ARG A 1 356 ? 112.190 3.728 -145.235 1.00 73.88 356 ARG A CA 1
ATOM 2875 C C . ARG A 1 356 ? 112.302 4.721 -146.394 1.00 73.88 356 ARG A C 1
ATOM 2877 O O . ARG A 1 356 ? 112.396 4.295 -147.547 1.00 73.88 356 ARG A O 1
ATOM 2884 N N . GLU A 1 357 ? 112.357 6.019 -146.106 1.00 75.00 357 GLU A N 1
ATOM 2885 C CA . GLU A 1 357 ? 112.619 7.056 -147.111 1.00 75.00 357 GLU A CA 1
ATOM 2886 C C . GLU A 1 357 ? 114.038 6.946 -147.683 1.00 75.00 357 GLU A C 1
ATOM 2888 O O . GLU A 1 357 ? 114.196 6.910 -148.908 1.00 75.00 357 GLU A O 1
ATOM 2893 N N . LYS A 1 358 ? 115.057 6.773 -146.829 1.00 75.56 358 LYS A N 1
ATOM 2894 C CA . LYS A 1 358 ? 116.454 6.527 -147.248 1.00 75.56 358 LYS A CA 1
ATOM 2895 C C . LYS A 1 358 ? 116.573 5.305 -148.174 1.00 75.56 358 LYS A C 1
ATOM 2897 O O . LYS A 1 358 ? 117.260 5.367 -149.196 1.00 75.56 358 LYS A O 1
ATOM 2902 N N . ALA A 1 359 ? 115.845 4.222 -147.887 1.00 71.94 359 ALA A N 1
ATOM 2903 C CA . ALA A 1 359 ? 115.781 3.044 -148.759 1.00 71.94 359 ALA A CA 1
ATOM 2904 C C . ALA A 1 359 ? 115.100 3.335 -150.118 1.00 71.94 359 ALA A C 1
ATOM 2906 O O . ALA A 1 359 ? 115.539 2.832 -151.157 1.00 71.94 359 ALA A O 1
ATOM 2907 N N . SER A 1 360 ? 114.059 4.180 -150.142 1.00 68.62 360 SER A N 1
ATOM 2908 C CA . SER A 1 360 ? 113.381 4.587 -151.386 1.00 68.62 360 SER A CA 1
ATOM 2909 C C . SER A 1 360 ? 114.288 5.406 -152.317 1.00 68.62 360 SER A C 1
ATOM 2911 O O . SER A 1 360 ? 114.284 5.189 -153.530 1.00 68.62 360 SER A O 1
ATOM 2913 N N . GLN A 1 361 ? 115.143 6.269 -151.756 1.00 73.56 361 GLN A N 1
ATOM 2914 C CA . GLN A 1 361 ? 116.105 7.066 -152.521 1.00 73.56 361 GLN A CA 1
ATOM 2915 C C . GLN A 1 361 ? 117.161 6.177 -153.199 1.00 73.56 361 GLN A C 1
ATOM 2917 O O . GLN A 1 361 ? 117.450 6.356 -154.383 1.00 73.56 361 GLN A O 1
ATOM 2922 N N . GLN A 1 362 ? 117.676 5.155 -152.503 1.00 72.00 362 GLN A N 1
ATOM 2923 C CA . GLN A 1 362 ? 118.589 4.173 -153.107 1.00 72.00 362 GLN A CA 1
ATOM 2924 C C . GLN A 1 362 ? 117.938 3.390 -154.260 1.00 72.00 362 GLN A C 1
ATOM 2926 O O . GLN A 1 362 ? 118.579 3.174 -155.291 1.00 72.00 362 GLN A O 1
ATOM 2931 N N . LYS A 1 363 ? 116.653 3.024 -154.133 1.00 71.69 363 LYS A N 1
ATOM 2932 C CA . LYS A 1 363 ? 115.890 2.370 -155.211 1.00 71.69 363 LYS A CA 1
ATOM 2933 C C . LYS A 1 363 ? 115.783 3.257 -156.458 1.00 71.69 363 LYS A C 1
ATOM 2935 O O . LYS A 1 363 ? 115.989 2.763 -157.565 1.00 71.69 363 LYS A O 1
ATOM 2940 N N . HIS A 1 364 ? 115.544 4.560 -156.289 1.00 71.31 364 HIS A N 1
ATOM 2941 C CA . HIS A 1 364 ? 115.474 5.498 -157.414 1.00 71.31 364 HIS A CA 1
ATOM 2942 C C . HIS A 1 364 ? 116.804 5.582 -158.189 1.00 71.31 364 HIS A C 1
ATOM 2944 O O . HIS A 1 364 ? 116.790 5.591 -159.424 1.00 71.31 364 HIS A O 1
ATOM 2950 N N . PHE A 1 365 ? 117.951 5.596 -157.500 1.00 74.31 365 PHE A N 1
ATOM 2951 C CA . PHE A 1 365 ? 119.258 5.599 -158.169 1.00 74.31 365 PHE A CA 1
ATOM 2952 C C . PHE A 1 365 ? 119.514 4.312 -158.969 1.00 74.31 365 PHE A C 1
ATOM 2954 O O . PHE A 1 365 ? 120.042 4.390 -160.077 1.00 74.31 365 PHE A O 1
ATOM 2961 N N . ALA A 1 366 ? 119.101 3.142 -158.467 1.00 69.94 366 ALA A N 1
ATOM 2962 C CA . ALA A 1 366 ? 119.225 1.882 -159.206 1.00 69.94 366 ALA A CA 1
ATOM 2963 C C . ALA A 1 366 ? 118.441 1.912 -160.536 1.00 69.94 366 ALA A C 1
ATOM 2965 O O . ALA A 1 366 ? 118.997 1.603 -161.593 1.00 69.94 366 ALA A O 1
ATOM 2966 N N . GLU A 1 367 ? 117.189 2.378 -160.502 1.00 71.88 367 GLU A N 1
ATOM 2967 C CA . GLU A 1 367 ? 116.326 2.500 -161.687 1.00 71.88 367 GLU A CA 1
ATOM 2968 C C . GLU A 1 367 ? 116.874 3.504 -162.722 1.00 71.88 367 GLU A C 1
ATOM 2970 O O . GLU A 1 367 ? 116.694 3.317 -163.929 1.00 71.88 367 GLU A O 1
ATOM 2975 N N . GLN A 1 368 ? 117.597 4.548 -162.292 1.00 69.38 368 GLN A N 1
ATOM 2976 C CA . GLN A 1 368 ? 118.262 5.477 -163.216 1.00 69.38 368 GLN A CA 1
ATOM 2977 C C . GLN A 1 368 ? 119.422 4.825 -163.985 1.00 69.38 368 GLN A C 1
ATOM 2979 O O . GLN A 1 368 ? 119.555 5.071 -165.187 1.00 69.38 368 GLN A O 1
ATOM 2984 N N . TYR A 1 369 ? 120.236 3.982 -163.341 1.00 69.88 369 TYR A N 1
ATOM 2985 C CA . TYR A 1 369 ? 121.326 3.270 -164.024 1.00 69.88 369 TYR A CA 1
ATOM 2986 C C . TYR A 1 369 ? 120.799 2.215 -165.008 1.00 69.88 369 TYR A C 1
ATOM 2988 O O . TYR A 1 369 ? 121.301 2.116 -166.130 1.00 69.88 369 TYR A O 1
ATOM 2996 N N . GLU A 1 370 ? 119.745 1.482 -164.643 1.00 70.06 370 GLU A N 1
ATOM 2997 C CA . GLU A 1 370 ? 119.119 0.471 -165.508 1.00 70.06 370 GLU A CA 1
ATOM 2998 C C . GLU A 1 370 ? 118.593 1.078 -166.828 1.00 70.06 370 GLU A C 1
ATOM 3000 O O . GLU A 1 370 ? 118.811 0.531 -167.915 1.00 70.06 370 GLU A O 1
ATOM 3005 N N . ASN A 1 371 ? 118.013 2.281 -166.761 1.00 68.75 371 ASN A N 1
ATOM 3006 C CA . ASN A 1 371 ? 117.547 3.035 -167.931 1.00 68.75 371 ASN A CA 1
ATOM 3007 C C . ASN A 1 371 ? 118.675 3.535 -168.861 1.00 68.75 371 ASN A C 1
ATOM 3009 O O . ASN A 1 371 ? 118.417 3.802 -170.039 1.00 68.75 371 ASN A O 1
ATOM 3013 N N . GLN A 1 372 ? 119.919 3.665 -168.384 1.00 69.50 372 GLN A N 1
ATOM 3014 C CA . GLN A 1 372 ? 121.060 3.985 -169.256 1.00 69.50 372 GLN A CA 1
ATOM 3015 C C . GLN A 1 372 ? 121.528 2.757 -170.050 1.00 69.50 372 GLN A C 1
ATOM 3017 O O . GLN A 1 372 ? 121.859 2.882 -171.231 1.00 69.50 372 GLN A O 1
ATOM 3022 N N . VAL A 1 373 ? 121.490 1.567 -169.441 1.00 69.69 373 VAL A N 1
ATOM 3023 C CA . VAL A 1 373 ? 121.899 0.307 -170.088 1.00 69.69 373 VAL A CA 1
ATOM 3024 C C . VAL A 1 373 ? 120.980 -0.045 -171.263 1.00 69.69 373 VAL A C 1
ATOM 3026 O O . VAL A 1 373 ? 121.470 -0.426 -172.327 1.00 69.69 373 VAL A O 1
ATOM 3029 N N . GLN A 1 374 ? 119.661 0.141 -171.124 1.00 68.38 374 GLN A N 1
ATOM 3030 C CA . GLN A 1 374 ? 118.709 -0.177 -172.200 1.00 68.38 374 GLN A CA 1
ATOM 3031 C C . GLN A 1 374 ? 118.956 0.631 -173.487 1.00 68.38 374 GLN A C 1
ATOM 3033 O O . GLN A 1 374 ? 118.899 0.068 -174.579 1.00 68.38 374 GLN A O 1
ATOM 3038 N N . LYS A 1 375 ? 119.295 1.924 -173.384 1.00 68.75 375 LYS A N 1
ATOM 3039 C CA . LYS A 1 375 ? 119.494 2.795 -174.561 1.00 68.75 375 LYS A CA 1
ATOM 3040 C C . LYS A 1 375 ? 120.681 2.366 -175.428 1.00 68.75 375 LYS A C 1
ATOM 3042 O O . LYS A 1 375 ? 120.574 2.362 -176.651 1.00 68.75 375 LYS A O 1
ATOM 3047 N N . LEU A 1 376 ? 121.778 1.930 -174.805 1.00 66.62 376 LEU A N 1
ATOM 3048 C CA . LEU A 1 376 ? 122.957 1.412 -175.514 1.00 66.62 376 LEU A CA 1
ATOM 3049 C C . LEU A 1 376 ? 122.667 0.086 -176.249 1.00 66.62 376 LEU A C 1
ATOM 3051 O O . LEU A 1 376 ? 123.290 -0.214 -177.268 1.00 66.62 376 LEU A O 1
ATOM 3055 N N . GLN A 1 377 ? 121.688 -0.688 -175.772 1.00 63.78 377 GLN A N 1
ATOM 3056 C CA . GLN A 1 377 ? 121.295 -1.969 -176.362 1.00 63.78 377 GLN A CA 1
ATOM 3057 C C . GLN A 1 377 ? 120.527 -1.805 -177.691 1.00 63.78 377 GLN A C 1
ATOM 3059 O O . GLN A 1 377 ? 120.627 -2.659 -178.577 1.00 63.78 377 GLN A O 1
ATOM 3064 N N . GLU A 1 378 ? 119.768 -0.717 -177.863 1.00 64.44 378 GLU A N 1
ATOM 3065 C CA . GLU A 1 378 ? 118.962 -0.479 -179.071 1.00 64.44 378 GLU A CA 1
ATOM 3066 C C . GLU A 1 378 ? 119.788 -0.004 -180.276 1.00 64.44 378 GLU A C 1
ATOM 3068 O O . GLU A 1 378 ? 119.503 -0.386 -181.418 1.00 64.44 378 GLU A O 1
ATOM 3073 N N . GLU A 1 379 ? 120.825 0.806 -180.048 1.00 66.56 379 GLU A N 1
ATOM 3074 C CA . GLU A 1 379 ? 121.681 1.330 -181.122 1.00 66.56 379 GLU A CA 1
ATOM 3075 C C . GLU A 1 379 ? 122.484 0.214 -181.809 1.00 66.56 379 GLU A C 1
ATOM 3077 O O . GLU A 1 379 ? 122.580 0.177 -183.040 1.00 66.56 379 GLU A O 1
ATOM 3082 N N . LEU A 1 380 ? 122.958 -0.767 -181.030 1.00 68.06 380 LEU A N 1
ATOM 3083 C CA . LEU A 1 380 ? 123.682 -1.941 -181.526 1.00 68.06 380 LEU A CA 1
ATOM 3084 C C . LEU A 1 380 ? 122.855 -2.780 -182.520 1.00 68.06 380 LEU A C 1
ATOM 3086 O O . LEU A 1 380 ? 123.400 -3.346 -183.471 1.00 68.06 380 LEU A O 1
ATOM 3090 N N . ASN A 1 381 ? 121.536 -2.860 -182.324 1.00 59.62 381 ASN A N 1
ATOM 3091 C CA . ASN A 1 381 ? 120.655 -3.667 -183.172 1.00 59.62 381 ASN A CA 1
ATOM 3092 C C . ASN A 1 381 ? 120.387 -3.009 -184.536 1.00 59.62 381 ASN A C 1
ATOM 3094 O O . ASN A 1 381 ? 120.402 -3.702 -185.556 1.00 59.62 381 ASN A O 1
ATOM 3098 N N . LYS A 1 382 ? 120.255 -1.676 -184.589 1.00 67.31 382 LYS A N 1
ATOM 3099 C CA . LYS A 1 382 ? 120.054 -0.917 -185.845 1.00 67.31 382 LYS A CA 1
ATOM 3100 C C . LYS A 1 382 ? 121.235 -1.036 -186.821 1.00 67.31 382 LYS A C 1
ATOM 3102 O O . LYS A 1 382 ? 121.060 -0.844 -188.025 1.00 67.31 382 LYS A O 1
ATOM 3107 N N . LEU A 1 383 ? 122.427 -1.385 -186.328 1.00 59.78 383 LEU A N 1
ATOM 3108 C CA . LEU A 1 383 ? 123.617 -1.607 -187.154 1.00 59.78 383 LEU A CA 1
ATOM 3109 C C . LEU A 1 383 ? 123.646 -2.999 -187.823 1.00 59.78 383 LEU A C 1
ATOM 3111 O O . LEU A 1 383 ? 124.301 -3.165 -188.852 1.00 59.78 383 LEU A O 1
ATOM 3115 N N . LYS A 1 384 ? 122.923 -3.997 -187.286 1.00 54.97 384 LYS A N 1
ATOM 3116 C CA . LYS A 1 384 ? 122.940 -5.384 -187.795 1.00 54.97 384 LYS A CA 1
ATOM 3117 C C . LYS A 1 384 ? 122.111 -5.601 -189.062 1.00 54.97 384 LYS A C 1
ATOM 3119 O O . LYS A 1 384 ? 122.540 -6.364 -189.924 1.00 54.97 384 LYS A O 1
ATOM 3124 N N . GLU A 1 385 ? 120.947 -4.964 -189.203 1.00 61.12 385 GLU A N 1
ATOM 3125 C CA . GLU A 1 385 ? 120.057 -5.241 -190.346 1.00 61.12 385 GLU A CA 1
ATOM 3126 C C . GLU A 1 385 ? 120.651 -4.808 -191.691 1.00 61.12 385 GLU A C 1
ATOM 3128 O O . GLU A 1 385 ? 120.584 -5.557 -192.666 1.00 61.12 385 GLU A O 1
ATOM 3133 N N . LYS A 1 386 ? 121.315 -3.644 -191.743 1.00 57.78 386 LYS A N 1
ATOM 3134 C CA . LYS A 1 386 ? 121.842 -3.066 -192.995 1.00 57.78 386 LYS A CA 1
ATOM 3135 C C . LYS A 1 386 ? 122.905 -3.922 -193.698 1.00 57.78 386 LYS A C 1
ATOM 3137 O O . LYS A 1 386 ? 123.130 -3.736 -194.890 1.00 57.78 386 LYS A O 1
ATOM 3142 N N . PHE A 1 387 ? 123.530 -4.874 -193.004 1.00 48.72 387 PHE A N 1
ATOM 3143 C CA . PHE A 1 387 ? 124.474 -5.823 -193.609 1.00 48.72 387 PHE A CA 1
ATOM 3144 C C . PHE A 1 387 ? 123.804 -7.012 -194.322 1.00 48.72 387 PHE A C 1
ATOM 3146 O O . PHE A 1 387 ? 124.480 -7.734 -195.056 1.00 48.72 387 PHE A O 1
ATOM 3153 N N . LYS A 1 388 ? 122.499 -7.244 -194.122 1.00 49.66 388 LYS A N 1
ATOM 3154 C CA . LYS A 1 388 ? 121.823 -8.480 -194.552 1.00 49.66 388 LYS A CA 1
ATOM 3155 C C . LYS A 1 388 ? 121.375 -8.457 -196.021 1.00 49.66 388 LYS A C 1
ATOM 3157 O O . LYS A 1 388 ? 121.558 -9.449 -196.725 1.00 49.66 388 LYS A O 1
ATOM 3162 N N . ASP A 1 389 ? 120.865 -7.323 -196.502 1.00 51.25 389 ASP A N 1
ATOM 3163 C CA . ASP A 1 389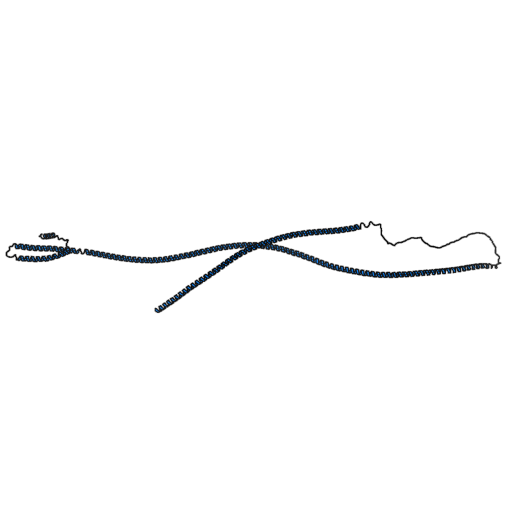 ? 120.297 -7.187 -197.857 1.00 51.25 389 ASP A CA 1
ATOM 3164 C C . ASP A 1 389 ? 121.339 -7.192 -198.988 1.00 51.25 389 ASP A C 1
ATOM 3166 O O . ASP A 1 389 ? 121.030 -7.545 -200.126 1.00 51.25 389 ASP A O 1
ATOM 3170 N N . VAL A 1 390 ? 122.594 -6.841 -198.693 1.00 48.25 390 VAL A N 1
ATOM 3171 C CA . VAL A 1 390 ? 123.664 -6.725 -199.704 1.00 48.25 390 VAL A CA 1
ATOM 3172 C C . VAL A 1 390 ? 124.112 -8.096 -200.247 1.00 48.25 390 VAL A C 1
ATOM 3174 O O . VAL A 1 390 ? 124.667 -8.181 -201.343 1.00 48.25 390 VAL A O 1
ATOM 3177 N N . LEU A 1 391 ? 123.870 -9.186 -199.509 1.00 45.03 391 LEU A N 1
ATOM 3178 C CA . LEU A 1 391 ? 124.446 -10.505 -199.804 1.00 45.03 391 LEU A CA 1
ATOM 3179 C C . LEU A 1 391 ? 123.565 -11.438 -200.652 1.00 45.03 391 LEU A C 1
ATOM 3181 O O . LEU A 1 391 ? 124.092 -12.376 -201.251 1.00 45.03 391 LEU A O 1
ATOM 3185 N N . THR A 1 392 ? 122.251 -11.216 -200.733 1.00 49.09 392 THR A N 1
ATOM 3186 C CA . THR A 1 392 ? 121.312 -12.226 -201.270 1.00 49.09 392 THR A CA 1
ATOM 3187 C C . THR A 1 392 ? 121.075 -12.152 -202.781 1.00 49.09 392 THR A C 1
ATOM 3189 O O . THR A 1 392 ? 120.816 -13.183 -203.394 1.00 49.09 392 THR A O 1
ATOM 3192 N N . LYS A 1 393 ? 121.223 -10.986 -203.428 1.00 46.38 393 LYS A N 1
ATOM 3193 C CA . LYS A 1 393 ? 120.899 -10.806 -204.866 1.00 46.38 393 LYS A CA 1
ATOM 3194 C C . LYS A 1 393 ? 122.055 -10.999 -205.861 1.00 46.38 393 LYS A C 1
ATOM 3196 O O . LYS A 1 393 ? 121.872 -10.776 -207.053 1.00 46.38 393 LYS A O 1
ATOM 3201 N N . LYS A 1 394 ? 123.237 -11.450 -205.421 1.00 35.16 394 LYS A N 1
ATOM 3202 C CA . LYS A 1 394 ? 124.403 -11.667 -206.311 1.00 35.16 394 LYS A CA 1
ATOM 3203 C C . LYS A 1 394 ? 124.459 -13.063 -206.967 1.00 35.16 394 LYS A C 1
ATOM 3205 O O . LYS A 1 394 ? 125.327 -13.286 -207.806 1.00 35.16 394 LYS A O 1
ATOM 3210 N N . LYS A 1 395 ? 123.596 -14.017 -206.584 1.00 38.97 395 LYS A N 1
ATOM 3211 C CA . LYS A 1 395 ? 123.856 -15.458 -206.814 1.00 38.97 395 LYS A CA 1
ATOM 3212 C C . LYS A 1 395 ? 122.956 -16.199 -207.817 1.00 38.97 395 LYS A C 1
ATOM 3214 O O . LYS A 1 395 ? 123.220 -17.366 -208.070 1.00 38.97 395 LYS A O 1
ATOM 3219 N N . GLU A 1 396 ? 121.963 -15.548 -208.424 1.00 43.03 396 GLU A N 1
ATOM 3220 C CA . GLU A 1 396 ? 121.021 -16.182 -209.377 1.00 43.03 396 GLU A CA 1
ATOM 3221 C C . GLU A 1 396 ? 121.228 -15.729 -210.835 1.00 43.03 396 GLU A C 1
ATOM 3223 O O . GLU A 1 396 ? 120.296 -15.590 -211.621 1.00 43.03 396 GLU A O 1
ATOM 3228 N N . ILE A 1 397 ? 122.490 -15.522 -211.221 1.00 36.28 397 ILE A N 1
ATOM 3229 C CA . ILE A 1 397 ? 122.908 -15.400 -212.622 1.00 36.28 397 ILE A CA 1
ATOM 3230 C C . ILE A 1 397 ? 123.988 -16.456 -212.860 1.00 36.28 397 ILE A C 1
ATOM 3232 O O . ILE A 1 397 ? 125.137 -16.185 -212.524 1.00 36.28 397 ILE A O 1
ATOM 3236 N N . LEU A 1 398 ? 123.614 -17.630 -213.406 1.00 37.44 398 LEU A N 1
ATOM 3237 C CA . LEU A 1 398 ? 124.419 -18.432 -214.362 1.00 37.44 398 LEU A CA 1
ATOM 3238 C C . LEU A 1 398 ? 123.891 -19.840 -214.738 1.00 37.44 398 LEU A C 1
ATOM 3240 O O . LEU A 1 398 ? 124.619 -20.555 -215.417 1.00 37.44 398 LEU A O 1
ATOM 3244 N N . GLU A 1 399 ? 122.651 -20.249 -214.430 1.00 33.69 399 GLU A N 1
ATOM 3245 C CA . GLU A 1 399 ? 122.182 -21.580 -214.880 1.00 33.69 399 GLU A CA 1
ATOM 3246 C C . GLU A 1 399 ? 120.704 -21.635 -215.319 1.00 33.69 399 GLU A C 1
ATOM 3248 O O . GLU A 1 399 ? 119.835 -22.114 -214.598 1.00 33.69 399 GLU A O 1
ATOM 3253 N N . ASN A 1 400 ? 120.427 -21.094 -216.518 1.00 33.06 400 ASN A N 1
ATOM 3254 C CA . ASN A 1 400 ? 119.652 -21.745 -217.600 1.00 33.06 400 ASN A CA 1
ATOM 3255 C C . ASN A 1 400 ? 119.354 -20.775 -218.767 1.00 33.06 400 ASN A C 1
ATOM 3257 O O . ASN A 1 400 ? 118.338 -20.082 -218.817 1.00 33.06 400 ASN A O 1
ATOM 3261 N N . LYS A 1 401 ? 120.249 -20.778 -219.761 1.00 35.16 401 LYS A N 1
ATOM 3262 C CA . LYS A 1 401 ? 119.928 -20.447 -221.162 1.00 35.16 401 LYS A CA 1
ATOM 3263 C C . LYS A 1 401 ? 119.690 -21.774 -221.910 1.00 35.16 401 LYS A C 1
ATOM 3265 O O . LYS A 1 401 ? 120.180 -22.799 -221.459 1.00 35.16 401 LYS A O 1
ATOM 3270 N N . ALA A 1 402 ? 119.052 -21.719 -223.084 1.00 33.62 402 ALA A N 1
ATOM 3271 C CA . ALA A 1 402 ? 118.892 -22.832 -224.045 1.00 33.62 402 ALA A CA 1
ATOM 3272 C C . ALA A 1 402 ? 117.793 -23.894 -223.771 1.00 33.62 402 ALA A C 1
ATOM 3274 O O . ALA A 1 402 ? 118.047 -25.093 -223.750 1.00 33.62 402 ALA A O 1
ATOM 3275 N N . SER A 1 403 ? 116.538 -23.442 -223.668 1.00 34.56 403 SER A N 1
ATOM 3276 C CA . SER A 1 403 ? 115.338 -24.115 -224.231 1.00 34.56 403 SER A CA 1
ATOM 3277 C C . SER A 1 403 ? 114.117 -23.187 -224.074 1.00 34.56 403 SER A C 1
ATOM 3279 O O . SER A 1 403 ? 113.277 -23.347 -223.201 1.00 34.56 403 SER A O 1
ATOM 3281 N N . GLU A 1 404 ? 114.062 -22.022 -224.720 1.00 34.12 404 GLU A N 1
ATOM 3282 C CA . GLU A 1 404 ? 113.837 -21.826 -226.165 1.00 34.12 404 GLU A CA 1
ATOM 3283 C C . GLU A 1 404 ? 112.604 -22.567 -226.740 1.00 34.12 404 GLU A C 1
ATOM 3285 O O . GLU A 1 404 ? 112.529 -23.787 -226.701 1.00 34.12 404 GLU A O 1
ATOM 3290 N N . ASN A 1 405 ? 111.684 -21.799 -227.355 1.00 26.75 405 ASN A N 1
ATOM 3291 C CA . ASN A 1 405 ? 110.530 -22.234 -228.169 1.00 26.75 405 ASN A CA 1
ATOM 3292 C C . ASN A 1 405 ? 109.580 -23.271 -227.513 1.00 26.75 405 ASN A C 1
ATOM 3294 O O . ASN A 1 405 ? 109.763 -24.476 -227.638 1.00 26.75 405 ASN A O 1
ATOM 3298 N N . LYS A 1 406 ? 108.427 -22.884 -226.946 1.00 29.39 406 LYS A N 1
ATOM 3299 C CA . LYS A 1 406 ? 107.291 -22.125 -227.542 1.00 29.39 406 LYS A CA 1
ATOM 3300 C C . LYS A 1 406 ? 106.363 -21.639 -226.401 1.00 29.39 406 LYS A C 1
ATOM 3302 O O . LYS A 1 406 ? 106.285 -22.325 -225.395 1.00 29.39 406 LYS A O 1
ATOM 3307 N N . LYS A 1 407 ? 105.553 -20.574 -226.489 1.00 33.50 407 LYS A N 1
ATOM 3308 C CA . LYS A 1 407 ? 105.342 -19.491 -227.479 1.00 33.50 407 LYS A CA 1
ATOM 3309 C C . LYS A 1 407 ? 104.673 -18.319 -226.712 1.00 33.50 407 LYS A C 1
ATOM 3311 O O . LYS A 1 407 ? 103.696 -18.553 -226.023 1.00 33.50 407 LYS A O 1
ATOM 3316 N N . VAL A 1 408 ? 105.249 -17.112 -226.692 1.00 44.53 408 VAL A N 1
ATOM 3317 C CA . VAL A 1 408 ? 104.890 -15.959 -227.562 1.00 44.53 408 VAL A CA 1
ATOM 3318 C C . VAL A 1 408 ? 103.571 -15.235 -227.201 1.00 44.53 408 VAL A C 1
ATOM 3320 O O . VAL A 1 408 ? 102.502 -15.780 -227.448 1.00 44.53 408 VAL A O 1
ATOM 3323 N N . ARG A 1 409 ? 103.692 -13.929 -226.853 1.00 38.03 409 ARG A N 1
ATOM 3324 C CA . ARG A 1 409 ? 102.645 -12.860 -226.834 1.00 38.03 409 ARG A CA 1
ATOM 3325 C C . ARG A 1 409 ? 101.566 -12.974 -225.718 1.00 38.03 409 ARG A C 1
ATOM 3327 O O . ARG A 1 409 ? 101.356 -14.058 -225.203 1.00 38.03 409 ARG A O 1
ATOM 3334 N N . LYS A 1 410 ? 100.872 -11.898 -225.289 1.00 37.84 410 LYS A N 1
ATOM 3335 C CA . LYS A 1 410 ? 100.726 -10.513 -225.824 1.00 37.84 410 LYS A CA 1
ATOM 3336 C C . LYS A 1 410 ? 100.231 -9.513 -224.740 1.00 37.84 410 LYS A C 1
ATOM 3338 O O . LYS A 1 410 ? 99.377 -9.934 -223.979 1.00 37.84 410 LYS A O 1
ATOM 3343 N N . GLN A 1 411 ? 100.621 -8.223 -224.835 1.00 36.06 411 GLN A N 1
ATOM 3344 C CA . GLN A 1 411 ? 99.872 -6.990 -224.430 1.00 36.06 411 GLN A CA 1
ATOM 3345 C C . GLN A 1 411 ? 99.401 -6.809 -222.945 1.00 36.06 411 GLN A C 1
ATOM 3347 O O . GLN A 1 411 ? 99.280 -7.791 -222.230 1.00 36.06 411 GLN A O 1
ATOM 3352 N N . LEU A 1 412 ? 99.030 -5.616 -222.425 1.00 39.28 412 LEU A N 1
ATOM 3353 C CA . LEU A 1 412 ? 99.499 -4.206 -222.574 1.00 39.28 412 LEU A CA 1
ATOM 3354 C C . LEU A 1 412 ? 98.787 -3.280 -221.523 1.00 39.28 412 LEU A C 1
ATOM 3356 O O . LEU A 1 412 ? 97.797 -3.709 -220.947 1.00 39.28 412 LEU A O 1
ATOM 3360 N N . ASP A 1 413 ? 99.267 -2.035 -221.353 1.00 31.05 413 ASP A N 1
ATOM 3361 C CA . ASP A 1 413 ? 98.575 -0.773 -220.941 1.00 31.05 413 ASP A CA 1
ATOM 3362 C C . ASP A 1 413 ? 97.828 -0.555 -219.579 1.00 31.05 413 ASP A C 1
ATOM 3364 O O . ASP A 1 413 ? 96.739 -1.067 -219.351 1.00 31.05 413 ASP A O 1
ATOM 3368 N N . ALA A 1 414 ? 98.402 0.359 -218.761 1.00 49.03 414 ALA A N 1
ATOM 3369 C CA . ALA A 1 414 ? 97.938 1.745 -218.435 1.00 49.03 414 ALA A CA 1
ATOM 3370 C C . ALA A 1 414 ? 96.886 2.149 -217.328 1.00 49.03 414 ALA A C 1
ATOM 3372 O O . ALA A 1 414 ? 95.832 1.549 -217.167 1.00 49.03 414 ALA A O 1
ATOM 3373 N N . ASP A 1 415 ? 97.209 3.297 -216.675 1.00 35.97 415 ASP A N 1
ATOM 3374 C CA . ASP A 1 415 ? 96.404 4.443 -216.131 1.00 35.97 415 ASP A CA 1
ATOM 3375 C C . ASP A 1 415 ? 95.661 4.547 -214.737 1.00 35.97 415 ASP A C 1
ATOM 3377 O O . ASP A 1 415 ? 94.615 3.958 -214.498 1.00 35.97 415 ASP A O 1
ATOM 3381 N N . LEU A 1 416 ? 96.162 5.499 -213.897 1.00 48.44 416 LEU A N 1
ATOM 3382 C CA . LEU A 1 416 ? 95.531 6.644 -213.136 1.00 48.44 416 LEU A CA 1
ATOM 3383 C C . LEU A 1 416 ? 94.589 6.579 -211.856 1.00 48.44 416 LEU A C 1
ATOM 3385 O O . LEU A 1 416 ? 93.388 6.373 -211.969 1.00 48.44 416 LEU A O 1
ATOM 3389 N N . ALA A 1 417 ? 95.111 7.107 -210.704 1.00 48.47 417 ALA A N 1
ATOM 3390 C CA . ALA A 1 417 ? 94.606 8.223 -209.804 1.00 48.47 417 ALA A CA 1
ATOM 3391 C C . ALA A 1 417 ? 93.745 8.087 -208.461 1.00 48.47 417 ALA A C 1
ATOM 3393 O O . ALA A 1 417 ? 92.650 7.539 -208.490 1.00 48.47 417 ALA A O 1
ATOM 3394 N N . LYS A 1 418 ? 94.161 8.834 -207.371 1.00 48.31 418 LYS A N 1
ATOM 3395 C CA . LYS A 1 418 ? 93.458 9.377 -206.110 1.00 48.31 418 LYS A CA 1
ATOM 3396 C C . LYS A 1 418 ? 93.351 8.513 -204.786 1.00 48.31 418 LYS A C 1
ATOM 3398 O O . LYS A 1 418 ? 93.449 7.305 -204.925 1.00 48.31 418 LYS A O 1
ATOM 3403 N N . LEU A 1 419 ? 93.136 8.964 -203.499 1.00 46.03 419 LEU A N 1
ATOM 3404 C CA . LEU A 1 419 ? 93.218 10.239 -202.666 1.00 46.03 419 LEU A CA 1
ATOM 3405 C C . LEU A 1 419 ? 93.084 10.023 -201.086 1.00 46.03 419 LEU A C 1
ATOM 3407 O O . LEU A 1 419 ? 92.558 8.990 -200.699 1.00 46.03 419 LEU A O 1
ATOM 3411 N N . GLU A 1 420 ? 93.448 11.031 -200.231 1.00 46.31 420 GLU A N 1
ATOM 3412 C CA . GLU A 1 420 ? 92.966 11.416 -198.825 1.00 46.31 420 GLU A CA 1
ATOM 3413 C C . GLU A 1 420 ? 93.101 10.482 -197.554 1.00 46.31 420 GLU A C 1
ATOM 3415 O O . GLU A 1 420 ? 93.313 9.291 -197.736 1.00 46.31 420 GLU A O 1
ATOM 3420 N N . HIS A 1 421 ? 93.026 10.848 -196.227 1.00 47.69 421 HIS A N 1
ATOM 3421 C CA . HIS A 1 421 ? 93.034 12.088 -195.350 1.00 47.69 421 HIS A CA 1
ATOM 3422 C C . HIS A 1 421 ? 93.529 11.787 -193.854 1.00 47.69 421 HIS A C 1
ATOM 3424 O O . HIS A 1 421 ? 94.114 10.722 -193.679 1.00 47.69 421 HIS A O 1
ATOM 3430 N N . VAL A 1 422 ? 93.404 12.665 -192.794 1.00 58.12 422 VAL A N 1
ATOM 3431 C CA . VAL A 1 422 ? 94.260 12.635 -191.526 1.00 58.12 422 VAL A CA 1
ATOM 3432 C C . VAL A 1 422 ? 93.691 12.668 -190.027 1.00 58.12 422 VAL A C 1
ATOM 3434 O O . VAL A 1 422 ? 93.522 11.573 -189.497 1.00 58.12 422 VAL A O 1
ATOM 3437 N N . PRO A 1 423 ? 93.547 13.784 -189.228 1.00 76.50 423 PRO A N 1
ATOM 3438 C CA . PRO A 1 423 ? 93.993 13.891 -187.779 1.00 76.50 423 PRO A CA 1
ATOM 3439 C C . PRO A 1 423 ? 92.950 14.366 -186.687 1.00 76.50 423 PRO A C 1
ATOM 3441 O O . PRO A 1 423 ? 91.819 14.650 -187.062 1.00 76.50 423 PRO A O 1
ATOM 3444 N N . GLY A 1 424 ? 93.191 14.570 -185.351 1.00 46.62 424 GLY A N 1
ATOM 3445 C CA . GLY A 1 424 ? 94.274 14.208 -184.371 1.00 46.62 424 GLY A CA 1
ATOM 3446 C C . GLY A 1 424 ? 94.480 15.111 -183.075 1.00 46.62 424 GLY A C 1
ATOM 3447 O O . GLY A 1 424 ? 94.563 16.323 -183.214 1.00 46.62 424 GLY A O 1
ATOM 3448 N N . MET A 1 425 ? 94.706 14.517 -181.863 1.00 40.25 425 MET A N 1
ATOM 3449 C CA . MET A 1 425 ? 95.367 15.026 -180.582 1.00 40.25 425 MET A CA 1
ATOM 3450 C C . MET A 1 425 ? 94.703 16.073 -179.594 1.00 40.25 425 MET A C 1
ATOM 3452 O O . MET A 1 425 ? 93.617 16.558 -179.881 1.00 40.25 425 MET A O 1
ATOM 3456 N N . LEU A 1 426 ? 95.322 16.507 -178.444 1.00 41.06 426 LEU A N 1
ATOM 3457 C CA . LEU A 1 426 ? 95.459 15.848 -177.084 1.00 41.06 426 LEU A CA 1
ATOM 3458 C C . LEU A 1 426 ? 96.209 16.678 -175.935 1.00 41.06 426 LEU A C 1
ATOM 3460 O O . LEU A 1 426 ? 97.287 17.191 -176.201 1.00 41.06 426 LEU A O 1
ATOM 3464 N N . LYS A 1 427 ? 95.723 16.668 -174.649 1.00 40.81 427 LYS A N 1
ATOM 3465 C CA . LYS A 1 427 ? 96.332 17.053 -173.290 1.00 40.81 427 LYS A CA 1
ATOM 3466 C C . LYS A 1 427 ? 96.761 18.535 -172.942 1.00 40.81 427 LYS A C 1
ATOM 3468 O O . LYS A 1 427 ? 96.783 19.346 -173.852 1.00 40.81 427 LYS A O 1
ATOM 3473 N N . SER A 1 428 ? 97.195 18.962 -171.706 1.00 38.59 428 SER A N 1
ATOM 3474 C CA . SER A 1 428 ? 96.761 18.752 -170.263 1.00 38.59 428 SER A CA 1
ATOM 3475 C C . SER A 1 428 ? 97.700 19.329 -169.121 1.00 38.59 428 SER A C 1
ATOM 3477 O O . SER A 1 428 ? 98.833 18.871 -169.047 1.00 38.59 428 SER A O 1
ATOM 3479 N N . ALA A 1 429 ? 97.149 20.079 -168.125 1.00 37.50 429 ALA A N 1
ATOM 3480 C CA . ALA A 1 429 ? 97.564 20.391 -166.703 1.00 37.50 429 ALA A CA 1
ATOM 3481 C C . ALA A 1 429 ? 98.818 21.249 -166.294 1.00 37.50 429 ALA A C 1
ATOM 3483 O O . ALA A 1 429 ? 99.944 20.866 -166.580 1.00 37.50 429 ALA A O 1
ATOM 3484 N N . ASP A 1 430 ? 98.581 22.263 -165.428 1.00 36.34 430 ASP A N 1
ATOM 3485 C CA . ASP A 1 430 ? 99.503 23.091 -164.586 1.00 36.34 430 ASP A CA 1
ATOM 3486 C C . ASP A 1 430 ? 98.704 23.586 -163.330 1.00 36.34 430 ASP A C 1
ATOM 3488 O O . ASP A 1 430 ? 97.473 23.564 -163.403 1.00 36.34 430 ASP A O 1
ATOM 3492 N N . GLN A 1 431 ? 99.163 24.020 -162.131 1.00 36.69 431 GLN A N 1
ATOM 3493 C CA . GLN A 1 431 ? 100.452 24.249 -161.417 1.00 36.69 431 GLN A CA 1
ATOM 3494 C C . GLN A 1 431 ? 100.929 25.719 -161.166 1.00 36.69 431 GLN A C 1
ATOM 3496 O O . GLN A 1 431 ? 101.459 26.352 -162.069 1.00 36.69 431 GLN A O 1
ATOM 3501 N N . MET A 1 432 ? 100.858 26.207 -159.902 1.00 36.50 432 MET A N 1
ATOM 3502 C CA . MET A 1 432 ? 101.713 27.255 -159.259 1.00 36.50 432 MET A CA 1
ATOM 3503 C C . MET A 1 432 ? 101.549 27.269 -157.710 1.00 36.50 432 MET A C 1
ATOM 3505 O O . MET A 1 432 ? 100.536 26.796 -157.200 1.00 36.50 432 MET A O 1
ATOM 3509 N N . LEU A 1 433 ? 102.559 27.779 -156.984 1.00 44.56 433 LEU A N 1
ATOM 3510 C CA . LEU A 1 433 ? 102.665 27.876 -155.503 1.00 44.56 433 LEU A CA 1
ATOM 3511 C C . LEU A 1 433 ? 102.125 29.241 -154.966 1.00 44.56 433 LEU A C 1
ATOM 3513 O O . LEU A 1 433 ? 101.618 30.022 -155.768 1.00 44.56 433 LEU A O 1
ATOM 3517 N N . GLN A 1 434 ? 102.104 29.603 -153.669 1.00 38.09 434 GLN A N 1
ATOM 3518 C CA . GLN A 1 434 ? 103.073 29.430 -152.556 1.00 38.09 434 GLN A CA 1
ATOM 3519 C C . GLN A 1 434 ? 102.370 29.291 -151.174 1.00 38.09 434 GLN A C 1
ATOM 3521 O O . GLN A 1 434 ? 101.145 29.378 -151.094 1.00 38.09 434 GLN A O 1
ATOM 3526 N N . GLU A 1 435 ? 103.128 29.013 -150.102 1.00 34.75 435 GLU A N 1
ATOM 3527 C CA . GLU A 1 435 ? 102.621 28.607 -148.776 1.00 34.75 435 GLU A CA 1
ATOM 3528 C C . GLU A 1 435 ? 102.128 29.750 -147.854 1.00 34.75 435 GLU A C 1
ATOM 3530 O O . GLU A 1 435 ? 102.327 30.920 -148.151 1.00 34.75 435 GLU A O 1
ATOM 3535 N N . CYS A 1 436 ? 101.549 29.346 -146.706 1.00 33.81 436 CYS A N 1
ATOM 3536 C CA . CYS A 1 436 ? 101.564 29.961 -145.359 1.00 33.81 436 CYS A CA 1
ATOM 3537 C C . CYS A 1 436 ? 101.311 31.488 -145.167 1.00 33.81 436 CYS A C 1
ATOM 3539 O O . CYS A 1 436 ? 101.831 32.340 -145.869 1.00 33.81 436 CYS A O 1
ATOM 3541 N N . GLN A 1 437 ? 100.592 31.934 -144.128 1.00 28.77 437 GLN A N 1
ATOM 3542 C CA . GLN A 1 437 ? 100.346 31.280 -142.834 1.00 28.77 437 GLN A CA 1
ATOM 3543 C C . GLN A 1 437 ? 99.076 31.807 -142.128 1.00 28.77 437 GLN A C 1
ATOM 3545 O O . GLN A 1 437 ? 98.693 32.956 -142.311 1.00 28.77 437 GLN A O 1
ATOM 3550 N N . ASP A 1 438 ? 98.529 30.961 -141.250 1.00 28.52 438 ASP A N 1
ATOM 3551 C CA . ASP A 1 438 ? 97.696 31.261 -140.073 1.00 28.52 438 ASP A CA 1
ATOM 3552 C C . ASP A 1 438 ? 96.304 31.932 -140.162 1.00 28.52 438 ASP A C 1
ATOM 3554 O O . ASP A 1 438 ? 96.018 32.874 -140.889 1.00 28.52 438 ASP A O 1
ATOM 3558 N N . SER A 1 439 ? 95.483 31.483 -139.203 1.00 26.36 439 SER A N 1
ATOM 3559 C CA . SER A 1 439 ? 94.352 32.171 -138.561 1.00 26.36 439 SER A CA 1
ATOM 3560 C C . SER A 1 439 ? 92.964 32.244 -139.233 1.00 26.36 439 SER A C 1
ATOM 3562 O O . SER A 1 439 ? 92.527 33.277 -139.723 1.00 26.36 439 SER A O 1
ATOM 3564 N N . LEU A 1 440 ? 92.188 31.193 -138.926 1.00 31.98 440 LEU A N 1
ATOM 3565 C CA . LEU A 1 440 ? 91.037 31.270 -137.995 1.00 31.98 440 LEU A CA 1
ATOM 3566 C C . LEU A 1 440 ? 89.631 31.670 -138.524 1.00 31.98 440 LEU A C 1
ATOM 3568 O O . LEU A 1 440 ? 89.419 32.726 -139.098 1.00 31.98 440 LEU A O 1
ATOM 3572 N N . LEU A 1 441 ? 88.641 30.862 -138.099 1.00 34.22 441 LEU A N 1
ATOM 3573 C CA . LEU A 1 441 ? 87.196 31.153 -137.966 1.00 34.22 441 LEU A CA 1
ATOM 3574 C C . LEU A 1 441 ? 86.343 31.394 -139.239 1.00 34.22 441 LEU A C 1
ATOM 3576 O O . LEU A 1 441 ? 86.277 32.494 -139.768 1.00 34.22 441 LEU A O 1
ATOM 3580 N N . VAL A 1 442 ? 85.489 30.414 -139.585 1.00 32.38 442 VAL A N 1
ATOM 3581 C CA . VAL A 1 442 ? 84.038 30.412 -139.245 1.00 32.38 442 VAL A CA 1
ATOM 3582 C C . VAL A 1 442 ? 83.327 29.166 -139.807 1.00 32.38 442 VAL A C 1
ATOM 3584 O O . VAL A 1 442 ? 83.320 28.920 -141.008 1.00 32.38 442 VAL A O 1
ATOM 3587 N N . SER A 1 443 ? 82.633 28.419 -138.941 1.00 27.34 443 SER A N 1
ATOM 3588 C CA . SER A 1 443 ? 81.257 27.907 -139.148 1.00 27.34 443 SER A CA 1
ATOM 3589 C C . SER A 1 443 ? 80.813 27.113 -137.906 1.00 27.34 443 SER A C 1
ATOM 3591 O O . SER A 1 443 ? 81.613 26.409 -137.296 1.00 27.34 443 SER A O 1
ATOM 3593 N N . LYS A 1 444 ? 79.560 27.287 -137.453 1.00 27.59 444 LYS A N 1
ATOM 3594 C CA . LYS A 1 444 ? 79.077 26.758 -136.159 1.00 27.59 444 LYS A CA 1
ATOM 3595 C C . LYS A 1 444 ? 77.592 26.378 -136.209 1.00 27.59 444 LYS A C 1
ATOM 3597 O O . LYS A 1 444 ? 76.761 27.199 -136.588 1.00 27.59 444 LYS A O 1
ATOM 3602 N N . GLY A 1 445 ? 77.266 25.169 -135.748 1.00 34.31 445 GLY A N 1
ATOM 3603 C CA . GLY A 1 445 ? 75.902 24.634 -135.591 1.00 34.31 445 GLY A CA 1
ATOM 3604 C C . GLY A 1 445 ? 75.830 23.154 -136.000 1.00 34.31 445 GLY A C 1
ATOM 3605 O O . GLY A 1 445 ? 76.568 22.751 -136.889 1.00 34.31 445 GLY A O 1
ATOM 3606 N N . LYS A 1 446 ? 74.996 22.289 -135.406 1.00 29.22 446 LYS A N 1
ATOM 3607 C CA . LYS A 1 446 ? 73.986 22.431 -134.326 1.00 29.22 446 LYS A CA 1
ATOM 3608 C C . LYS A 1 446 ? 74.064 21.160 -133.445 1.00 29.22 446 LYS A C 1
ATOM 3610 O O . LYS A 1 446 ? 74.207 20.081 -133.998 1.00 29.22 446 LYS A O 1
ATOM 3615 N N . CYS A 1 447 ? 74.214 21.242 -132.120 1.00 32.88 447 CYS A N 1
ATOM 3616 C CA . CYS A 1 447 ? 73.184 21.439 -131.073 1.00 32.88 447 CYS A CA 1
ATOM 3617 C C . CYS A 1 447 ? 72.237 20.241 -130.818 1.00 32.88 447 CYS A C 1
ATOM 3619 O O . CYS A 1 447 ? 71.232 20.121 -131.511 1.00 32.88 447 CYS A O 1
ATOM 3621 N N . ALA A 1 448 ? 72.533 19.460 -129.765 1.00 31.08 448 ALA A N 1
ATOM 3622 C CA . ALA A 1 448 ? 71.642 18.686 -128.868 1.00 31.08 448 ALA A CA 1
ATOM 3623 C C . ALA A 1 448 ? 72.538 17.988 -127.802 1.00 31.08 448 ALA A C 1
ATOM 3625 O O . ALA A 1 448 ? 73.633 17.572 -128.167 1.00 31.08 448 ALA A O 1
ATOM 3626 N N . GLU A 1 449 ? 72.215 17.840 -126.509 1.00 30.69 449 GLU A N 1
ATOM 3627 C CA . GLU A 1 449 ? 71.088 18.343 -125.703 1.00 30.69 449 GLU A CA 1
ATOM 3628 C C . GLU A 1 449 ? 71.437 18.381 -124.183 1.00 30.69 449 GLU A C 1
ATOM 3630 O O . GLU A 1 449 ? 72.227 17.573 -123.718 1.00 30.69 449 GLU A O 1
ATOM 3635 N N . GLN A 1 450 ? 70.782 19.294 -123.443 1.00 33.19 450 GLN A N 1
ATOM 3636 C CA . GLN A 1 450 ? 70.392 19.267 -122.007 1.00 33.19 450 GLN A CA 1
ATOM 3637 C C . GLN A 1 450 ? 71.397 19.153 -120.814 1.00 33.19 450 GLN A C 1
ATOM 3639 O O . GLN A 1 450 ? 72.224 18.258 -120.719 1.00 33.19 450 GLN A O 1
ATOM 3644 N N . SER A 1 451 ? 71.089 19.982 -119.792 1.00 29.61 451 SER A N 1
ATOM 3645 C CA . SER A 1 451 ? 71.134 19.722 -118.327 1.00 29.61 451 SER A CA 1
ATOM 3646 C C . SER A 1 451 ? 72.385 20.011 -117.464 1.00 29.61 451 SER A C 1
ATOM 3648 O O . SER A 1 451 ? 73.162 19.106 -117.193 1.00 29.61 451 SER A O 1
ATOM 3650 N N . GLU A 1 452 ? 72.412 21.195 -116.823 1.00 29.80 452 GLU A N 1
ATOM 3651 C CA . GLU A 1 452 ? 72.661 21.349 -115.362 1.00 29.80 452 GLU A CA 1
ATOM 3652 C C . GLU A 1 452 ? 72.105 22.720 -114.880 1.00 29.80 452 GLU A C 1
ATOM 3654 O O . GLU A 1 452 ? 72.614 23.776 -115.238 1.00 29.80 452 GLU A O 1
ATOM 3659 N N . THR A 1 453 ? 70.850 22.815 -114.431 1.00 39.47 453 THR A N 1
ATOM 3660 C CA . THR A 1 453 ? 70.358 22.805 -113.030 1.00 39.47 453 THR A CA 1
ATOM 3661 C C . THR A 1 453 ? 71.003 23.751 -112.001 1.00 39.47 453 THR A C 1
ATOM 3663 O O . THR A 1 453 ? 72.047 23.461 -111.437 1.00 39.47 453 THR A O 1
ATOM 3666 N N . ILE A 1 454 ? 70.215 24.764 -111.610 1.00 38.31 454 ILE A N 1
ATOM 3667 C CA . ILE A 1 454 ? 69.912 25.164 -110.217 1.00 38.31 454 ILE A CA 1
ATOM 3668 C C . ILE A 1 454 ? 71.107 25.372 -109.261 1.00 38.31 454 ILE A C 1
ATOM 3670 O O . ILE A 1 454 ? 71.507 24.444 -108.555 1.00 38.31 454 ILE A O 1
ATOM 3674 N N . LYS A 1 455 ? 71.498 26.644 -109.076 1.00 36.75 455 LYS A N 1
ATOM 3675 C CA . LYS A 1 455 ? 71.663 27.310 -107.760 1.00 36.75 455 LYS A CA 1
ATOM 3676 C C . LYS A 1 455 ? 72.071 28.776 -107.936 1.00 36.75 455 LYS A C 1
ATOM 3678 O O . LYS A 1 455 ? 73.189 29.042 -108.340 1.00 36.75 455 LYS A O 1
ATOM 3683 N N . GLU A 1 456 ? 71.164 29.700 -107.614 1.00 35.72 456 GLU A N 1
ATOM 3684 C CA . GLU A 1 456 ? 71.317 30.668 -106.508 1.00 35.72 456 GLU A CA 1
ATOM 3685 C C . GLU A 1 456 ? 70.214 31.740 -106.554 1.00 35.72 456 GLU A C 1
ATOM 3687 O O . GLU A 1 456 ? 70.133 32.518 -107.492 1.00 35.72 456 GLU A O 1
ATOM 3692 N N . LEU A 1 457 ? 69.376 31.728 -105.507 1.00 40.78 457 LEU A N 1
ATOM 3693 C CA . LEU A 1 457 ? 68.553 32.823 -104.963 1.00 40.78 457 LEU A CA 1
ATOM 3694 C C . LEU A 1 457 ? 67.676 33.618 -105.969 1.00 40.78 457 LEU A C 1
ATOM 3696 O O . LEU A 1 457 ? 68.164 34.428 -106.742 1.00 40.78 457 LEU A O 1
ATOM 3700 N N . GLN A 1 458 ? 66.351 33.426 -106.051 1.00 39.91 458 GLN A N 1
ATOM 3701 C CA . GLN A 1 458 ? 65.324 33.485 -104.986 1.00 39.91 458 GLN A CA 1
ATOM 3702 C C . GLN A 1 458 ? 65.338 34.829 -104.235 1.00 39.91 458 GLN A C 1
ATOM 3704 O O . GLN A 1 458 ? 66.362 35.179 -103.660 1.00 39.91 458 GLN A O 1
ATOM 3709 N N . ILE A 1 459 ? 64.164 35.480 -104.117 1.00 40.22 459 ILE A N 1
ATOM 3710 C CA . ILE A 1 459 ? 63.949 36.817 -103.505 1.00 40.22 459 ILE A CA 1
ATOM 3711 C C . ILE A 1 459 ? 64.457 37.927 -104.472 1.00 40.22 459 ILE A C 1
ATOM 3713 O O . ILE A 1 459 ? 65.584 37.860 -104.934 1.00 40.22 459 ILE A O 1
ATOM 3717 N N . GLN A 1 460 ? 63.684 38.940 -104.894 1.00 43.59 460 GLN A N 1
ATOM 3718 C CA . GLN A 1 460 ? 62.512 39.591 -104.285 1.00 43.59 460 GLN A CA 1
ATOM 3719 C C . GLN A 1 460 ? 61.556 40.221 -105.332 1.00 43.59 460 GLN A C 1
ATOM 3721 O O . GLN A 1 460 ? 61.956 40.429 -106.471 1.00 43.59 460 GLN A O 1
ATOM 3726 N N . VAL A 1 461 ? 60.366 40.644 -104.868 1.00 49.38 461 VAL A N 1
ATOM 3727 C CA . VAL A 1 461 ? 59.405 41.575 -105.518 1.00 49.38 461 VAL A CA 1
ATOM 3728 C C . VAL A 1 461 ? 58.524 41.003 -106.659 1.00 49.38 461 VAL A C 1
ATOM 3730 O O . VAL A 1 461 ? 58.998 40.399 -107.611 1.00 49.38 461 VAL A O 1
ATOM 3733 N N . ASP A 1 462 ? 57.211 41.255 -106.517 1.00 44.19 462 ASP A N 1
ATOM 3734 C CA . ASP A 1 462 ? 56.097 41.116 -107.486 1.00 44.19 462 ASP A CA 1
ATOM 3735 C C . ASP A 1 462 ? 55.314 39.793 -107.649 1.00 44.19 462 ASP A C 1
ATOM 3737 O O . ASP A 1 462 ? 54.883 39.416 -108.737 1.00 44.19 462 ASP A O 1
ATOM 3741 N N . THR A 1 463 ? 54.950 39.152 -106.531 1.00 41.25 463 THR A N 1
ATOM 3742 C CA . THR A 1 463 ? 53.603 38.533 -106.375 1.00 41.25 463 THR A CA 1
ATOM 3743 C C . THR A 1 463 ? 53.249 38.350 -104.894 1.00 41.25 463 THR A C 1
ATOM 3745 O O . THR A 1 463 ? 53.386 37.270 -104.327 1.00 41.25 463 THR A O 1
ATOM 3748 N N . ASN A 1 464 ? 52.809 39.422 -104.228 1.00 53.03 464 ASN A N 1
ATOM 3749 C CA . ASN A 1 464 ? 52.510 39.389 -102.793 1.00 53.03 464 ASN A CA 1
ATOM 3750 C C . ASN A 1 464 ? 51.300 40.265 -102.423 1.00 53.03 464 ASN A C 1
ATOM 3752 O O . ASN A 1 464 ? 51.503 41.337 -101.867 1.00 53.03 464 ASN A O 1
ATOM 3756 N N . ASP A 1 465 ? 50.075 39.807 -102.745 1.00 50.31 465 ASP A N 1
ATOM 3757 C CA . ASP A 1 465 ? 48.836 40.200 -102.029 1.00 50.31 465 ASP A CA 1
ATOM 3758 C C . ASP A 1 465 ? 47.551 39.428 -102.454 1.00 50.31 465 ASP A C 1
ATOM 3760 O O . ASP A 1 465 ? 46.540 40.032 -102.800 1.00 50.31 465 ASP A O 1
ATOM 3764 N N . TYR A 1 466 ? 47.526 38.077 -102.439 1.00 47.78 466 TYR A N 1
ATOM 3765 C CA . TYR A 1 466 ? 46.223 37.359 -102.534 1.00 47.78 466 TYR A CA 1
ATOM 3766 C C . TYR A 1 466 ? 46.084 35.948 -101.909 1.00 47.78 466 TYR A C 1
ATOM 3768 O O . TYR A 1 466 ? 45.049 35.320 -102.109 1.00 47.78 466 TYR A O 1
ATOM 3776 N N . PHE A 1 467 ? 47.048 35.405 -101.143 1.00 48.66 467 PHE A N 1
ATOM 3777 C CA . PHE A 1 467 ? 46.941 33.997 -100.678 1.00 48.66 467 PHE A CA 1
ATOM 3778 C C . PHE A 1 467 ? 47.178 33.701 -99.185 1.00 48.66 467 PHE A C 1
ATOM 3780 O O . PHE A 1 467 ? 47.249 32.537 -98.802 1.00 48.66 467 PHE A O 1
ATOM 3787 N N . LEU A 1 468 ? 47.241 34.714 -98.310 1.00 56.19 468 LEU A N 1
ATOM 3788 C CA . LEU A 1 468 ? 47.394 34.511 -96.852 1.00 56.19 468 LEU A CA 1
ATOM 3789 C C . LEU A 1 468 ? 46.379 35.285 -95.980 1.00 56.19 468 LEU A C 1
ATOM 3791 O O . LEU A 1 468 ? 46.500 35.301 -94.759 1.00 56.19 468 LEU A O 1
ATOM 3795 N N . GLY A 1 469 ? 45.354 35.899 -96.584 1.00 53.50 469 GLY A N 1
ATOM 3796 C CA . GLY A 1 469 ? 44.449 36.826 -95.886 1.00 53.50 469 GLY A CA 1
ATOM 3797 C C . GLY A 1 469 ? 43.123 36.264 -95.352 1.00 53.50 469 GLY A C 1
ATOM 3798 O O . GLY A 1 469 ? 42.483 36.945 -94.561 1.00 53.50 469 GLY A O 1
ATOM 3799 N N . ASN A 1 470 ? 42.670 35.072 -95.771 1.00 53.22 470 ASN A N 1
ATOM 3800 C CA . ASN A 1 470 ? 41.272 34.652 -95.541 1.00 53.22 470 ASN A CA 1
ATOM 3801 C C . ASN A 1 470 ? 41.124 33.281 -94.850 1.00 53.22 470 ASN A C 1
ATOM 3803 O O . ASN A 1 470 ? 40.453 33.182 -93.825 1.00 53.22 470 ASN A O 1
ATOM 3807 N N . GLU A 1 471 ? 41.786 32.220 -95.331 1.00 55.03 471 GLU A N 1
ATOM 3808 C CA . GLU A 1 471 ? 41.602 30.880 -94.742 1.00 55.03 471 GLU A CA 1
ATOM 3809 C C . GLU A 1 471 ? 42.223 30.721 -93.350 1.00 55.03 471 GLU A C 1
ATOM 381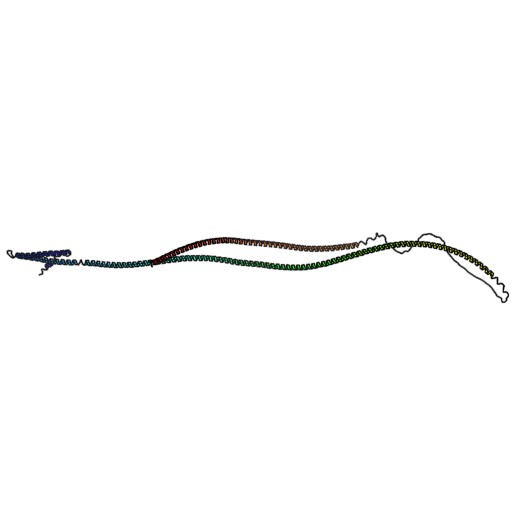1 O O . GLU A 1 471 ? 41.591 30.130 -92.481 1.00 55.03 471 GLU A O 1
ATOM 3816 N N . SER A 1 472 ? 43.405 31.296 -93.092 1.00 59.00 472 SER A N 1
ATOM 3817 C CA . SER A 1 472 ? 44.044 31.238 -91.765 1.00 59.00 472 SER A CA 1
ATOM 3818 C C . SER A 1 472 ? 43.172 31.897 -90.686 1.00 59.00 472 SER A C 1
ATOM 3820 O O . SER A 1 472 ? 42.863 31.282 -89.664 1.00 59.00 472 SER A O 1
ATOM 3822 N N . PHE A 1 473 ? 42.666 33.106 -90.959 1.00 59.12 473 PHE A N 1
ATOM 3823 C CA . PHE A 1 473 ? 41.736 33.796 -90.064 1.00 59.12 473 PHE A CA 1
ATOM 3824 C C . PHE A 1 473 ? 40.412 33.044 -89.916 1.00 59.12 473 PHE A C 1
ATOM 3826 O O . PHE A 1 473 ? 39.911 32.937 -88.803 1.00 59.12 473 PHE A O 1
ATOM 3833 N N . LYS A 1 474 ? 39.861 32.464 -90.989 1.00 70.38 474 LYS A N 1
ATOM 3834 C CA . LYS A 1 474 ? 38.619 31.680 -90.919 1.00 70.38 474 LYS A CA 1
ATOM 3835 C C . LYS A 1 474 ? 38.793 30.376 -90.131 1.00 70.38 474 LYS A C 1
ATOM 3837 O O . LYS A 1 474 ? 37.905 30.009 -89.369 1.00 70.38 474 LYS A O 1
ATOM 3842 N N . LEU A 1 475 ? 39.936 29.699 -90.249 1.00 73.94 475 LEU A N 1
ATOM 3843 C CA . LEU A 1 475 ? 40.258 28.493 -89.480 1.00 73.94 475 LEU A CA 1
ATOM 3844 C C . LEU A 1 475 ? 40.503 28.797 -87.998 1.00 73.94 475 LEU A C 1
ATOM 3846 O O . LEU A 1 475 ? 40.001 28.057 -87.148 1.00 73.94 475 LEU A O 1
ATOM 3850 N N . GLU A 1 476 ? 41.213 29.881 -87.673 1.00 75.56 476 GLU A N 1
ATOM 3851 C CA . GLU A 1 476 ? 41.405 30.284 -86.277 1.00 75.56 476 GLU A CA 1
ATOM 3852 C C . GLU A 1 476 ? 40.118 30.856 -85.672 1.00 75.56 476 GLU A C 1
ATOM 3854 O O . GLU A 1 476 ? 39.807 30.523 -84.534 1.00 75.56 476 GLU A O 1
ATOM 3859 N N . ASN A 1 477 ? 39.295 31.594 -86.425 1.00 77.88 477 ASN A N 1
ATOM 3860 C CA . ASN A 1 477 ? 37.975 32.028 -85.959 1.00 77.88 477 ASN A CA 1
ATOM 3861 C C . ASN A 1 477 ? 37.059 30.819 -85.704 1.00 77.88 477 ASN A C 1
ATOM 3863 O O . ASN A 1 477 ? 36.514 30.699 -84.614 1.00 77.88 477 ASN A O 1
ATOM 3867 N N . ASN A 1 478 ? 37.024 29.829 -86.606 1.00 81.25 478 ASN A N 1
ATOM 3868 C CA . ASN A 1 478 ? 36.351 28.542 -86.372 1.00 81.25 478 ASN A CA 1
ATOM 3869 C C . ASN A 1 478 ? 36.961 27.741 -85.194 1.00 81.25 478 ASN A C 1
ATOM 3871 O O . ASN A 1 478 ? 36.342 26.794 -84.700 1.00 81.25 478 ASN A O 1
ATOM 3875 N N . ARG A 1 479 ? 38.196 28.033 -84.753 1.00 85.56 479 ARG A N 1
ATOM 3876 C CA . ARG A 1 479 ? 38.825 27.437 -83.556 1.00 85.56 479 ARG A CA 1
ATOM 3877 C C . ARG A 1 479 ? 38.483 28.220 -82.286 1.00 85.56 479 ARG A C 1
ATOM 3879 O O . ARG A 1 479 ? 38.302 27.603 -81.238 1.00 85.56 479 ARG A O 1
ATOM 3886 N N . ILE A 1 480 ? 38.359 29.540 -82.384 1.00 84.69 480 ILE A N 1
ATOM 3887 C CA . ILE A 1 480 ? 37.904 30.436 -81.319 1.00 84.69 480 ILE A CA 1
ATOM 3888 C C . ILE A 1 480 ? 36.419 30.196 -81.043 1.00 84.69 480 ILE A C 1
ATOM 3890 O O . ILE A 1 480 ? 36.084 29.917 -79.901 1.00 84.69 480 ILE A O 1
ATOM 3894 N N . GLU A 1 481 ? 35.555 30.162 -82.060 1.00 86.31 481 GLU A N 1
ATOM 3895 C CA . GLU A 1 481 ? 34.124 29.849 -81.924 1.00 86.31 481 GLU A CA 1
ATOM 3896 C C . GLU A 1 481 ? 33.900 28.505 -81.224 1.00 86.31 481 GLU A C 1
ATOM 3898 O O . GLU A 1 481 ? 33.147 28.443 -80.256 1.00 86.31 481 GLU A O 1
ATOM 3903 N N . ARG A 1 482 ? 34.622 27.443 -81.614 1.00 87.25 482 ARG A N 1
ATOM 3904 C CA . ARG A 1 482 ? 34.552 26.147 -80.912 1.00 87.25 482 ARG A CA 1
ATOM 3905 C C . ARG A 1 482 ? 35.026 26.223 -79.460 1.00 87.25 482 ARG A C 1
ATOM 3907 O O . ARG A 1 482 ? 34.411 25.598 -78.605 1.00 87.25 482 ARG A O 1
ATOM 3914 N N . LYS A 1 483 ? 36.069 27.001 -79.147 1.00 90.50 483 LYS A N 1
ATOM 3915 C CA . LYS A 1 483 ? 36.501 27.228 -77.754 1.00 90.50 483 LYS A CA 1
ATOM 3916 C C . LYS A 1 483 ? 35.475 28.038 -76.958 1.00 90.50 483 LYS A C 1
ATOM 3918 O O . LYS A 1 483 ? 35.224 27.710 -75.803 1.00 90.50 483 LYS A O 1
ATOM 3923 N N . CYS A 1 484 ? 34.872 29.063 -77.555 1.00 87.38 484 CYS A N 1
ATOM 3924 C CA . CYS A 1 484 ? 33.798 29.848 -76.952 1.00 87.38 484 CYS A CA 1
ATOM 3925 C C . CYS A 1 484 ? 32.561 28.981 -76.692 1.00 87.38 484 CYS A C 1
ATOM 3927 O O . CYS A 1 484 ? 31.993 29.064 -75.609 1.00 87.38 484 CYS A O 1
ATOM 3929 N N . GLU A 1 485 ? 32.204 28.097 -77.622 1.00 91.81 485 GLU A N 1
ATOM 3930 C CA . GLU A 1 485 ? 31.109 27.135 -77.481 1.00 91.81 485 GLU A CA 1
ATOM 3931 C C . GLU A 1 485 ? 31.409 26.068 -76.414 1.00 91.81 485 GLU A C 1
ATOM 3933 O O . GLU A 1 485 ? 30.578 25.805 -75.548 1.00 91.81 485 GLU A O 1
ATOM 3938 N N . GLU A 1 486 ? 32.624 25.512 -76.378 1.00 92.69 486 GLU A N 1
ATOM 3939 C CA . GLU A 1 486 ? 33.060 24.632 -75.287 1.00 92.69 486 GLU A CA 1
ATOM 3940 C C . GLU A 1 486 ? 32.990 25.320 -73.916 1.00 92.69 486 GLU A C 1
ATOM 3942 O O . GLU A 1 486 ? 32.613 24.685 -72.928 1.00 92.69 486 GLU A O 1
ATOM 3947 N N . ILE A 1 487 ? 33.375 26.598 -73.837 1.00 92.88 487 ILE A N 1
ATOM 3948 C CA . ILE A 1 487 ? 33.306 27.400 -72.610 1.00 92.88 487 ILE A CA 1
ATOM 3949 C C . ILE A 1 487 ? 31.847 27.707 -72.252 1.00 92.88 487 ILE A C 1
ATOM 3951 O O . ILE A 1 487 ? 31.494 27.576 -71.083 1.00 92.88 487 ILE A O 1
ATOM 3955 N N . ARG A 1 488 ? 30.981 28.018 -73.226 1.00 94.00 488 ARG A N 1
ATOM 3956 C CA . ARG A 1 488 ? 29.535 28.215 -73.026 1.00 94.00 488 ARG A CA 1
ATOM 3957 C C . ARG A 1 488 ? 28.880 26.952 -72.469 1.00 94.00 488 ARG A C 1
ATOM 3959 O O . ARG A 1 488 ? 28.236 27.014 -71.429 1.00 94.00 488 ARG A O 1
ATOM 3966 N N . ILE A 1 489 ? 29.138 25.793 -73.076 1.00 94.38 489 ILE A N 1
ATOM 3967 C CA . ILE A 1 489 ? 28.629 24.492 -72.614 1.00 94.38 489 ILE A CA 1
ATOM 3968 C C . ILE A 1 489 ? 29.168 24.142 -71.213 1.00 94.38 489 ILE A C 1
ATOM 3970 O O . ILE A 1 489 ? 28.450 23.546 -70.407 1.00 94.38 489 ILE A O 1
ATOM 3974 N N . LYS A 1 490 ? 30.421 24.494 -70.887 1.00 94.50 490 LYS A N 1
ATOM 3975 C CA . LYS A 1 490 ? 30.977 24.333 -69.527 1.00 94.50 490 LYS A CA 1
ATOM 3976 C C . LYS A 1 490 ? 30.294 25.276 -68.526 1.00 94.50 490 LYS A C 1
ATOM 3978 O O . LYS A 1 490 ? 29.940 24.828 -67.439 1.00 94.50 490 LYS A O 1
ATOM 3983 N N . LEU A 1 491 ? 30.054 26.532 -68.901 1.00 93.25 491 LEU A N 1
ATOM 3984 C CA . LEU A 1 491 ? 29.370 27.530 -68.077 1.00 93.25 491 LEU A CA 1
ATOM 3985 C C . LEU A 1 491 ? 27.912 27.134 -67.802 1.00 93.25 491 LEU A C 1
ATOM 3987 O O . LEU A 1 491 ? 27.502 27.131 -66.649 1.00 93.25 491 LEU A O 1
ATOM 3991 N N . GLU A 1 492 ? 27.160 26.709 -68.817 1.00 94.38 492 GLU A N 1
ATOM 3992 C CA . GLU A 1 492 ? 25.778 26.220 -68.676 1.00 94.38 492 GLU A CA 1
ATOM 3993 C C . GLU A 1 492 ? 25.697 24.987 -67.763 1.00 94.38 492 GLU A C 1
ATOM 3995 O O . GLU A 1 492 ? 24.815 24.900 -66.908 1.00 94.38 492 GLU A O 1
ATOM 4000 N N . LYS A 1 493 ? 26.669 24.068 -67.855 1.00 94.75 493 LYS A N 1
ATOM 4001 C CA . LYS A 1 493 ? 26.785 22.931 -66.923 1.00 94.75 493 LYS A CA 1
ATOM 4002 C C . LYS A 1 493 ? 27.087 23.371 -65.488 1.00 94.75 493 LYS A C 1
ATOM 4004 O O . LYS A 1 493 ? 26.549 22.770 -64.560 1.00 94.75 493 LYS A O 1
ATOM 4009 N N . MET A 1 494 ? 27.908 24.405 -65.287 1.00 92.94 494 MET A N 1
ATOM 4010 C CA . MET A 1 494 ? 28.171 24.966 -63.955 1.00 92.94 494 MET A CA 1
ATOM 4011 C C . MET A 1 494 ? 26.962 25.728 -63.393 1.00 92.94 494 MET A C 1
ATOM 4013 O O . MET A 1 494 ? 26.674 25.591 -62.208 1.00 92.94 494 MET A O 1
ATOM 4017 N N . ILE A 1 495 ? 26.215 26.458 -64.228 1.00 92.81 495 ILE A N 1
ATOM 4018 C CA . ILE A 1 495 ? 24.965 27.131 -63.839 1.00 92.81 495 ILE A CA 1
ATOM 4019 C C . ILE A 1 495 ? 23.938 26.090 -63.383 1.00 92.81 495 ILE A C 1
ATOM 4021 O O . ILE A 1 495 ? 23.501 26.150 -62.236 1.00 92.81 495 ILE A O 1
ATOM 4025 N N . MET A 1 496 ? 23.652 25.067 -64.198 1.00 94.38 496 MET A N 1
ATOM 4026 C CA . MET A 1 496 ? 22.732 23.988 -63.805 1.00 94.38 496 MET A CA 1
ATOM 4027 C C . MET A 1 496 ? 23.189 23.241 -62.543 1.00 94.38 496 MET A C 1
ATOM 4029 O O . MET A 1 496 ? 22.359 22.790 -61.753 1.00 94.38 496 MET A O 1
ATOM 4033 N N . HIS A 1 497 ? 24.499 23.093 -62.323 1.00 95.19 497 HIS A N 1
ATOM 4034 C CA . HIS A 1 497 ? 25.009 22.491 -61.091 1.00 95.19 497 HIS A CA 1
ATOM 4035 C C . HIS A 1 497 ? 24.770 23.392 -59.870 1.00 95.19 497 HIS A C 1
ATOM 4037 O O . HIS A 1 497 ? 24.309 22.904 -58.838 1.00 95.19 497 HIS A O 1
ATOM 4043 N N . ASN A 1 498 ? 25.002 24.701 -59.994 1.00 93.12 498 ASN A N 1
ATOM 4044 C CA . ASN A 1 498 ? 24.722 25.671 -58.936 1.00 93.12 498 ASN A CA 1
ATOM 4045 C C . ASN A 1 498 ? 23.219 25.749 -58.620 1.00 93.12 498 ASN A C 1
ATOM 4047 O O . ASN A 1 498 ? 22.855 25.717 -57.450 1.00 93.12 498 ASN A O 1
ATOM 4051 N N . GLU A 1 499 ? 22.341 25.745 -59.626 1.00 95.62 499 GLU A N 1
ATOM 4052 C CA . GLU A 1 499 ? 20.882 25.693 -59.437 1.00 95.62 499 GLU A CA 1
ATOM 4053 C C . GLU A 1 499 ? 20.442 24.420 -58.689 1.00 95.62 499 GLU A C 1
ATOM 4055 O O . GLU A 1 499 ? 19.596 24.473 -57.791 1.00 95.62 499 GLU A O 1
ATOM 4060 N N . GLN A 1 500 ? 21.054 23.270 -58.993 1.00 95.38 500 GLN A N 1
ATOM 4061 C CA . GLN A 1 500 ? 20.824 22.023 -58.255 1.00 95.38 500 GLN A CA 1
ATOM 4062 C C . GLN A 1 500 ? 21.339 22.086 -56.809 1.00 95.38 500 GLN A C 1
ATOM 4064 O O . GLN A 1 500 ? 20.701 21.520 -55.917 1.00 95.38 500 GLN A O 1
ATOM 4069 N N . LEU A 1 501 ? 22.470 22.751 -56.555 1.00 94.44 501 LEU A N 1
ATOM 4070 C CA . LEU A 1 501 ? 22.999 22.963 -55.204 1.00 94.44 501 LEU A CA 1
ATOM 4071 C C . LEU A 1 501 ? 22.124 23.936 -54.403 1.00 94.44 501 LEU A C 1
ATOM 4073 O O . LEU A 1 501 ? 21.779 23.628 -53.266 1.00 94.44 501 LEU A O 1
ATOM 4077 N N . GLU A 1 502 ? 21.676 25.043 -54.999 1.00 94.50 502 GLU A N 1
ATOM 4078 C CA . GLU A 1 502 ? 20.704 25.956 -54.390 1.00 94.50 502 GLU A CA 1
ATOM 4079 C C . GLU A 1 502 ? 19.385 25.254 -54.063 1.00 94.50 502 GLU A C 1
ATOM 4081 O O . GLU A 1 502 ? 18.834 25.455 -52.983 1.00 94.50 502 GLU A O 1
ATOM 4086 N N . SER A 1 503 ? 18.872 24.420 -54.970 1.00 94.62 503 SER A N 1
ATOM 4087 C CA . SER A 1 503 ? 17.638 23.659 -54.747 1.00 94.62 503 SER A CA 1
ATOM 4088 C C . SER A 1 503 ? 17.781 22.669 -53.582 1.00 94.62 503 SER A C 1
ATOM 4090 O O . SER A 1 503 ? 16.881 22.558 -52.746 1.00 94.62 503 SER A O 1
ATOM 4092 N N . LYS A 1 504 ? 18.946 22.012 -53.463 1.00 96.62 504 LYS A N 1
ATOM 4093 C CA . LYS A 1 504 ? 19.289 21.141 -52.325 1.00 96.62 504 LYS A CA 1
ATOM 4094 C C . LYS A 1 504 ? 19.422 21.919 -51.016 1.00 96.62 504 LYS A C 1
ATOM 4096 O O . LYS A 1 504 ? 18.823 21.501 -50.030 1.00 96.62 504 LYS A O 1
ATOM 4101 N N . LEU A 1 505 ? 20.117 23.059 -51.013 1.00 94.88 505 LEU A N 1
ATOM 4102 C CA . LEU A 1 505 ? 20.248 23.936 -49.843 1.00 94.88 505 LEU A CA 1
ATOM 4103 C C . LEU A 1 505 ? 18.879 24.446 -49.376 1.00 94.88 505 LEU A C 1
ATOM 4105 O O . LEU A 1 505 ? 18.530 24.271 -48.214 1.00 94.88 505 LEU A O 1
ATOM 4109 N N . LYS A 1 506 ? 18.042 24.942 -50.295 1.00 93.56 506 LYS A N 1
ATOM 4110 C CA . LYS A 1 506 ? 16.645 25.333 -50.024 1.00 93.56 506 LYS A CA 1
ATOM 4111 C C . LYS A 1 506 ? 15.772 24.148 -49.589 1.00 93.56 506 LYS A C 1
ATOM 4113 O O . LYS A 1 506 ? 14.687 24.353 -49.055 1.00 93.56 506 LYS A O 1
ATOM 4118 N N . GLY A 1 507 ? 16.179 22.903 -49.841 1.00 95.75 507 GLY A N 1
ATOM 4119 C CA . GLY A 1 507 ? 15.605 21.700 -49.228 1.00 95.75 507 GLY A CA 1
ATOM 4120 C C . GLY A 1 507 ? 16.041 21.558 -47.771 1.00 95.75 507 GLY A C 1
ATOM 4121 O O . GLY A 1 507 ? 15.209 21.649 -46.873 1.00 95.75 507 GLY A O 1
ATOM 4122 N N . GLN A 1 508 ? 17.350 21.433 -47.553 1.00 95.19 508 GLN A N 1
ATOM 4123 C CA . GLN A 1 508 ? 17.973 21.245 -46.239 1.00 95.19 508 GLN A CA 1
ATOM 4124 C C . GLN A 1 508 ? 17.613 22.351 -45.235 1.00 95.19 508 GLN A C 1
ATOM 4126 O O . GLN A 1 508 ? 17.387 22.059 -44.068 1.00 95.19 508 GLN A O 1
ATOM 4131 N N . GLU A 1 509 ? 17.497 23.602 -45.679 1.00 95.25 509 GLU A N 1
ATOM 4132 C CA . GLU A 1 509 ? 17.080 24.739 -44.853 1.00 95.25 509 GLU A CA 1
ATOM 4133 C C . GLU A 1 509 ? 15.624 24.600 -44.373 1.00 95.25 509 GLU A C 1
ATOM 4135 O O . GLU A 1 509 ? 15.340 24.815 -43.196 1.00 95.25 509 GLU A O 1
ATOM 4140 N N . ARG A 1 510 ? 14.703 24.147 -45.237 1.00 95.81 510 ARG A N 1
ATOM 4141 C CA . ARG A 1 510 ? 13.311 23.845 -44.846 1.00 95.81 510 ARG A CA 1
ATOM 4142 C C . ARG A 1 510 ? 13.210 22.609 -43.954 1.00 95.81 510 ARG A C 1
ATOM 4144 O O . ARG A 1 510 ? 12.296 22.521 -43.138 1.00 95.81 510 ARG A O 1
ATOM 4151 N N . ASP A 1 511 ? 14.114 21.647 -44.102 1.00 95.06 511 ASP A N 1
ATOM 4152 C CA . ASP A 1 511 ? 14.174 20.470 -43.231 1.00 95.06 511 ASP A CA 1
ATOM 4153 C C . ASP A 1 511 ? 14.703 20.847 -41.839 1.00 95.06 511 ASP A C 1
ATOM 4155 O O . ASP A 1 511 ? 14.123 20.445 -40.830 1.00 95.06 511 ASP A O 1
ATOM 4159 N N . LEU A 1 512 ? 15.724 21.707 -41.784 1.00 95.75 512 LEU A N 1
ATOM 4160 C CA . LEU A 1 512 ? 16.277 22.267 -40.552 1.00 95.75 512 LEU A CA 1
ATOM 4161 C C . LEU A 1 512 ? 15.252 23.140 -39.814 1.00 95.75 512 LEU A C 1
ATOM 4163 O O . LEU A 1 512 ? 15.016 22.904 -38.634 1.00 95.75 512 LEU A O 1
ATOM 4167 N N . GLN A 1 513 ? 14.564 24.055 -40.505 1.00 95.69 513 GLN A N 1
ATOM 4168 C CA . GLN A 1 513 ? 13.483 24.869 -39.923 1.00 95.69 513 GLN A CA 1
ATOM 4169 C C . GLN A 1 513 ? 12.335 24.007 -39.369 1.00 95.69 513 GLN A C 1
ATOM 4171 O O . GLN A 1 513 ? 11.792 24.302 -38.305 1.00 95.69 513 GLN A O 1
ATOM 4176 N N . ARG A 1 514 ? 11.969 22.907 -40.048 1.00 95.00 514 ARG A N 1
ATOM 4177 C CA . ARG A 1 514 ? 10.970 21.959 -39.523 1.00 95.00 514 ARG A CA 1
ATOM 4178 C C . ARG A 1 514 ? 11.464 21.248 -38.264 1.00 95.00 514 ARG A C 1
ATOM 4180 O O . ARG A 1 514 ? 10.710 21.162 -37.297 1.00 95.00 514 ARG A O 1
ATOM 4187 N N . SER A 1 515 ? 12.720 20.798 -38.250 1.00 93.00 515 SER A N 1
ATOM 4188 C CA . SER A 1 515 ? 13.333 20.186 -37.066 1.00 93.00 515 SER A CA 1
ATOM 4189 C C . SER A 1 515 ? 13.466 21.169 -35.899 1.00 93.00 515 SER A C 1
ATOM 4191 O O . SER A 1 515 ? 13.313 20.761 -34.752 1.00 93.00 515 SER A O 1
ATOM 4193 N N . GLU A 1 516 ? 13.739 22.447 -36.161 1.00 94.94 516 GLU A N 1
ATOM 4194 C CA . GLU A 1 516 ? 13.843 23.498 -35.143 1.00 94.94 516 GLU A CA 1
ATOM 4195 C C . GLU A 1 516 ? 12.486 23.760 -34.476 1.00 94.94 516 GLU A C 1
ATOM 4197 O O . GLU A 1 516 ? 12.391 23.746 -33.249 1.00 94.94 516 GLU A O 1
ATOM 4202 N N . VAL A 1 517 ? 11.414 23.892 -35.266 1.00 95.62 517 VAL A N 1
ATOM 4203 C CA . VAL A 1 517 ? 10.040 24.043 -34.750 1.00 95.62 517 VAL A CA 1
ATOM 4204 C C . VAL A 1 517 ? 9.582 22.799 -33.977 1.00 95.62 517 VAL A C 1
ATOM 4206 O O . VAL A 1 517 ? 8.929 22.931 -32.940 1.00 95.62 517 VAL A O 1
ATOM 4209 N N . GLU A 1 518 ? 9.939 21.591 -34.426 1.00 96.00 518 GLU A N 1
ATOM 4210 C CA . GLU A 1 518 ? 9.641 20.361 -33.681 1.00 96.00 518 GLU A CA 1
ATOM 4211 C C . GLU A 1 518 ? 10.400 20.308 -32.344 1.00 96.00 518 GLU A C 1
ATOM 4213 O O . GLU A 1 518 ? 9.794 20.028 -31.308 1.00 96.00 518 GLU A O 1
ATOM 4218 N N . LEU A 1 519 ? 11.694 20.649 -32.331 1.00 94.56 519 LEU A N 1
ATOM 4219 C CA . LEU A 1 519 ? 12.502 20.720 -31.109 1.00 94.56 519 LEU A CA 1
ATOM 4220 C C . LEU A 1 519 ? 11.991 21.788 -30.132 1.00 94.56 519 LEU A C 1
ATOM 4222 O O . LEU A 1 519 ? 11.925 21.526 -28.931 1.00 94.56 519 LEU A O 1
ATOM 4226 N N . GLU A 1 520 ? 11.572 22.958 -30.617 1.00 95.88 520 GLU A N 1
ATOM 4227 C CA . GLU A 1 520 ? 10.978 24.003 -29.775 1.00 95.88 520 GLU A CA 1
ATOM 4228 C C . GLU A 1 520 ? 9.619 23.557 -29.198 1.00 95.88 520 GLU A C 1
ATOM 4230 O O . GLU A 1 520 ? 9.321 23.797 -28.023 1.00 95.88 520 GLU A O 1
ATOM 4235 N N . GLY A 1 521 ? 8.820 22.827 -29.986 1.00 94.38 521 GLY A N 1
ATOM 4236 C CA . GLY A 1 521 ? 7.605 22.153 -29.524 1.00 94.38 521 GLY A CA 1
ATOM 4237 C C . GLY A 1 521 ? 7.888 21.136 -28.415 1.00 94.38 521 GLY A C 1
ATOM 4238 O O . GLY A 1 521 ? 7.251 21.179 -27.359 1.00 94.38 521 GLY A O 1
ATOM 4239 N N . LYS A 1 522 ? 8.900 20.279 -28.593 1.00 95.31 522 LYS A N 1
ATOM 4240 C CA . LYS A 1 522 ? 9.321 19.297 -27.580 1.00 95.31 522 LYS A CA 1
ATOM 4241 C C . LYS A 1 522 ? 9.899 19.951 -26.325 1.00 95.31 522 LYS A C 1
ATOM 4243 O O . LYS A 1 522 ? 9.595 19.503 -25.223 1.00 95.31 522 LYS A O 1
ATOM 4248 N N . ALA A 1 523 ? 10.636 21.054 -26.450 1.00 94.00 523 ALA A N 1
ATOM 4249 C CA . ALA A 1 523 ? 11.102 21.835 -25.305 1.00 94.00 523 ALA A CA 1
ATOM 4250 C C . ALA A 1 523 ? 9.928 22.413 -24.488 1.00 94.00 523 ALA A C 1
ATOM 4252 O O . ALA A 1 523 ? 9.931 22.341 -23.254 1.00 94.00 523 ALA A O 1
ATOM 4253 N N . LYS A 1 524 ? 8.885 22.917 -25.164 1.00 95.69 524 LYS A N 1
ATOM 4254 C CA . LYS A 1 524 ? 7.642 23.392 -24.529 1.00 95.69 524 LYS A CA 1
ATOM 4255 C C . LYS A 1 524 ? 6.882 22.248 -23.847 1.00 95.69 524 LYS A C 1
ATOM 4257 O O . LYS A 1 524 ? 6.497 22.397 -22.687 1.00 95.69 524 LYS A O 1
ATOM 4262 N N . GLU A 1 525 ? 6.733 21.092 -24.500 1.00 96.06 525 GLU A N 1
ATOM 4263 C CA . GLU A 1 525 ? 6.163 19.880 -23.886 1.00 96.06 525 GLU A CA 1
ATOM 4264 C C . GLU A 1 525 ? 6.923 19.493 -22.606 1.00 96.06 525 GLU A C 1
ATOM 4266 O O . GLU A 1 525 ? 6.317 19.419 -21.534 1.00 96.06 525 GLU A O 1
ATOM 4271 N N . CYS A 1 526 ? 8.250 19.339 -22.676 1.00 93.19 526 CYS A N 1
ATOM 4272 C CA . CYS A 1 526 ? 9.096 19.006 -21.527 1.00 93.19 526 CYS A CA 1
ATOM 4273 C C . CYS A 1 526 ? 8.970 20.021 -20.380 1.00 93.19 526 CYS A C 1
ATOM 4275 O O . CYS A 1 526 ? 8.850 19.612 -19.226 1.00 93.19 526 CYS A O 1
ATOM 4277 N N . SER A 1 527 ? 8.924 21.324 -20.676 1.00 95.06 527 SER A N 1
ATOM 4278 C CA . SER A 1 527 ? 8.697 22.370 -19.667 1.00 95.06 527 SER A CA 1
ATOM 4279 C C . SER A 1 527 ? 7.326 22.233 -18.988 1.00 95.06 527 SER A C 1
ATOM 4281 O O . SER A 1 527 ? 7.226 22.308 -17.760 1.00 95.06 527 SER A O 1
ATOM 4283 N N . THR A 1 528 ? 6.260 21.949 -19.749 1.00 96.62 528 THR A N 1
ATOM 4284 C CA . THR A 1 528 ? 4.931 21.723 -19.154 1.00 96.62 528 THR A CA 1
ATOM 4285 C C . THR A 1 528 ? 4.864 20.449 -18.311 1.00 96.62 528 THR A C 1
ATOM 4287 O O . THR A 1 528 ? 4.237 20.471 -17.252 1.00 96.62 528 THR A O 1
ATOM 4290 N N . LEU A 1 529 ? 5.540 19.372 -18.725 1.00 96.31 529 LEU A N 1
ATOM 4291 C CA . LEU A 1 529 ? 5.621 18.116 -17.974 1.00 96.31 529 LEU A CA 1
ATOM 4292 C C . LEU A 1 529 ? 6.442 18.265 -16.687 1.00 96.31 529 LEU A C 1
ATOM 4294 O O . LEU A 1 529 ? 6.009 17.776 -15.646 1.00 96.31 529 LEU A O 1
ATOM 4298 N N . MET A 1 530 ? 7.566 18.988 -16.730 1.00 96.00 530 MET A N 1
ATOM 4299 C CA . MET A 1 530 ? 8.366 19.335 -15.549 1.00 96.00 530 MET A CA 1
ATOM 4300 C C . MET A 1 530 ? 7.515 20.094 -14.526 1.00 96.00 530 MET A C 1
ATOM 4302 O O . MET A 1 530 ? 7.372 19.638 -13.394 1.00 96.00 530 MET A O 1
ATOM 4306 N N . ARG A 1 531 ? 6.826 21.158 -14.955 1.00 96.06 531 ARG A N 1
ATOM 4307 C CA . ARG A 1 531 ? 5.919 21.924 -14.088 1.00 96.06 531 ARG A CA 1
ATOM 4308 C C . ARG A 1 531 ? 4.775 21.070 -13.529 1.00 96.06 531 ARG A C 1
ATOM 4310 O O . ARG A 1 531 ? 4.363 21.262 -12.387 1.00 96.06 531 ARG A O 1
ATOM 4317 N N . LEU A 1 532 ? 4.221 20.133 -14.302 1.00 96.56 532 LEU A N 1
ATOM 4318 C CA . LEU A 1 532 ? 3.185 19.211 -13.810 1.00 96.56 532 LEU A CA 1
ATOM 4319 C C . LEU A 1 532 ? 3.736 18.222 -12.770 1.00 96.56 532 LEU A C 1
ATOM 4321 O O . LEU A 1 532 ? 3.051 17.946 -11.784 1.00 96.56 532 LEU A O 1
ATOM 4325 N N . LEU A 1 533 ? 4.966 17.735 -12.954 1.00 95.88 533 LEU A N 1
ATOM 4326 C CA . LEU A 1 533 ? 5.656 16.869 -11.998 1.00 95.88 533 LEU A CA 1
ATOM 4327 C C . LEU A 1 533 ? 5.969 17.612 -10.691 1.00 95.88 533 LEU A C 1
ATOM 4329 O O . LEU A 1 533 ? 5.687 17.082 -9.620 1.00 95.88 533 LEU A O 1
ATOM 4333 N N . GLU A 1 534 ? 6.472 18.845 -10.766 1.00 96.38 534 GLU A N 1
ATOM 4334 C CA . GLU A 1 534 ? 6.731 19.711 -9.606 1.00 96.38 534 GLU A CA 1
ATOM 4335 C C . GLU A 1 534 ? 5.459 19.936 -8.777 1.00 96.38 534 GLU A C 1
ATOM 4337 O O . GLU A 1 534 ? 5.450 19.662 -7.578 1.00 96.38 534 GLU A O 1
ATOM 4342 N N . ASN A 1 535 ? 4.351 20.322 -9.424 1.00 95.31 535 ASN A N 1
ATOM 4343 C CA . ASN A 1 535 ? 3.051 20.482 -8.760 1.00 95.31 535 ASN A CA 1
ATOM 4344 C C . ASN A 1 535 ? 2.557 19.172 -8.112 1.00 95.31 535 ASN A C 1
ATOM 4346 O O . ASN A 1 535 ? 1.979 19.197 -7.025 1.00 95.31 535 ASN A O 1
ATOM 4350 N N . ALA A 1 536 ? 2.776 18.019 -8.755 1.00 94.94 536 ALA A N 1
ATOM 4351 C CA . ALA A 1 536 ? 2.394 16.718 -8.205 1.00 94.94 536 ALA A CA 1
ATOM 4352 C C . ALA A 1 536 ? 3.259 16.313 -6.995 1.00 94.94 536 ALA A C 1
ATOM 4354 O O . ALA A 1 536 ? 2.736 15.767 -6.020 1.00 94.94 536 ALA A O 1
ATOM 4355 N N . VAL A 1 537 ? 4.561 16.615 -7.029 1.00 95.25 537 VAL A N 1
ATOM 4356 C CA . VAL A 1 537 ? 5.496 16.398 -5.914 1.00 95.25 537 VAL A CA 1
ATOM 4357 C C . VAL A 1 537 ? 5.168 17.321 -4.740 1.00 95.25 537 VAL A C 1
ATOM 4359 O O . VAL A 1 537 ? 5.103 16.852 -3.605 1.00 95.25 537 VAL A O 1
ATOM 4362 N N . GLU A 1 538 ? 4.890 18.604 -4.982 1.00 96.12 538 GLU A N 1
ATOM 4363 C CA . GLU A 1 538 ? 4.508 19.550 -3.927 1.00 96.12 538 GLU A CA 1
ATOM 4364 C C . GLU A 1 538 ? 3.164 19.172 -3.282 1.00 96.12 538 GLU A C 1
ATOM 4366 O O . GLU A 1 538 ? 3.060 19.127 -2.052 1.00 96.12 538 GLU A O 1
ATOM 4371 N N . ALA A 1 539 ? 2.160 18.794 -4.082 1.00 95.94 539 ALA A N 1
ATOM 4372 C CA . ALA A 1 539 ? 0.887 18.284 -3.573 1.00 95.94 539 ALA A CA 1
ATOM 4373 C C . ALA A 1 539 ? 1.063 16.999 -2.739 1.00 95.94 539 ALA A C 1
ATOM 4375 O O . ALA A 1 539 ? 0.468 16.877 -1.664 1.00 95.94 539 ALA A O 1
ATOM 4376 N N . GLY A 1 540 ? 1.916 16.070 -3.186 1.00 94.81 540 GLY A N 1
ATOM 4377 C CA . GLY A 1 540 ? 2.261 14.855 -2.443 1.00 94.81 540 GLY A CA 1
ATOM 4378 C C . GLY A 1 540 ? 2.957 15.156 -1.112 1.00 94.81 540 GLY A C 1
ATOM 4379 O O . GLY A 1 540 ? 2.531 14.665 -0.067 1.00 94.81 540 GLY A O 1
ATOM 4380 N N . ASN A 1 541 ? 3.969 16.027 -1.123 1.00 94.19 541 ASN A N 1
ATOM 4381 C CA . ASN A 1 541 ? 4.682 16.476 0.077 1.00 94.19 541 ASN A CA 1
ATOM 4382 C C . ASN A 1 541 ? 3.741 17.165 1.076 1.00 94.19 541 ASN A C 1
ATOM 4384 O O . ASN A 1 541 ? 3.811 16.902 2.280 1.00 94.19 541 ASN A O 1
ATOM 4388 N N . LYS A 1 542 ? 2.813 17.997 0.588 1.00 95.94 542 LYS A N 1
ATOM 4389 C CA . LYS A 1 542 ? 1.782 18.629 1.416 1.00 95.94 542 LYS A CA 1
ATOM 4390 C C . LYS A 1 542 ? 0.846 17.593 2.043 1.00 95.94 542 LYS A C 1
ATOM 4392 O O . LYS A 1 542 ? 0.638 17.638 3.254 1.00 95.94 542 LYS A O 1
ATOM 4397 N N . GLN A 1 543 ? 0.346 16.627 1.271 1.00 95.88 543 GLN A N 1
ATOM 4398 C CA . GLN A 1 543 ? -0.511 15.554 1.790 1.00 95.88 543 GLN A CA 1
ATOM 4399 C C . GLN A 1 543 ? 0.208 14.694 2.848 1.00 95.88 543 GLN A C 1
ATOM 4401 O O . GLN A 1 543 ? -0.391 14.344 3.868 1.00 95.88 543 GLN A O 1
ATOM 4406 N N . ILE A 1 544 ? 1.494 14.390 2.639 1.00 94.69 544 ILE A N 1
ATOM 4407 C CA . ILE A 1 544 ? 2.341 13.679 3.610 1.00 94.69 544 ILE A CA 1
ATOM 4408 C C . ILE A 1 544 ? 2.507 14.509 4.890 1.00 94.69 544 ILE A C 1
ATOM 4410 O O . ILE A 1 544 ? 2.335 13.978 5.984 1.00 94.69 544 ILE A O 1
ATOM 4414 N N . SER A 1 545 ? 2.771 15.814 4.777 1.00 94.88 545 SER A N 1
ATOM 4415 C CA . SER A 1 545 ? 2.863 16.720 5.931 1.00 94.88 545 SER A CA 1
ATOM 4416 C C . SER A 1 545 ? 1.545 16.793 6.714 1.00 94.88 545 SER A C 1
ATOM 4418 O O . SER A 1 545 ? 1.534 16.678 7.942 1.00 94.88 545 SER A O 1
ATOM 4420 N N . GLU A 1 546 ? 0.408 16.908 6.025 1.00 95.50 546 GLU A N 1
ATOM 4421 C CA . GLU A 1 546 ? -0.916 16.922 6.652 1.00 95.50 546 GLU A CA 1
ATOM 4422 C C . GLU A 1 546 ? -1.222 15.615 7.400 1.00 95.50 546 GLU A C 1
ATOM 4424 O O . GLU A 1 546 ? -1.702 15.666 8.537 1.00 95.50 546 GLU A O 1
ATOM 4429 N N . GLU A 1 547 ? -0.947 14.441 6.815 1.00 94.56 547 GLU A N 1
ATOM 4430 C CA . GLU A 1 547 ? -1.189 13.171 7.515 1.00 94.56 547 GLU A CA 1
ATOM 4431 C C . GLU A 1 547 ? -0.161 12.903 8.622 1.00 94.56 547 GLU A C 1
ATOM 4433 O O . GLU A 1 547 ? -0.558 12.432 9.684 1.00 94.56 547 GLU A O 1
ATOM 4438 N N . ASN A 1 548 ? 1.107 13.299 8.470 1.00 94.94 548 ASN A N 1
ATOM 4439 C CA . ASN A 1 548 ? 2.096 13.238 9.553 1.00 94.94 548 ASN A CA 1
ATOM 4440 C C . ASN A 1 548 ? 1.651 14.074 10.765 1.00 94.94 548 ASN A C 1
ATOM 4442 O O . ASN A 1 548 ? 1.687 13.588 11.893 1.00 94.94 548 ASN A O 1
ATOM 4446 N N . ASN A 1 549 ? 1.131 15.288 10.551 1.00 95.31 549 ASN A N 1
ATOM 4447 C CA . ASN A 1 549 ? 0.557 16.108 11.626 1.00 95.31 549 ASN A CA 1
ATOM 4448 C C . ASN A 1 549 ? -0.684 15.447 12.272 1.00 95.31 549 ASN A C 1
ATOM 4450 O O . ASN A 1 549 ? -0.857 15.474 13.498 1.00 95.31 549 ASN A O 1
ATOM 4454 N N . LYS A 1 550 ? -1.534 14.780 11.478 1.00 96.81 550 LYS A N 1
ATOM 4455 C CA . LYS A 1 550 ? -2.645 13.957 11.994 1.00 96.81 550 LYS A CA 1
ATOM 4456 C C . LYS A 1 550 ? -2.151 12.739 12.787 1.00 96.81 550 LYS A C 1
ATOM 4458 O O . LYS A 1 550 ? -2.771 12.399 13.789 1.00 96.81 550 LYS A O 1
ATOM 4463 N N . VAL A 1 551 ? -1.062 12.084 12.390 1.00 95.56 551 VAL A N 1
ATOM 4464 C CA . VAL A 1 551 ? -0.458 10.958 13.126 1.00 95.56 551 VAL A CA 1
ATOM 4465 C C . VAL A 1 551 ? 0.145 11.439 14.446 1.00 95.56 551 VAL A C 1
ATOM 4467 O O . VAL A 1 551 ? -0.247 10.926 15.491 1.00 95.56 551 VAL A O 1
ATOM 4470 N N . LEU A 1 552 ? 0.975 12.484 14.429 1.00 96.75 552 LEU A N 1
ATOM 4471 C CA . LEU A 1 552 ? 1.586 13.074 15.628 1.00 96.75 552 LEU A CA 1
ATOM 4472 C C . LEU A 1 552 ? 0.535 13.549 16.647 1.00 96.75 552 LEU A C 1
ATOM 4474 O O . LEU A 1 552 ? 0.680 13.325 17.847 1.00 96.75 552 LEU A O 1
ATOM 4478 N N . SER A 1 553 ? -0.570 14.157 16.198 1.00 96.19 553 SER A N 1
ATOM 4479 C CA . SER A 1 553 ? -1.656 14.559 17.109 1.00 96.19 553 SER A CA 1
ATOM 4480 C C . SER A 1 553 ? -2.377 13.364 17.757 1.00 96.19 553 SER A C 1
ATOM 4482 O O . SER A 1 553 ? -2.686 13.425 18.952 1.00 96.19 553 SER A O 1
ATOM 4484 N N . LYS A 1 554 ? -2.587 12.260 17.019 1.00 97.25 554 LYS A N 1
ATOM 4485 C CA . LYS A 1 554 ? -3.120 10.990 17.555 1.00 97.25 554 LYS A CA 1
ATOM 4486 C C . LYS A 1 554 ? -2.131 10.342 18.533 1.00 97.25 554 LYS A C 1
ATOM 4488 O O . LYS A 1 554 ? -2.541 9.910 19.608 1.00 97.25 554 LYS A O 1
ATOM 4493 N N . GLU A 1 555 ? -0.844 10.315 18.198 1.00 95.25 555 GLU A N 1
ATOM 4494 C CA . GLU A 1 555 ? 0.230 9.769 19.034 1.00 95.25 555 GLU A CA 1
ATOM 4495 C C . GLU A 1 555 ? 0.330 10.515 20.370 1.00 95.25 555 GLU A C 1
ATOM 4497 O O . GLU A 1 555 ? 0.222 9.897 21.428 1.00 95.25 555 GLU A O 1
ATOM 4502 N N . LEU A 1 556 ? 0.390 11.850 20.344 1.00 97.56 556 LEU A N 1
ATOM 4503 C CA . LEU A 1 556 ? 0.375 12.683 21.550 1.00 97.56 556 LEU A CA 1
ATOM 4504 C C . LEU A 1 556 ? -0.910 12.493 22.378 1.00 97.56 556 LEU A C 1
ATOM 4506 O O . LEU A 1 556 ? -0.884 12.597 23.605 1.00 97.56 556 LEU A O 1
ATOM 4510 N N . ALA A 1 557 ? -2.061 12.228 21.751 1.00 97.12 557 ALA A N 1
ATOM 4511 C CA . ALA A 1 557 ? -3.296 11.912 22.476 1.00 97.12 557 ALA A CA 1
ATOM 4512 C C . ALA A 1 557 ? -3.220 10.540 23.176 1.00 97.12 557 ALA A C 1
ATOM 4514 O O . ALA A 1 557 ? -3.585 10.428 24.351 1.00 97.12 557 ALA A O 1
ATOM 4515 N N . LEU A 1 558 ? -2.690 9.519 22.497 1.00 96.31 558 LEU A N 1
ATOM 4516 C CA . LEU A 1 558 ? -2.464 8.188 23.065 1.00 96.31 558 LEU A CA 1
ATOM 4517 C C . LEU A 1 558 ? -1.412 8.212 24.183 1.00 96.31 558 LEU A C 1
ATOM 4519 O O . LEU A 1 558 ? -1.636 7.605 25.228 1.00 96.31 558 LEU A O 1
ATOM 4523 N N . GLN A 1 559 ? -0.322 8.963 24.021 1.00 96.75 559 GLN A N 1
ATOM 4524 C CA . GLN A 1 559 ? 0.743 9.104 25.017 1.00 96.75 559 GLN A CA 1
ATOM 4525 C C . GLN A 1 559 ? 0.225 9.742 26.319 1.00 96.75 559 GLN A C 1
ATOM 4527 O O . GLN A 1 559 ? 0.483 9.221 27.405 1.00 96.75 559 GLN A O 1
ATOM 4532 N N . ARG A 1 560 ? -0.596 10.802 26.226 1.00 97.50 560 ARG A N 1
ATOM 4533 C CA . ARG A 1 560 ? -1.285 11.392 27.394 1.00 97.50 560 ARG A CA 1
ATOM 4534 C C . ARG A 1 560 ? -2.246 10.398 28.057 1.00 97.50 560 ARG A C 1
ATOM 4536 O O . ARG A 1 560 ? -2.280 10.303 29.284 1.00 97.50 560 ARG A O 1
ATOM 4543 N N . LYS A 1 561 ? -3.007 9.624 27.268 1.00 97.81 561 LYS A N 1
ATOM 4544 C CA . LYS A 1 561 ? -3.912 8.585 27.797 1.00 97.81 561 LYS A CA 1
ATOM 4545 C C . LYS A 1 561 ? -3.139 7.470 28.511 1.00 97.81 561 LYS A C 1
ATOM 4547 O O . LYS A 1 561 ? -3.563 7.034 29.577 1.00 97.81 561 LYS A O 1
ATOM 4552 N N . LEU A 1 562 ? -1.987 7.062 27.978 1.00 96.94 562 LEU A N 1
ATOM 4553 C CA . LEU A 1 562 ? -1.091 6.079 28.589 1.00 96.94 562 LEU A CA 1
ATOM 4554 C C . LEU A 1 562 ? -0.542 6.588 29.931 1.00 96.94 562 LEU A C 1
ATOM 4556 O O . LEU A 1 562 ? -0.668 5.890 30.932 1.00 96.94 562 LEU A O 1
ATOM 4560 N N . GLN A 1 563 ? -0.037 7.824 29.994 1.00 97.62 563 GLN A N 1
ATOM 4561 C CA . GLN A 1 563 ? 0.429 8.445 31.247 1.00 97.62 563 GLN A CA 1
ATOM 4562 C C . GLN A 1 563 ? -0.682 8.548 32.311 1.00 97.62 563 GLN A C 1
ATOM 4564 O O . GLN A 1 563 ? -0.434 8.333 33.502 1.00 97.62 563 GLN A O 1
ATOM 4569 N N . SER A 1 564 ? -1.918 8.837 31.892 1.00 97.44 564 SER A N 1
ATOM 4570 C CA . SER A 1 564 ? -3.091 8.848 32.774 1.00 97.44 564 SER A CA 1
ATOM 4571 C C . SER A 1 564 ? -3.389 7.450 33.338 1.00 97.44 564 SER A C 1
ATOM 4573 O O . SER A 1 564 ? -3.474 7.286 34.559 1.00 97.44 564 SER A O 1
ATOM 4575 N N . LEU A 1 565 ? -3.436 6.427 32.475 1.00 96.62 565 LEU A N 1
ATOM 4576 C CA . LEU A 1 565 ? -3.661 5.031 32.869 1.00 96.62 565 LEU A CA 1
ATOM 4577 C C . LEU A 1 565 ? -2.535 4.479 33.754 1.00 96.62 565 LEU A C 1
ATOM 4579 O O . LEU A 1 565 ? -2.814 3.790 34.731 1.00 96.62 565 LEU A O 1
ATOM 4583 N N . GLU A 1 566 ? -1.271 4.816 33.487 1.00 96.69 566 GLU A N 1
ATOM 4584 C CA . GLU A 1 566 ? -0.160 4.481 34.383 1.00 96.69 566 GLU A CA 1
ATOM 4585 C C . GLU A 1 566 ? -0.334 5.090 35.776 1.00 96.69 566 GLU A C 1
ATOM 4587 O O . GLU A 1 566 ? -0.032 4.442 36.779 1.00 96.69 566 GLU A O 1
ATOM 4592 N N . SER A 1 567 ? -0.783 6.344 35.845 1.00 96.19 567 SER A N 1
ATOM 4593 C CA . SER A 1 567 ? -0.974 7.066 37.105 1.00 96.19 567 SER A CA 1
ATOM 4594 C C . SER A 1 567 ? -2.121 6.466 37.920 1.00 96.19 567 SER A C 1
ATOM 4596 O O . SER A 1 567 ? -2.004 6.299 39.134 1.00 96.19 567 SER A O 1
ATOM 4598 N N . GLU A 1 568 ? -3.198 6.051 37.253 1.00 97.31 568 GLU A N 1
ATOM 4599 C CA . GLU A 1 568 ? -4.282 5.281 37.862 1.00 97.31 568 GLU A CA 1
ATOM 4600 C C . GLU A 1 568 ? -3.836 3.883 38.309 1.00 97.31 568 GLU A C 1
ATOM 4602 O O . GLU A 1 568 ? -4.137 3.473 39.427 1.00 97.31 568 GLU A O 1
ATOM 4607 N N . LEU A 1 569 ? -3.054 3.171 37.499 1.00 97.12 569 LEU A N 1
ATOM 4608 C CA . LEU A 1 569 ? -2.532 1.846 37.837 1.00 97.12 569 LEU A CA 1
ATOM 4609 C C . LEU A 1 569 ? -1.571 1.917 39.039 1.00 97.12 569 LEU A C 1
ATOM 4611 O O . LEU A 1 569 ? -1.635 1.072 39.936 1.00 97.12 569 LEU A O 1
ATOM 4615 N N . LYS A 1 570 ? -0.735 2.963 39.121 1.00 97.19 570 LYS A N 1
ATOM 4616 C CA . LYS A 1 570 ? 0.086 3.288 40.304 1.00 97.19 570 LYS A CA 1
ATOM 4617 C C . LYS A 1 570 ? -0.800 3.530 41.539 1.00 97.19 570 LYS A C 1
ATOM 4619 O O . LYS A 1 570 ? -0.524 2.947 42.588 1.00 97.19 570 LYS A O 1
ATOM 4624 N N . ARG A 1 571 ? -1.899 4.288 41.405 1.00 97.75 571 ARG A N 1
ATOM 4625 C CA . ARG A 1 571 ? -2.894 4.526 42.474 1.00 97.75 571 ARG A CA 1
ATOM 4626 C C . ARG A 1 571 ? -3.552 3.224 42.948 1.00 97.75 571 ARG A C 1
ATOM 4628 O O . ARG A 1 571 ? -3.485 2.907 44.131 1.00 97.75 571 ARG A O 1
ATOM 4635 N N . LYS A 1 572 ? -4.074 2.405 42.030 1.00 97.19 572 LYS A N 1
ATOM 4636 C CA . LYS A 1 572 ? -4.730 1.121 42.341 1.00 97.19 572 LYS A CA 1
ATOM 4637 C C . LYS A 1 572 ? -3.777 0.101 42.969 1.00 97.19 572 LYS A C 1
ATOM 4639 O O . LYS A 1 572 ? -4.184 -0.636 43.864 1.00 97.19 572 LYS A O 1
ATOM 4644 N N . ARG A 1 573 ? -2.493 0.094 42.587 1.00 97.62 573 ARG A N 1
ATOM 4645 C CA . ARG A 1 573 ? -1.452 -0.690 43.283 1.00 97.62 573 ARG A CA 1
ATOM 4646 C C . ARG A 1 573 ? -1.209 -0.210 44.720 1.00 97.62 573 ARG A C 1
ATOM 4648 O O . ARG A 1 573 ? -0.926 -1.045 45.575 1.00 97.62 573 ARG A O 1
ATOM 4655 N N . ALA A 1 574 ? -1.306 1.091 44.998 1.00 96.88 574 ALA A N 1
ATOM 4656 C CA . ALA A 1 574 ? -1.204 1.620 46.360 1.00 96.88 574 ALA A CA 1
ATOM 4657 C C . ALA A 1 574 ? -2.443 1.260 47.199 1.00 96.88 574 ALA A C 1
ATOM 4659 O O . ALA A 1 574 ? -2.289 0.712 48.289 1.00 96.88 574 ALA A O 1
ATOM 4660 N N . GLU A 1 575 ? -3.650 1.455 46.655 1.00 97.19 575 GLU A N 1
ATOM 4661 C CA . GLU A 1 575 ? -4.921 1.048 47.279 1.00 97.19 575 GLU A CA 1
ATOM 4662 C C . GLU A 1 575 ? -4.921 -0.453 47.633 1.00 97.19 575 GLU A C 1
ATOM 4664 O O . GLU A 1 575 ? -5.199 -0.827 48.770 1.00 97.19 575 GLU A O 1
ATOM 4669 N N . HIS A 1 576 ? -4.520 -1.324 46.699 1.00 96.12 576 HIS A N 1
ATOM 4670 C CA . HIS A 1 576 ? -4.422 -2.769 46.939 1.00 96.12 576 HIS A CA 1
ATOM 4671 C C . HIS A 1 576 ? -3.397 -3.119 48.031 1.00 96.12 576 HIS A C 1
ATOM 4673 O O . HIS A 1 576 ? -3.638 -4.013 48.843 1.00 96.12 576 HIS A O 1
ATOM 4679 N N . LYS A 1 577 ? -2.240 -2.442 48.075 1.00 96.94 577 LYS A N 1
ATOM 4680 C CA . LYS A 1 577 ? -1.256 -2.643 49.154 1.00 96.94 577 LYS A CA 1
ATOM 4681 C C . LYS A 1 577 ? -1.829 -2.232 50.511 1.00 96.94 577 LYS A C 1
ATOM 4683 O O . LYS A 1 577 ? -1.672 -2.976 51.473 1.00 96.94 577 LYS A O 1
ATOM 4688 N N . GLN A 1 578 ? -2.524 -1.097 50.575 1.00 96.88 578 GLN A N 1
ATOM 4689 C CA . GLN A 1 578 ? -3.169 -0.616 51.796 1.00 96.88 578 GLN A CA 1
ATOM 4690 C C . GLN A 1 578 ? -4.244 -1.595 52.291 1.00 96.88 578 GLN A C 1
ATOM 4692 O O . GLN A 1 578 ? -4.235 -1.945 53.469 1.00 96.88 578 GLN A O 1
ATOM 4697 N N . LEU A 1 579 ? -5.100 -2.098 51.394 1.00 96.50 579 LEU A N 1
ATOM 4698 C CA . LEU A 1 579 ? -6.117 -3.107 51.718 1.00 96.50 579 LEU A CA 1
ATOM 4699 C C . LEU A 1 579 ? -5.500 -4.428 52.205 1.00 96.50 579 LEU A C 1
ATOM 4701 O O . LEU A 1 579 ? -5.982 -5.008 53.174 1.00 96.50 579 LEU A O 1
ATOM 4705 N N . GLY A 1 580 ? -4.401 -4.883 51.592 1.00 96.62 580 GLY A N 1
ATOM 4706 C CA . GLY A 1 580 ? -3.657 -6.054 52.072 1.00 96.62 580 GLY A CA 1
ATOM 4707 C C . GLY A 1 580 ? -3.075 -5.851 53.477 1.00 96.62 580 GLY A C 1
ATOM 4708 O O . GLY A 1 580 ? -3.143 -6.747 54.316 1.00 96.62 580 GLY A O 1
ATOM 4709 N N . CYS A 1 581 ? -2.561 -4.655 53.779 1.00 95.44 581 CYS A N 1
ATOM 4710 C CA . CYS A 1 581 ? -2.106 -4.309 55.126 1.00 95.44 581 CYS A CA 1
ATOM 4711 C C . CYS A 1 581 ? -3.254 -4.285 56.151 1.00 95.44 581 CYS A C 1
ATOM 4713 O O . CYS A 1 581 ? -3.065 -4.784 57.261 1.00 95.44 581 CYS A O 1
ATOM 4715 N N . THR A 1 582 ? -4.434 -3.751 55.806 1.00 95.88 582 THR A N 1
ATOM 4716 C CA . THR A 1 582 ? -5.586 -3.746 56.726 1.00 95.88 582 THR A CA 1
ATOM 4717 C C . THR A 1 582 ? -6.175 -5.141 56.927 1.00 95.88 582 THR A C 1
ATOM 4719 O O . THR A 1 582 ? -6.530 -5.473 58.056 1.00 95.88 582 THR A O 1
ATOM 4722 N N . LEU A 1 583 ? -6.214 -5.983 55.887 1.00 96.62 583 LEU A N 1
ATOM 4723 C CA . LEU A 1 583 ? -6.637 -7.383 56.003 1.00 96.62 583 LEU A CA 1
ATOM 4724 C C . LEU A 1 583 ? -5.699 -8.173 56.926 1.00 96.62 583 LEU A C 1
ATOM 4726 O O . LEU A 1 583 ? -6.164 -8.750 57.903 1.00 96.62 583 LEU A O 1
ATOM 4730 N N . ASN A 1 584 ? -4.381 -8.095 56.715 1.00 96.25 584 ASN A N 1
ATOM 4731 C CA . ASN A 1 584 ? -3.393 -8.754 57.580 1.00 96.25 584 ASN A CA 1
ATOM 4732 C C . ASN A 1 584 ? -3.470 -8.285 59.050 1.00 96.25 584 ASN A C 1
ATOM 4734 O O . ASN A 1 584 ? -3.145 -9.044 59.963 1.00 96.25 584 ASN A O 1
ATOM 4738 N N . ALA A 1 585 ? -3.865 -7.032 59.305 1.00 95.50 585 ALA A N 1
ATOM 4739 C CA . ALA A 1 585 ? -4.085 -6.525 60.661 1.00 95.50 585 ALA A CA 1
ATOM 4740 C C . ALA A 1 585 ? -5.389 -7.064 61.284 1.00 95.50 585 ALA A C 1
ATOM 4742 O O . ALA A 1 585 ? -5.412 -7.418 62.467 1.00 95.50 585 ALA A O 1
ATOM 4743 N N . PHE A 1 586 ? -6.455 -7.176 60.486 1.00 96.12 586 PHE A N 1
ATOM 4744 C CA . PHE A 1 586 ? -7.717 -7.789 60.898 1.00 96.12 586 PHE A CA 1
ATOM 4745 C C . PHE A 1 586 ? -7.559 -9.291 61.185 1.00 96.12 586 PHE A C 1
ATOM 4747 O O . PHE A 1 586 ? -7.972 -9.756 62.241 1.00 96.12 586 PHE A O 1
ATOM 4754 N N . GLU A 1 587 ? -6.880 -10.042 60.316 1.00 94.94 587 GLU A N 1
ATOM 4755 C CA . GLU A 1 587 ? -6.586 -11.466 60.527 1.00 94.94 587 GLU A CA 1
ATOM 4756 C C . GLU A 1 587 ? -5.758 -11.697 61.796 1.00 94.94 587 GLU A C 1
ATOM 4758 O O . GLU A 1 587 ? -6.093 -12.563 62.601 1.00 94.94 587 GLU A O 1
ATOM 4763 N N . LYS A 1 588 ? -4.724 -10.879 62.048 1.00 95.75 588 LYS A N 1
ATOM 4764 C CA . LYS A 1 588 ? -3.943 -10.955 63.296 1.00 95.75 588 LYS A CA 1
ATOM 4765 C C . LYS A 1 588 ? -4.795 -10.705 64.539 1.00 95.75 588 LYS A C 1
ATOM 4767 O O . LYS A 1 588 ? -4.685 -11.454 65.504 1.00 95.75 588 LYS A O 1
ATOM 4772 N N . THR A 1 589 ? -5.641 -9.676 64.526 1.00 95.31 589 THR A N 1
ATOM 4773 C CA . THR A 1 589 ? -6.516 -9.372 65.673 1.00 95.31 589 THR A CA 1
ATOM 4774 C C . THR A 1 589 ? -7.625 -10.409 65.854 1.00 95.31 589 THR A C 1
ATOM 4776 O O . THR A 1 589 ? -7.971 -10.727 66.990 1.00 95.31 589 THR A O 1
ATOM 4779 N N . HIS A 1 590 ? -8.121 -11.015 64.772 1.00 95.19 590 HIS A N 1
ATOM 4780 C CA . HIS A 1 590 ? -9.052 -12.139 64.836 1.00 95.19 590 HIS A CA 1
ATOM 4781 C C . HIS A 1 590 ? -8.389 -13.412 65.388 1.00 95.19 590 HIS A C 1
ATOM 4783 O O . HIS A 1 590 ? -8.952 -14.055 66.269 1.00 95.19 590 HIS A O 1
ATOM 4789 N N . ASN A 1 591 ? -7.172 -13.742 64.948 1.00 95.06 591 ASN A N 1
ATOM 4790 C CA . ASN A 1 591 ? -6.429 -14.906 65.438 1.00 95.06 591 ASN A CA 1
ATOM 4791 C C . ASN A 1 591 ? -6.095 -14.780 66.932 1.00 95.06 591 ASN A C 1
ATOM 4793 O O . ASN A 1 591 ? -6.347 -15.719 67.680 1.00 95.06 591 ASN A O 1
ATOM 4797 N N . LEU A 1 592 ? -5.646 -13.604 67.390 1.00 96.06 592 LEU A N 1
ATOM 4798 C CA . LEU A 1 592 ? -5.465 -13.328 68.822 1.00 96.06 592 LEU A CA 1
ATOM 4799 C C . LEU A 1 592 ? -6.774 -13.527 69.604 1.00 96.06 592 LEU A C 1
ATOM 4801 O O . LEU A 1 592 ? -6.778 -14.167 70.651 1.00 96.06 592 LEU A O 1
ATOM 4805 N N . ARG A 1 593 ? -7.910 -13.060 69.067 1.00 95.38 593 ARG A N 1
ATOM 4806 C CA . ARG A 1 593 ? -9.235 -13.256 69.677 1.00 95.38 593 ARG A CA 1
ATOM 4807 C C . ARG A 1 593 ? -9.651 -14.731 69.744 1.00 95.38 593 ARG A C 1
ATOM 4809 O O . ARG A 1 593 ? -10.313 -15.133 70.699 1.00 95.38 593 ARG A O 1
ATOM 4816 N N . LEU A 1 594 ? -9.272 -15.541 68.755 1.00 95.25 594 LEU A N 1
ATOM 4817 C CA . LEU A 1 594 ? -9.488 -16.990 68.767 1.00 95.25 594 LEU A CA 1
ATOM 4818 C C . LEU A 1 594 ? -8.591 -17.690 69.799 1.00 95.25 594 LEU A C 1
ATOM 4820 O O . LEU A 1 594 ? -9.068 -18.591 70.485 1.00 95.25 594 LEU A O 1
ATOM 4824 N N . GLU A 1 595 ? -7.339 -17.257 69.967 1.00 95.94 595 GLU A N 1
ATOM 4825 C CA . GLU A 1 595 ? -6.440 -17.761 71.016 1.00 95.94 595 GLU A CA 1
ATOM 4826 C C . GLU A 1 595 ? -6.926 -17.378 72.427 1.00 95.94 595 GLU A C 1
ATOM 4828 O O . GLU A 1 595 ? -6.966 -18.243 73.302 1.00 95.94 595 GLU A O 1
ATOM 4833 N N . GLU A 1 596 ? -7.401 -16.141 72.637 1.00 96.00 596 GLU A N 1
ATOM 4834 C CA . GLU A 1 596 ? -8.061 -15.697 73.882 1.00 96.00 596 GLU A CA 1
ATOM 4835 C C . GLU A 1 596 ? -9.252 -16.602 74.249 1.00 96.00 596 GLU A C 1
ATOM 4837 O O . GLU A 1 596 ? -9.376 -17.065 75.390 1.00 96.00 596 GLU A O 1
ATOM 4842 N N . ILE A 1 597 ? -10.132 -16.877 73.278 1.00 95.44 597 ILE A N 1
ATOM 4843 C CA . ILE A 1 597 ? -11.319 -17.727 73.462 1.00 95.44 597 ILE A CA 1
ATOM 4844 C C . ILE A 1 597 ? -10.913 -19.183 73.710 1.00 95.44 597 ILE A C 1
ATOM 4846 O O . ILE A 1 597 ? -11.458 -19.819 74.613 1.00 95.44 597 ILE A O 1
ATOM 4850 N N . ARG A 1 598 ? -9.938 -19.711 72.960 1.00 95.81 598 ARG A N 1
ATOM 4851 C CA . ARG A 1 598 ? -9.424 -21.075 73.137 1.00 95.81 598 ARG A CA 1
ATOM 4852 C C . ARG A 1 598 ? -8.802 -21.261 74.520 1.00 95.81 598 ARG A C 1
ATOM 4854 O O . ARG A 1 598 ? -9.137 -22.227 75.200 1.00 95.81 598 ARG A O 1
ATOM 4861 N N . HIS A 1 599 ? -7.945 -20.343 74.960 1.00 96.12 599 HIS A N 1
ATOM 4862 C CA . HIS A 1 599 ? -7.337 -20.422 76.286 1.00 96.12 599 HIS A CA 1
ATOM 4863 C C . HIS A 1 599 ? -8.399 -20.309 77.391 1.00 96.12 599 HIS A C 1
ATOM 4865 O O . HIS A 1 599 ? -8.378 -21.069 78.358 1.00 96.12 599 HIS A O 1
ATOM 4871 N N . SER A 1 600 ? -9.397 -19.436 77.210 1.00 95.38 600 SER A N 1
ATOM 4872 C CA . SER A 1 600 ? -10.556 -19.357 78.110 1.00 95.38 600 SER A CA 1
ATOM 4873 C C . SER A 1 600 ? -11.322 -20.685 78.178 1.00 95.38 600 SER A C 1
ATOM 4875 O O . SER A 1 600 ? -11.693 -21.121 79.270 1.00 95.38 600 SER A O 1
ATOM 4877 N N . LEU A 1 601 ? -11.506 -21.368 77.042 1.00 95.00 601 LEU A N 1
ATOM 4878 C CA . LEU A 1 601 ? -12.129 -22.691 76.976 1.00 95.00 601 LEU A CA 1
ATOM 4879 C C . LEU A 1 601 ? -11.297 -23.736 77.737 1.00 95.00 601 LEU A C 1
ATOM 4881 O O . LEU A 1 601 ? -11.837 -24.394 78.623 1.00 95.00 601 LEU A O 1
ATOM 4885 N N . GLU A 1 602 ? -9.990 -23.829 77.480 1.00 94.75 602 GLU A N 1
ATOM 4886 C CA . GLU A 1 602 ? -9.055 -24.728 78.184 1.00 94.75 602 GLU A CA 1
ATOM 4887 C C . GLU A 1 602 ? -9.044 -24.476 79.711 1.00 94.75 602 GLU A C 1
ATOM 4889 O O . GLU A 1 602 ? -9.011 -25.418 80.512 1.00 94.75 602 GLU A O 1
ATOM 4894 N N . MET A 1 603 ? -9.169 -23.216 80.141 1.00 94.69 603 MET A N 1
ATOM 4895 C CA . MET A 1 603 ? -9.303 -22.828 81.553 1.00 94.69 603 MET A CA 1
ATOM 4896 C C . MET A 1 603 ? -10.671 -23.193 82.161 1.00 94.69 603 MET A C 1
ATOM 4898 O O . MET A 1 603 ? -10.751 -23.517 83.350 1.00 94.69 603 MET A O 1
ATOM 4902 N N . THR A 1 604 ? -11.755 -23.197 81.376 1.00 93.50 604 THR A N 1
ATOM 4903 C CA . THR A 1 604 ? -13.054 -23.731 81.836 1.00 93.50 604 THR A CA 1
ATOM 4904 C C . THR A 1 604 ? -13.088 -25.258 81.854 1.00 93.50 604 THR A C 1
ATOM 4906 O O . THR A 1 604 ? -13.611 -25.832 82.808 1.00 93.50 604 THR A O 1
ATOM 4909 N N . GLU A 1 605 ? -12.475 -25.932 80.878 1.00 93.44 605 GLU A N 1
ATOM 4910 C CA . GLU A 1 605 ? -12.355 -27.391 80.854 1.00 93.44 605 GLU A CA 1
ATOM 4911 C C . GLU A 1 605 ? -11.525 -27.916 82.020 1.00 93.44 605 GLU A C 1
ATOM 4913 O O . GLU A 1 605 ? -11.932 -28.875 82.667 1.00 93.44 605 GLU A O 1
ATOM 4918 N N . SER A 1 606 ? -10.371 -27.309 82.302 1.00 93.25 606 SER A N 1
ATOM 4919 C CA . SER A 1 606 ? -9.514 -27.714 83.424 1.00 93.25 606 SER A CA 1
ATOM 4920 C C . SER A 1 606 ? -10.211 -27.498 84.770 1.00 93.25 606 SER A C 1
ATOM 4922 O O . SER A 1 606 ? -10.171 -28.388 85.619 1.00 93.25 606 SER A O 1
ATOM 4924 N N . ARG A 1 607 ? -10.958 -26.397 84.947 1.00 93.94 607 ARG A N 1
ATOM 4925 C CA . ARG A 1 607 ? -11.867 -26.228 86.098 1.00 93.94 607 ARG A CA 1
ATOM 4926 C C . ARG A 1 607 ? -12.948 -27.308 86.158 1.00 93.94 607 ARG A C 1
ATOM 4928 O O . ARG A 1 607 ? -13.170 -27.863 87.229 1.00 93.94 607 ARG A O 1
ATOM 4935 N N . ASN A 1 608 ? -13.594 -27.634 85.039 1.00 94.19 608 ASN A N 1
ATOM 4936 C CA . ASN A 1 608 ? -14.643 -28.656 84.987 1.00 94.19 608 ASN A CA 1
ATOM 4937 C C . ASN A 1 608 ? -14.085 -30.057 85.306 1.00 94.19 608 ASN A C 1
ATOM 4939 O O . ASN A 1 608 ? -14.666 -30.780 86.107 1.00 94.19 608 ASN A O 1
ATOM 4943 N N . LYS A 1 609 ? -12.901 -30.399 84.783 1.00 92.81 609 LYS A N 1
ATOM 4944 C CA . LYS A 1 609 ? -12.146 -31.621 85.112 1.00 92.81 609 LYS A CA 1
ATOM 4945 C C . LYS A 1 609 ? -11.799 -31.678 86.607 1.00 92.81 609 LYS A C 1
ATOM 4947 O O . LYS A 1 609 ? -12.034 -32.701 87.239 1.00 92.81 609 LYS A O 1
ATOM 4952 N N . SER A 1 610 ? -11.346 -30.576 87.210 1.00 93.00 610 SER A N 1
ATOM 4953 C CA . SER A 1 610 ? -11.114 -30.496 88.663 1.00 93.00 610 SER A CA 1
ATOM 4954 C C . SER A 1 610 ? -12.397 -30.653 89.490 1.00 93.00 610 SER A C 1
ATOM 4956 O O . SER A 1 610 ? -12.380 -31.335 90.512 1.00 93.00 610 SER A O 1
ATOM 4958 N N . ILE A 1 611 ? -13.524 -30.085 89.043 1.00 93.31 611 ILE A N 1
ATOM 4959 C CA . ILE A 1 611 ? -14.839 -30.275 89.681 1.00 93.31 611 ILE A CA 1
ATOM 4960 C C . ILE A 1 611 ? -15.296 -31.733 89.551 1.00 93.31 611 ILE A C 1
ATOM 4962 O O . ILE A 1 611 ? -15.758 -32.305 90.533 1.00 93.31 611 ILE A O 1
ATOM 4966 N N . GLN A 1 612 ? -15.124 -32.367 88.389 1.00 92.38 612 GLN A N 1
ATOM 4967 C CA . GLN A 1 612 ? -15.426 -33.788 88.187 1.00 92.38 612 GLN A CA 1
ATOM 4968 C C . GLN A 1 612 ? -14.579 -34.679 89.104 1.00 92.38 612 GLN A C 1
ATOM 4970 O O . GLN A 1 612 ? -15.135 -35.553 89.766 1.00 92.38 612 GLN A O 1
ATOM 4975 N N . SER A 1 613 ? -13.274 -34.416 89.226 1.00 91.56 613 SER A N 1
ATOM 4976 C CA . SER A 1 613 ? -12.393 -35.109 90.176 1.00 91.56 613 SER A CA 1
ATOM 4977 C C . SER A 1 613 ? -12.828 -34.907 91.631 1.00 91.56 613 SER A C 1
ATOM 4979 O O . SER A 1 613 ? -12.828 -35.864 92.401 1.00 91.56 613 SER A O 1
ATOM 4981 N N . TYR A 1 614 ? -13.257 -33.700 92.013 1.00 94.31 614 TYR A N 1
ATOM 4982 C CA . TYR A 1 614 ? -13.763 -33.425 93.362 1.00 94.31 614 TYR A CA 1
ATOM 4983 C C . TYR A 1 614 ? -15.116 -34.104 93.637 1.00 94.31 614 TYR A C 1
ATOM 4985 O O . TYR A 1 614 ? -15.308 -34.686 94.701 1.00 94.31 614 TYR A O 1
ATOM 4993 N N . VAL A 1 615 ? -16.033 -34.124 92.666 1.00 93.19 615 VAL A N 1
ATOM 4994 C CA . VAL A 1 615 ? -17.295 -34.880 92.750 1.00 93.19 615 VAL A CA 1
ATOM 4995 C C . VAL A 1 615 ? -17.029 -36.386 92.820 1.00 93.19 615 VAL A C 1
ATOM 4997 O O . VAL A 1 615 ? -17.714 -37.087 93.560 1.00 93.19 615 VAL A O 1
ATOM 5000 N N . GLN A 1 616 ? -16.029 -36.898 92.100 1.00 89.75 616 GLN A N 1
ATOM 5001 C CA . GLN A 1 616 ? -15.647 -38.308 92.164 1.00 89.75 616 GLN A CA 1
ATOM 5002 C C . GLN A 1 616 ? -14.995 -38.660 93.510 1.00 89.75 616 GLN A C 1
ATOM 5004 O O . GLN A 1 616 ? -15.316 -39.704 94.079 1.00 89.75 616 GLN A O 1
ATOM 5009 N N . PHE A 1 617 ? -14.161 -37.774 94.063 1.00 92.75 617 PHE A N 1
ATOM 5010 C CA . PHE A 1 617 ? -13.656 -37.881 95.433 1.00 92.75 617 PHE A CA 1
ATOM 5011 C C . PHE A 1 617 ? -14.816 -37.925 96.437 1.00 92.75 617 PHE A C 1
ATOM 5013 O O . PHE A 1 617 ? -14.923 -38.895 97.179 1.00 92.75 617 PHE A O 1
ATOM 5020 N N . LEU A 1 618 ? -15.750 -36.966 96.383 1.00 91.12 618 LEU A N 1
ATOM 5021 C CA . LEU A 1 618 ? -16.930 -36.940 97.257 1.00 91.12 618 LEU A CA 1
ATOM 5022 C C . LEU A 1 618 ? -17.788 -38.207 97.138 1.00 91.12 618 LEU A C 1
ATOM 5024 O O . LEU A 1 618 ? -18.206 -38.739 98.160 1.00 91.12 618 LEU A O 1
ATOM 5028 N N . LYS A 1 619 ? -18.023 -38.727 95.925 1.00 90.00 619 LYS A N 1
ATOM 5029 C CA . LYS A 1 619 ? -18.725 -40.009 95.721 1.00 90.00 619 LYS A CA 1
ATOM 5030 C C . LYS A 1 619 ? -17.994 -41.178 96.380 1.00 90.00 619 LYS A C 1
ATOM 5032 O O . LYS A 1 619 ? -18.634 -42.008 97.013 1.00 90.00 619 LYS A O 1
ATOM 5037 N N . THR A 1 620 ? -16.670 -41.229 96.239 1.00 88.19 620 THR A N 1
ATOM 5038 C CA . THR A 1 620 ? -15.837 -42.307 96.794 1.00 88.19 620 THR A CA 1
ATOM 5039 C C . THR A 1 620 ? -15.799 -42.237 98.322 1.00 88.19 620 THR A C 1
ATOM 5041 O O . THR A 1 620 ? -15.981 -43.252 98.983 1.00 88.19 620 THR A O 1
ATOM 5044 N N . SER A 1 621 ? -15.648 -41.038 98.891 1.00 84.94 621 SER A N 1
ATOM 5045 C CA . SER A 1 621 ? -15.721 -40.813 100.339 1.00 84.94 621 SER A CA 1
ATOM 5046 C C . SER A 1 621 ? -17.121 -41.037 100.912 1.00 84.94 621 SER A C 1
ATOM 5048 O O . SER A 1 621 ? -17.228 -41.471 102.050 1.00 84.94 621 SER A O 1
ATOM 5050 N N . TYR A 1 622 ? -18.188 -40.756 100.158 1.00 86.50 622 TYR A N 1
ATOM 5051 C CA . TYR A 1 622 ? -19.556 -41.041 100.593 1.00 86.50 622 TYR A CA 1
ATOM 5052 C C . TYR A 1 622 ? -19.826 -42.549 100.618 1.00 86.50 622 TYR A C 1
ATOM 5054 O O . TYR A 1 622 ? -20.315 -43.047 101.624 1.00 86.50 622 TYR A O 1
ATOM 5062 N N . ALA A 1 623 ? -19.443 -43.288 99.569 1.00 83.94 623 ALA A N 1
ATOM 5063 C CA . ALA A 1 623 ? -19.512 -44.752 99.576 1.00 83.94 623 ALA A CA 1
ATOM 5064 C C . ALA A 1 623 ? -18.736 -45.331 100.775 1.00 83.94 623 ALA A C 1
ATOM 5066 O O . ALA A 1 623 ? -19.312 -46.027 101.600 1.00 83.94 623 ALA A O 1
ATOM 5067 N N . ALA A 1 624 ? -17.484 -44.904 100.971 1.00 79.62 624 ALA A N 1
ATOM 5068 C CA . ALA A 1 624 ? -16.629 -45.334 102.082 1.00 79.62 624 ALA A CA 1
ATOM 5069 C C . ALA A 1 624 ? -17.028 -44.813 103.489 1.00 79.62 624 ALA A C 1
ATOM 5071 O O . ALA A 1 624 ? -16.254 -44.979 104.432 1.00 79.62 624 ALA A O 1
ATOM 5072 N N . MET A 1 625 ? -18.188 -44.161 103.646 1.00 78.12 625 MET A N 1
ATOM 5073 C CA . MET A 1 625 ? -18.792 -43.834 104.951 1.00 78.12 625 MET A CA 1
ATOM 5074 C C . MET A 1 625 ? -20.182 -44.457 105.165 1.00 78.12 625 MET A C 1
ATOM 5076 O O . MET A 1 625 ? -20.734 -44.316 106.257 1.00 78.12 625 MET A O 1
ATOM 5080 N N . PHE A 1 626 ? -20.769 -45.087 104.142 1.00 70.88 626 PHE A N 1
ATOM 5081 C CA . PHE A 1 626 ? -22.126 -45.650 104.190 1.00 70.88 626 PHE A CA 1
ATOM 5082 C C . PHE A 1 626 ? -22.215 -47.107 103.686 1.00 70.88 626 PHE A C 1
ATOM 5084 O O . PHE A 1 626 ? -23.312 -47.668 103.676 1.00 70.88 626 PHE A O 1
ATOM 5091 N N . GLU A 1 627 ? -21.077 -47.711 103.326 1.00 49.72 627 GLU A N 1
ATOM 5092 C CA . GLU A 1 627 ? -20.812 -49.162 103.338 1.00 49.72 627 GLU A CA 1
ATOM 5093 C C . GLU A 1 627 ? -20.057 -49.556 104.624 1.00 49.72 627 GLU A C 1
ATOM 5095 O O . GLU A 1 627 ? -20.387 -50.629 105.178 1.00 49.72 627 GLU A O 1
#

Secondary structure (DSSP, 8-state):
-TTSHHHHHHHHHH-----TT--HHHHHHHHHHHHHHHHHHHHHHHHHHHHHHHHHHHTTSSS--TTHHHHHHHHHHHHHHHHHHHHHHHHHHHHHHHHHHHHHHHHHHHHHHHHHHHHHHHHHHHHHHHHHHHHHHHHHHHHHHHHHHHHHHHHHHHHHHHHHHHHHHHHHHHHHHHHHHHHHHHHHHHHHHHHHHHHHHHHHHHHHHHHHHHHHHHHHHHHHHHHHHHHHHHHHHHHHHHHHHHHHHHHHHHHHHHHHHHHHHHHHHHHHHHHHHHHHHHHHHHHHHHHHHHHHHHHHHHHHHHHHHHHHHHHHHHHHHHHHHHHHHHHHHHHHHHHHHHHHHHHHHHHHHHHHHHHHHHHHHHHHHHHHHHHHHHHHHHHHHTTTTTTTTTSS-SS------S-------------------------------------------------S----SS--SSSSSSHHHHHHHHHHHHHHHHHHHHHHHHHHHHHHHHHHHHHHHHHHHHHHHHHHHHHHHHHHHHHHHHHHHHHHHHHHHHHHHHHHHHHHHHHHHHHHHHHHHHHHHHHHHHHHHHHHHHHHHHHHHHHHHHHHHHHHHHHHHHHHHHHHHHHHHHHHHH-

InterPro domains:
  IPR026099 Outer dense fiber protein 2/Protein BCAP [PTHR23162] (15-627)
  IPR060250 ODF2-like, C-terminal coiled coil domain [PF27605] (120-417)